Protein AF-A0A7J3FKE5-F1 (afdb_monomer)

pLDDT: mean 75.62, std 22.81, range [22.12, 98.19]

Secondary structure (DSSP, 8-state):
-------THHHHHHHHHHHHHHHHHHHHHHHHHHHHHHHHHHHHHHHHHHHHHHHHHHHHHHHHHHHHHHHHHHH--HHHHHHHHHHHHHHHHHHHHHHTTTS-EEEEEE-SSTT--SSEEEEE-SSSEEEEEEEEEEEEEEGGGTEEEEEEEEEEEEEEEEEEE-TTSEEEEEEEEE-TTS-EEE---EEEEEEEETTEEEEEEEEEEEETTEEEEEE-PPTT---TT-EEEEEETT--EEEEEPTT---S-------------EEEEEE-GGG--SS--EEEEE---S-------------S---------SS-EE--S-EEEEEEEEEE-SSS--EEEEEEEEEEEETTEEEEEEEEEEEEEB-SS-EEEEEEE--S-SEEPTT-EEEEEEEE-------EEEEEEEGGGG--EE-

Sequence (419 aa):
MSRFRRDRRGQFVILAAVIMAAFMFSLIHTISQISTSRQGVAYEPIDELVLAITSDFERCLTRALAMATQNYSKTWNEESAKICGRALTENWYRALPALYNGFGMNISLKTEGSSGENIGWYINWGDNSGISAVYTTFCMNVETYGLRNLAVAMRKAVRLNIRNWTDTGTIRFKVCLSGAREHYMPISDIAKAELYINGTSYNACSSEYMGRGEYVVQFSLPDNLNMGGSMLMVTTGDGVIVGARIPGSQGGGGGGEGGGSEEQDWRVLYISPERFKNKSKDFMLLLEPEEGQVRPPLNNPFDNRTGRTVETTPNNLTLGNSINITLHAFYSKQGKQGSIDVNVTLAYVHEGALCVIGFKNITISKSSTPLEYNLSFSPGVSTIPQNSIIVLILTRLDNDSGGTLHIICGEGLSRIELW

Mean predicted aligned error: 16.75 Å

Structure (mmCIF, N/CA/C/O backbone):
data_AF-A0A7J3FKE5-F1
#
_entry.id   AF-A0A7J3FKE5-F1
#
loop_
_atom_site.group_PDB
_atom_site.id
_atom_site.type_symbol
_atom_site.label_atom_id
_atom_site.label_alt_id
_atom_site.label_comp_id
_atom_site.label_asym_id
_atom_site.label_entity_id
_atom_site.label_seq_id
_atom_site.pdbx_PDB_ins_code
_atom_site.Cartn_x
_atom_site.Cartn_y
_atom_site.Cartn_z
_atom_site.occupancy
_atom_site.B_iso_or_equiv
_atom_site.auth_seq_id
_atom_site.auth_comp_id
_atom_site.auth_asym_id
_atom_site.auth_atom_id
_atom_site.pdbx_PDB_model_num
ATOM 1 N N . MET A 1 1 ? -66.994 -37.874 63.800 1.00 40.91 1 MET A N 1
ATOM 2 C CA . MET A 1 1 ? -66.695 -37.171 62.531 1.00 40.91 1 MET A CA 1
ATOM 3 C C . MET A 1 1 ? -66.154 -35.781 62.849 1.00 40.91 1 MET A C 1
ATOM 5 O O . MET A 1 1 ? -66.926 -34.852 63.059 1.00 40.91 1 MET A O 1
ATOM 9 N N . SER A 1 2 ? -64.835 -35.654 63.000 1.00 44.19 2 SER A N 1
ATOM 10 C CA . SER A 1 2 ? -64.168 -34.394 63.342 1.00 44.19 2 SER A CA 1
ATOM 11 C C . SER A 1 2 ? -64.135 -33.462 62.125 1.00 44.19 2 SER A C 1
ATOM 13 O O . SER A 1 2 ? -63.622 -33.797 61.060 1.00 44.19 2 SER A O 1
ATOM 15 N N . ARG A 1 3 ? -64.732 -32.276 62.276 1.00 51.91 3 ARG A N 1
ATOM 16 C CA . ARG A 1 3 ? -64.718 -31.207 61.274 1.00 51.91 3 ARG A CA 1
ATOM 17 C C . ARG A 1 3 ? -63.299 -30.646 61.154 1.00 51.91 3 ARG A C 1
ATOM 19 O O . ARG A 1 3 ? -62.878 -29.867 62.004 1.00 51.91 3 ARG A O 1
ATOM 26 N N . PHE A 1 4 ? -62.599 -30.975 60.070 1.00 57.31 4 PHE A N 1
ATOM 27 C CA . PHE A 1 4 ? -61.434 -30.212 59.616 1.00 57.31 4 PHE A CA 1
ATOM 28 C C . PHE A 1 4 ? -61.898 -28.811 59.187 1.00 57.31 4 PHE A C 1
ATOM 30 O O . PHE A 1 4 ? -62.252 -28.573 58.031 1.00 57.31 4 PHE A O 1
ATOM 37 N N . ARG A 1 5 ? -61.926 -27.863 60.131 1.00 58.19 5 ARG A N 1
ATOM 38 C CA . ARG A 1 5 ? -61.958 -26.431 59.812 1.00 58.19 5 ARG A CA 1
ATOM 39 C C . ARG A 1 5 ? -60.621 -26.090 59.155 1.00 58.19 5 ARG A C 1
ATOM 41 O O . ARG A 1 5 ? -59.615 -25.887 59.818 1.00 58.19 5 ARG A O 1
ATOM 48 N N . ARG A 1 6 ? -60.621 -26.131 57.824 1.00 58.50 6 ARG A N 1
ATOM 49 C CA . ARG A 1 6 ? -59.482 -25.830 56.957 1.00 58.50 6 ARG A CA 1
ATOM 50 C C . ARG A 1 6 ? -59.199 -24.332 57.044 1.00 58.50 6 ARG A C 1
ATOM 52 O O . ARG A 1 6 ? -60.003 -23.525 56.578 1.00 58.50 6 ARG A O 1
ATOM 59 N N . ASP A 1 7 ? -58.083 -23.974 57.661 1.00 62.16 7 ASP A N 1
ATOM 60 C CA . ASP A 1 7 ? -57.673 -22.589 57.866 1.00 62.16 7 ASP A CA 1
ATOM 61 C C . ASP A 1 7 ? -57.154 -21.995 56.539 1.00 62.16 7 ASP A C 1
ATOM 63 O O . ASP A 1 7 ? -55.978 -22.073 56.192 1.00 62.16 7 ASP A O 1
ATOM 67 N N . ARG A 1 8 ? -58.071 -21.480 55.706 1.00 59.44 8 ARG A N 1
ATOM 68 C CA . ARG A 1 8 ? -57.783 -20.982 54.341 1.00 59.44 8 ARG A CA 1
ATOM 69 C C . ARG A 1 8 ? -57.028 -19.646 54.308 1.00 59.44 8 ARG A C 1
ATOM 71 O O . ARG A 1 8 ? -56.664 -19.184 53.229 1.00 59.44 8 ARG A O 1
ATOM 78 N N . ARG A 1 9 ? -56.775 -19.019 55.462 1.00 65.44 9 ARG A N 1
ATOM 79 C CA . ARG A 1 9 ? -56.126 -17.699 55.543 1.00 65.44 9 ARG A CA 1
ATOM 80 C C . ARG A 1 9 ? -54.651 -17.731 55.126 1.00 65.44 9 ARG A C 1
ATOM 82 O O . ARG A 1 9 ? -54.194 -16.784 54.500 1.00 65.44 9 ARG A O 1
ATOM 89 N N . GLY A 1 10 ? -53.940 -18.838 55.363 1.00 69.25 10 GLY A N 1
ATOM 90 C CA . GLY A 1 10 ? -52.541 -18.991 54.933 1.00 69.25 10 GLY A CA 1
ATOM 91 C C . GLY A 1 10 ? -52.368 -19.189 53.420 1.00 69.25 10 GLY A C 1
ATOM 92 O O . GLY A 1 10 ? -51.399 -18.712 52.838 1.00 69.25 10 GLY A O 1
ATOM 93 N N . GLN A 1 11 ? -53.337 -19.829 52.754 1.00 79.12 11 GLN A N 1
ATOM 94 C CA . GLN A 1 11 ? -53.276 -20.094 51.308 1.00 79.12 11 GLN A CA 1
ATOM 95 C C . GLN A 1 11 ? -53.395 -18.813 50.472 1.00 79.12 11 GLN A C 1
ATOM 97 O O . GLN A 1 11 ? -52.758 -18.705 49.428 1.00 79.12 11 GLN A O 1
ATOM 102 N N . PHE A 1 12 ? -54.154 -17.824 50.952 1.00 82.38 12 PHE A N 1
ATOM 103 C CA . PHE A 1 12 ? -54.275 -16.521 50.292 1.00 82.38 12 PHE A CA 1
ATOM 104 C C . PHE A 1 12 ? -52.961 -15.737 50.293 1.00 82.38 12 PHE A C 1
ATOM 106 O O . PHE A 1 12 ? -52.619 -15.123 49.287 1.00 82.38 12 PHE A O 1
ATOM 113 N N . VAL A 1 13 ? -52.207 -15.793 51.394 1.00 84.75 13 VAL A N 1
ATOM 114 C CA . VAL A 1 13 ? -50.906 -15.117 51.508 1.00 84.75 13 VAL A CA 1
ATOM 115 C C . VAL A 1 13 ? -49.892 -15.742 50.550 1.00 84.75 13 VAL A C 1
ATOM 117 O O . VAL A 1 13 ? -49.183 -15.023 49.852 1.00 84.75 13 VAL A O 1
ATOM 120 N N . ILE A 1 14 ? -49.876 -17.076 50.453 1.00 85.81 14 ILE A N 1
ATOM 121 C CA . ILE A 1 14 ? -49.000 -17.800 49.522 1.00 85.81 14 ILE A CA 1
ATOM 122 C C . ILE A 1 14 ? -49.370 -17.473 48.068 1.00 85.81 14 ILE A C 1
ATOM 124 O O . ILE A 1 14 ? -48.490 -17.164 47.270 1.00 85.81 14 ILE A O 1
ATOM 128 N N . LEU A 1 15 ? -50.664 -17.476 47.726 1.00 87.38 15 LEU A N 1
ATOM 129 C CA . LEU A 1 15 ? -51.129 -17.140 46.378 1.00 87.38 15 LEU A CA 1
ATOM 130 C C . LEU A 1 15 ? -50.764 -15.696 45.995 1.00 87.38 15 LEU A C 1
ATOM 132 O O . LEU A 1 15 ? -50.260 -15.459 44.900 1.00 87.38 15 LEU A O 1
ATOM 136 N N . ALA A 1 16 ? -50.960 -14.742 46.909 1.00 87.19 16 ALA A N 1
ATOM 137 C CA . ALA A 1 16 ? -50.593 -13.345 46.694 1.00 87.19 16 ALA A CA 1
ATOM 138 C C . ALA A 1 16 ? -49.077 -13.167 46.504 1.00 87.19 16 ALA A C 1
ATOM 140 O O . ALA A 1 16 ? -48.658 -12.427 45.615 1.00 87.19 16 ALA A O 1
ATOM 141 N N . ALA A 1 17 ? -48.255 -13.879 47.281 1.00 90.00 17 ALA A N 1
ATOM 142 C CA . ALA A 1 17 ? -46.800 -13.848 47.145 1.00 90.00 17 ALA A CA 1
ATOM 143 C C . ALA A 1 17 ? -46.328 -14.408 45.792 1.00 90.00 17 ALA A C 1
ATOM 145 O O . ALA A 1 17 ? -45.458 -13.816 45.157 1.00 90.00 17 ALA A O 1
ATOM 146 N N . VAL A 1 18 ? -46.930 -15.501 45.312 1.00 90.19 18 VAL A N 1
ATOM 147 C CA . VAL A 1 18 ? -46.610 -16.085 43.997 1.00 90.19 18 VAL A CA 1
ATOM 148 C C . VAL A 1 18 ? -47.017 -15.149 42.857 1.00 90.19 18 VAL A C 1
ATOM 150 O O . VAL A 1 18 ? -46.246 -14.962 41.919 1.00 90.19 18 VAL A O 1
ATOM 153 N N . ILE A 1 19 ? -48.187 -14.510 42.953 1.00 92.94 19 ILE A N 1
ATOM 154 C CA . ILE A 1 19 ? -48.643 -13.522 41.964 1.00 92.94 19 ILE A CA 1
ATOM 155 C C . ILE A 1 19 ? -47.704 -12.306 41.941 1.00 92.94 19 ILE A C 1
ATOM 157 O O . ILE A 1 19 ? -47.276 -11.884 40.869 1.00 92.94 19 ILE A O 1
ATOM 161 N N . MET A 1 20 ? -47.320 -11.778 43.108 1.00 90.88 20 MET A N 1
ATOM 162 C CA . MET A 1 20 ? -46.355 -10.674 43.227 1.00 90.88 20 MET A CA 1
ATOM 163 C C . MET A 1 20 ? -44.984 -11.041 42.648 1.00 90.88 20 MET A C 1
ATOM 165 O O . MET A 1 20 ? -44.382 -10.237 41.936 1.00 90.88 20 MET A O 1
ATOM 169 N N . ALA A 1 21 ? -44.502 -12.260 42.904 1.00 89.62 21 ALA A N 1
ATOM 170 C CA . ALA A 1 21 ? -43.254 -12.751 42.332 1.00 89.62 21 ALA A CA 1
ATOM 171 C C . ALA A 1 21 ? -43.337 -12.846 40.801 1.00 89.62 21 ALA A C 1
ATOM 173 O O . ALA A 1 21 ? -42.439 -12.365 40.115 1.00 89.62 21 ALA A O 1
ATOM 174 N N . ALA A 1 22 ? -44.431 -13.388 40.256 1.00 90.12 22 ALA A N 1
ATOM 175 C CA . ALA A 1 22 ? -44.648 -13.466 38.813 1.00 90.12 22 ALA A CA 1
ATOM 176 C C . ALA A 1 22 ? -44.686 -12.073 38.158 1.00 90.12 22 ALA A C 1
ATOM 178 O O . ALA A 1 22 ? -44.061 -11.868 37.117 1.00 90.12 22 ALA A O 1
ATOM 179 N N . PHE A 1 23 ? -45.340 -11.094 38.794 1.00 92.50 23 PHE A N 1
ATOM 180 C CA . PHE A 1 23 ? -45.331 -9.707 38.323 1.00 92.50 23 PHE A CA 1
ATOM 181 C C . PHE A 1 23 ? -43.936 -9.082 38.366 1.00 92.50 23 PHE A C 1
ATOM 183 O O . PHE A 1 23 ? -43.546 -8.436 37.396 1.00 92.50 23 PHE A O 1
ATOM 190 N N . MET A 1 24 ? -43.158 -9.299 39.432 1.00 93.06 24 MET A N 1
ATOM 191 C CA . MET A 1 24 ? -41.781 -8.801 39.493 1.00 93.06 24 MET A CA 1
ATOM 192 C C . MET A 1 24 ? -40.890 -9.437 38.424 1.00 93.06 24 MET A C 1
ATOM 194 O O . MET A 1 24 ? -40.156 -8.716 37.755 1.00 93.06 24 MET A O 1
ATOM 198 N N . PHE A 1 25 ? -40.987 -10.750 38.198 1.00 89.62 25 PHE A N 1
ATOM 199 C CA . PHE A 1 25 ? -40.239 -11.413 37.126 1.00 89.62 25 PHE A CA 1
ATOM 200 C C . PHE A 1 25 ? -40.637 -10.898 35.743 1.00 89.62 25 PHE A C 1
ATOM 202 O O . PHE A 1 25 ? -39.762 -10.633 34.921 1.00 89.62 25 PHE A O 1
ATOM 209 N N . SER A 1 26 ? -41.934 -10.686 35.501 1.00 89.44 26 SER A N 1
ATOM 210 C CA . SER A 1 26 ? -42.408 -10.084 34.256 1.00 89.44 26 SER A CA 1
ATOM 211 C C . SER A 1 26 ? -41.876 -8.662 34.085 1.00 89.44 26 SER A C 1
ATOM 213 O O . SER A 1 26 ? -41.425 -8.322 32.999 1.00 89.44 26 SER A O 1
ATOM 215 N N . LEU A 1 27 ? -41.880 -7.841 35.139 1.00 89.81 27 LEU A N 1
ATOM 216 C CA . LEU A 1 27 ? -41.382 -6.467 35.086 1.00 89.81 27 LEU A CA 1
ATOM 217 C C . LEU A 1 27 ? -39.873 -6.428 34.806 1.00 89.81 27 LEU A C 1
ATOM 219 O O . LEU A 1 27 ? -39.429 -5.683 33.936 1.00 89.81 27 LEU A O 1
ATOM 223 N N . ILE A 1 28 ? -39.094 -7.259 35.504 1.00 91.50 28 ILE A N 1
ATOM 224 C CA . ILE A 1 28 ? -37.645 -7.395 35.298 1.00 91.50 28 ILE A CA 1
ATOM 225 C C . ILE A 1 28 ? -37.355 -7.835 33.860 1.00 91.50 28 ILE A C 1
ATOM 227 O O . ILE A 1 28 ? -36.470 -7.274 33.215 1.00 91.50 28 ILE A O 1
ATOM 231 N N . HIS A 1 29 ? -38.122 -8.794 33.335 1.00 84.69 29 HIS A N 1
ATOM 232 C CA . HIS A 1 29 ? -37.973 -9.262 31.961 1.00 84.69 29 HIS A CA 1
ATOM 233 C C . HIS A 1 29 ? -38.261 -8.152 30.942 1.00 84.69 29 HIS A C 1
ATOM 235 O O . HIS A 1 29 ? -37.454 -7.920 30.042 1.00 84.69 29 HIS A O 1
ATOM 241 N N . THR A 1 30 ? -39.350 -7.401 31.118 1.00 84.31 30 THR A N 1
ATOM 242 C CA . THR A 1 30 ? -39.699 -6.286 30.227 1.00 84.31 30 THR A CA 1
ATOM 243 C C . THR A 1 30 ? -38.664 -5.162 30.293 1.00 84.31 30 THR A C 1
ATOM 245 O O . THR A 1 30 ? -38.253 -4.646 29.257 1.00 84.31 30 THR A O 1
ATOM 248 N N . ILE A 1 31 ? -38.178 -4.806 31.488 1.00 81.94 31 ILE A N 1
ATOM 249 C CA . ILE A 1 31 ? -37.108 -3.807 31.656 1.00 81.94 31 ILE A CA 1
ATOM 250 C C . ILE A 1 31 ? -35.824 -4.276 30.961 1.00 81.94 31 ILE A C 1
ATOM 252 O O . ILE A 1 31 ? -35.174 -3.490 30.272 1.00 81.94 31 ILE A O 1
ATOM 256 N N . SER A 1 32 ? -35.479 -5.560 31.086 1.00 80.62 32 SER A N 1
ATOM 257 C CA . SER A 1 32 ? -34.314 -6.150 30.423 1.00 80.62 32 SER A CA 1
ATOM 258 C C . SER A 1 32 ? -34.432 -6.104 28.894 1.00 80.62 32 SER A C 1
ATOM 260 O O . SER A 1 32 ? -33.481 -5.683 28.229 1.00 80.62 32 SER A O 1
ATOM 262 N N . GLN A 1 33 ? -35.597 -6.440 28.329 1.00 72.81 33 GLN A N 1
ATOM 263 C CA . GLN A 1 33 ? -35.849 -6.359 26.883 1.00 72.81 33 GLN A CA 1
ATOM 264 C C . GLN A 1 33 ? -35.855 -4.917 26.355 1.00 72.81 33 GLN A C 1
ATOM 266 O O . GLN A 1 33 ? -35.310 -4.632 25.289 1.00 72.81 33 GLN A O 1
ATOM 271 N N . ILE A 1 34 ? -36.425 -3.972 27.105 1.00 73.44 34 ILE A N 1
ATOM 272 C CA . ILE A 1 34 ? -36.398 -2.550 26.733 1.00 73.44 34 ILE A CA 1
ATOM 273 C C . ILE A 1 34 ? -34.963 -2.007 26.787 1.00 73.44 34 ILE A C 1
ATOM 275 O O . ILE A 1 34 ? -34.560 -1.248 25.910 1.00 73.44 34 ILE A O 1
ATOM 279 N N . SER A 1 35 ? -34.165 -2.411 27.778 1.00 66.19 35 SER A N 1
ATOM 280 C CA . SER A 1 35 ? -32.760 -2.001 27.879 1.00 66.19 35 SER A CA 1
ATOM 281 C C . SER A 1 35 ? -31.918 -2.552 26.728 1.00 66.19 35 SER A C 1
ATOM 283 O O . SER A 1 35 ? -31.115 -1.818 26.158 1.00 66.19 35 SER A O 1
ATOM 285 N N . THR A 1 36 ? -32.103 -3.823 26.368 1.00 62.34 36 THR A N 1
ATOM 286 C CA . THR A 1 36 ? -31.354 -4.462 25.274 1.00 62.34 36 THR A CA 1
ATOM 287 C C . THR A 1 36 ? -31.786 -3.944 23.905 1.00 62.34 36 THR A C 1
ATOM 289 O O . THR A 1 36 ? -30.930 -3.676 23.068 1.00 62.34 36 THR A O 1
ATOM 292 N N . SER A 1 37 ? -33.082 -3.700 23.683 1.00 58.03 37 SER A N 1
ATOM 293 C CA . SER A 1 37 ? -33.555 -3.071 22.439 1.00 58.03 37 SER A CA 1
ATOM 294 C C . SER A 1 37 ? -33.110 -1.613 22.311 1.00 58.03 37 SER A C 1
ATOM 296 O O . SER A 1 37 ? -32.668 -1.219 21.238 1.00 58.03 37 SER A O 1
ATOM 298 N N . ARG A 1 38 ? -33.126 -0.816 23.391 1.00 58.19 38 ARG A N 1
ATOM 299 C CA . ARG A 1 38 ? -32.560 0.545 23.370 1.00 58.19 38 ARG A CA 1
ATOM 300 C C . ARG A 1 38 ? -31.066 0.555 23.078 1.00 58.19 38 ARG A C 1
ATOM 302 O O . ARG A 1 38 ? -30.603 1.460 22.397 1.00 58.19 38 ARG A O 1
ATOM 309 N N . GLN A 1 39 ? -30.328 -0.430 23.583 1.00 54.66 39 GLN A N 1
ATOM 310 C CA . GLN A 1 39 ? -28.925 -0.607 23.227 1.00 54.66 39 GLN A CA 1
ATOM 311 C C . GLN A 1 39 ? -28.794 -0.940 21.737 1.00 54.66 39 GLN A C 1
ATOM 313 O O . GLN A 1 39 ? -28.087 -0.225 21.042 1.00 54.66 39 GLN A O 1
ATOM 318 N N . GLY A 1 40 ? -29.529 -1.929 21.221 1.00 53.00 40 GLY A N 1
ATOM 319 C CA . GLY A 1 40 ? -29.501 -2.289 19.796 1.00 53.00 40 GLY A CA 1
ATOM 320 C C . GLY A 1 40 ? -29.811 -1.116 18.857 1.00 53.00 40 GLY A C 1
ATOM 321 O O . GLY A 1 40 ? -29.047 -0.856 17.935 1.00 53.00 40 GLY A O 1
ATOM 322 N N . VAL A 1 41 ? -30.860 -0.342 19.158 1.00 54.41 41 VAL A N 1
ATOM 323 C CA . VAL A 1 41 ? -31.262 0.846 18.379 1.00 54.41 41 VAL A CA 1
ATOM 324 C C . VAL A 1 41 ? -30.251 1.994 18.494 1.00 54.41 41 VAL A C 1
ATOM 326 O O . VAL A 1 41 ? -30.166 2.823 17.597 1.00 54.41 41 VAL A O 1
ATOM 329 N N . ALA A 1 42 ? -29.477 2.067 19.580 1.00 59.94 42 ALA A N 1
ATOM 330 C CA . ALA A 1 42 ? -28.399 3.045 19.712 1.00 59.94 42 ALA A CA 1
ATOM 331 C C . ALA A 1 42 ? -27.113 2.611 18.986 1.00 59.94 42 ALA A C 1
ATOM 333 O O . ALA A 1 42 ? -26.373 3.479 18.539 1.00 59.94 42 ALA A O 1
ATOM 334 N N . TYR A 1 43 ? -26.852 1.304 18.860 1.00 61.16 43 TYR A N 1
ATOM 335 C CA . TYR A 1 43 ? -25.646 0.763 18.221 1.00 61.16 43 TYR A CA 1
ATOM 336 C C . TYR A 1 43 ? -25.706 0.780 16.689 1.00 61.16 43 TYR A C 1
ATOM 338 O O . TYR A 1 43 ? -24.722 1.154 16.058 1.00 61.16 43 TYR A O 1
ATOM 346 N N . GLU A 1 44 ? -26.849 0.448 16.087 1.00 66.56 44 GLU A N 1
ATOM 347 C CA . GLU A 1 44 ? -26.996 0.370 14.624 1.00 66.56 44 GLU A CA 1
ATOM 348 C C . GLU A 1 44 ? -26.664 1.701 13.899 1.00 66.56 44 GLU A C 1
ATOM 350 O O . GLU A 1 44 ? -25.849 1.683 12.975 1.00 66.56 44 GLU A O 1
ATOM 355 N N . PRO A 1 45 ? -27.124 2.882 14.366 1.00 76.00 45 PRO A N 1
ATOM 356 C CA . PRO A 1 45 ? -26.756 4.161 13.755 1.00 76.00 45 PRO A CA 1
ATOM 357 C C . PRO A 1 45 ? -25.272 4.519 13.911 1.00 76.00 45 PRO A C 1
ATOM 359 O O . PRO A 1 45 ? -24.731 5.267 13.098 1.00 76.00 45 PRO A O 1
ATOM 362 N N . ILE A 1 46 ? -24.607 4.030 14.966 1.00 81.12 46 ILE A N 1
ATOM 363 C CA . ILE A 1 46 ? -23.179 4.288 15.205 1.00 81.12 46 ILE A CA 1
ATOM 364 C C . ILE A 1 46 ? -22.340 3.468 14.243 1.00 81.12 46 ILE A C 1
ATOM 366 O O . ILE A 1 46 ? -21.406 4.006 13.654 1.00 81.12 46 ILE A O 1
ATOM 370 N N . ASP A 1 47 ? -22.660 2.185 14.090 1.00 81.88 47 ASP A N 1
ATOM 371 C CA . ASP A 1 47 ? -21.927 1.300 13.194 1.00 81.88 47 ASP A CA 1
ATOM 372 C C . ASP A 1 47 ? -22.039 1.798 11.752 1.00 81.88 47 ASP A C 1
ATOM 374 O O . ASP A 1 47 ? -21.023 1.920 11.068 1.00 81.88 47 ASP A O 1
ATOM 378 N N . GLU A 1 48 ? -23.237 2.194 11.315 1.00 86.75 48 GLU A N 1
ATOM 379 C CA . GLU A 1 48 ? -23.439 2.808 10.000 1.00 86.75 48 GLU A CA 1
ATOM 380 C C . GLU A 1 48 ? -22.651 4.113 9.836 1.00 86.75 48 GLU A C 1
ATOM 382 O O . GLU A 1 48 ? -21.974 4.298 8.824 1.00 86.75 48 GLU A O 1
ATOM 387 N N . LEU A 1 49 ? -22.681 5.000 10.838 1.00 87.75 49 LEU A N 1
ATOM 388 C CA . LEU A 1 49 ? -21.937 6.261 10.821 1.00 87.75 49 LEU A CA 1
ATOM 389 C C . LEU A 1 49 ? -20.424 6.025 10.730 1.00 87.75 49 LEU A C 1
ATOM 391 O O . LEU A 1 49 ? -19.739 6.646 9.915 1.00 87.75 49 LEU A O 1
ATOM 395 N N . VAL A 1 50 ? -19.895 5.132 11.567 1.00 88.81 50 VAL A N 1
ATOM 396 C CA . VAL A 1 50 ? -18.470 4.798 11.599 1.00 88.81 50 VAL A CA 1
ATOM 397 C C . VAL A 1 50 ? -18.057 4.179 10.271 1.00 88.81 50 VAL A C 1
ATOM 399 O O . VAL A 1 50 ? -17.078 4.639 9.691 1.00 88.81 50 VAL A O 1
ATOM 402 N N . LEU A 1 51 ? -18.804 3.193 9.765 1.00 88.31 51 LEU A N 1
ATOM 403 C CA . LEU A 1 51 ? -18.522 2.534 8.487 1.00 88.31 51 LEU A CA 1
ATOM 404 C C . LEU A 1 51 ? -18.594 3.505 7.306 1.00 88.31 51 LEU A C 1
ATOM 406 O O . LEU A 1 51 ? -17.754 3.438 6.409 1.00 88.31 51 LEU A O 1
ATOM 410 N N . ALA A 1 52 ? -19.559 4.425 7.302 1.00 90.31 52 ALA A N 1
ATOM 411 C CA . ALA A 1 52 ? -19.674 5.441 6.264 1.00 90.31 52 ALA A CA 1
ATOM 412 C C . ALA A 1 52 ? -18.460 6.380 6.271 1.00 90.31 52 ALA A C 1
ATOM 414 O O . ALA A 1 52 ? -17.825 6.575 5.234 1.00 90.31 52 ALA A O 1
ATOM 415 N N . ILE A 1 53 ? -18.082 6.911 7.440 1.00 91.69 53 ILE A N 1
ATOM 416 C CA . ILE A 1 53 ? -16.947 7.836 7.550 1.00 91.69 53 ILE A CA 1
ATOM 417 C C . ILE A 1 53 ? -15.625 7.135 7.231 1.00 91.69 53 ILE A C 1
ATOM 419 O O . ILE A 1 53 ? -14.785 7.714 6.539 1.00 91.69 53 ILE A O 1
ATOM 423 N N . THR A 1 54 ? -15.415 5.905 7.710 1.00 91.44 54 THR A N 1
ATOM 424 C CA . THR A 1 54 ? -14.188 5.160 7.404 1.00 91.44 54 THR A CA 1
ATOM 425 C C . THR A 1 54 ? -14.107 4.818 5.920 1.00 91.44 54 THR A C 1
ATOM 427 O O . THR A 1 54 ? -13.056 5.033 5.320 1.00 91.44 54 THR A O 1
ATOM 430 N N . SER A 1 55 ? -15.210 4.388 5.298 1.00 90.75 55 SER A N 1
ATOM 431 C CA . SER A 1 55 ? -15.267 4.119 3.856 1.00 90.75 55 SER A CA 1
ATOM 432 C C . SER A 1 55 ? -15.006 5.377 3.020 1.00 90.75 55 SER A C 1
ATOM 434 O O . SER A 1 55 ? -14.225 5.346 2.065 1.00 90.75 55 SER A O 1
ATOM 436 N N . ASP A 1 56 ? -15.593 6.514 3.394 1.00 93.19 56 ASP A N 1
ATOM 437 C CA . ASP A 1 56 ? -15.337 7.786 2.717 1.00 93.19 56 ASP A CA 1
ATOM 438 C C . ASP A 1 56 ? -13.891 8.251 2.896 1.00 93.19 56 ASP A C 1
ATOM 440 O O . ASP A 1 56 ? -13.300 8.806 1.963 1.00 93.19 56 ASP A O 1
ATOM 444 N N . PHE A 1 57 ? -13.280 7.977 4.051 1.00 93.75 57 PHE A N 1
ATOM 445 C CA . PHE A 1 57 ? -11.870 8.273 4.256 1.00 93.75 57 PHE A CA 1
ATOM 446 C C . PHE A 1 57 ? -10.957 7.374 3.415 1.00 93.75 57 PHE A C 1
ATOM 448 O O . PHE A 1 57 ? -10.006 7.869 2.813 1.00 93.75 57 PHE A O 1
ATOM 455 N N . GLU A 1 58 ? -11.260 6.082 3.280 1.00 91.56 58 GLU A N 1
ATOM 456 C CA . GLU A 1 58 ? -10.520 5.173 2.393 1.00 91.56 58 GLU A CA 1
ATOM 457 C C . GLU A 1 58 ? -10.582 5.622 0.923 1.00 91.56 58 GLU A C 1
ATOM 459 O O . GLU A 1 58 ? -9.569 5.607 0.208 1.00 91.56 58 GLU A O 1
ATOM 464 N N . ARG A 1 59 ? -11.753 6.087 0.468 1.00 92.81 59 ARG A N 1
ATOM 465 C CA . ARG A 1 59 ? -11.920 6.700 -0.862 1.00 92.81 59 ARG A CA 1
ATOM 466 C C . ARG A 1 59 ? -11.105 7.985 -0.989 1.00 92.81 59 ARG A C 1
ATOM 468 O O . ARG A 1 59 ? -10.438 8.186 -2.007 1.00 92.81 59 ARG A O 1
ATOM 475 N N . CYS A 1 60 ? -11.117 8.834 0.042 1.00 95.06 60 CYS A N 1
ATOM 476 C CA . CYS A 1 60 ? -10.308 10.050 0.095 1.00 95.06 60 CYS A CA 1
ATOM 477 C C . CYS A 1 60 ? -8.812 9.730 -0.023 1.00 95.06 60 CYS A C 1
ATOM 479 O O . CYS A 1 60 ? -8.141 10.310 -0.873 1.00 95.06 60 CYS A O 1
ATOM 481 N N . LEU A 1 61 ? -8.304 8.763 0.748 1.00 94.06 61 LEU A N 1
ATOM 482 C CA . LEU A 1 61 ? -6.909 8.317 0.697 1.00 94.06 61 LEU A CA 1
ATOM 483 C C . LEU A 1 61 ? -6.538 7.756 -0.676 1.00 94.06 61 LEU A C 1
ATOM 485 O O . LEU A 1 61 ? -5.485 8.096 -1.212 1.00 94.06 61 LEU A O 1
ATOM 489 N N . THR A 1 62 ? -7.412 6.946 -1.275 1.00 95.12 62 THR A N 1
ATOM 490 C CA . THR A 1 62 ? -7.202 6.409 -2.627 1.00 95.12 62 THR A CA 1
ATOM 491 C C . THR A 1 62 ? -7.057 7.534 -3.648 1.00 95.12 62 THR A C 1
ATOM 493 O O . THR A 1 62 ? -6.091 7.563 -4.411 1.00 95.12 62 THR A O 1
ATOM 496 N N . ARG A 1 63 ? -7.966 8.514 -3.621 1.00 96.62 63 ARG A N 1
ATOM 497 C CA . ARG A 1 63 ? -7.918 9.668 -4.524 1.00 96.62 63 ARG A CA 1
ATOM 498 C C . ARG A 1 63 ? -6.722 10.578 -4.240 1.00 96.62 63 ARG A C 1
ATOM 500 O O . ARG A 1 63 ? -6.130 11.111 -5.174 1.00 96.62 63 ARG A O 1
ATOM 507 N N . ALA A 1 64 ? -6.339 10.731 -2.977 1.00 97.00 64 ALA A N 1
ATOM 508 C CA . ALA A 1 64 ? -5.174 11.511 -2.584 1.00 97.00 64 ALA A CA 1
ATOM 509 C C . ALA A 1 64 ? -3.877 10.864 -3.095 1.00 97.00 64 ALA A C 1
ATOM 511 O O . ALA A 1 64 ? -3.014 11.561 -3.625 1.00 97.00 64 ALA A O 1
ATOM 512 N N . LEU A 1 65 ? -3.771 9.532 -3.022 1.00 97.12 65 LEU A N 1
ATOM 513 C CA . LEU A 1 65 ? -2.672 8.769 -3.615 1.00 97.12 65 LEU A CA 1
ATOM 514 C C . LEU A 1 65 ? -2.661 8.867 -5.141 1.00 97.12 65 LEU A C 1
ATOM 516 O O . LEU A 1 65 ? -1.596 9.058 -5.725 1.00 97.12 65 LEU A O 1
ATOM 520 N N . ALA A 1 66 ? -3.824 8.797 -5.792 1.00 97.75 66 ALA A N 1
ATOM 521 C CA . ALA A 1 66 ? -3.933 9.010 -7.232 1.00 97.75 66 ALA A CA 1
ATOM 522 C C . ALA A 1 66 ? -3.410 10.400 -7.633 1.00 97.75 66 ALA A C 1
ATOM 524 O O . ALA A 1 66 ? -2.549 10.509 -8.500 1.00 97.75 66 ALA A O 1
ATOM 525 N N . MET A 1 67 ? -3.831 11.461 -6.938 1.00 97.81 67 MET A N 1
ATOM 526 C CA . MET A 1 67 ? -3.344 12.822 -7.195 1.00 97.81 67 MET A CA 1
ATOM 527 C C . MET A 1 67 ? -1.840 12.970 -6.937 1.00 97.81 67 MET A C 1
ATOM 529 O O . MET A 1 67 ? -1.130 13.541 -7.764 1.00 97.81 67 MET A O 1
ATOM 533 N N . ALA A 1 68 ? -1.337 12.427 -5.825 1.00 97.81 68 ALA A N 1
ATOM 534 C CA . ALA A 1 68 ? 0.084 12.475 -5.494 1.00 97.81 68 ALA A CA 1
ATOM 535 C C . ALA A 1 68 ? 0.930 11.767 -6.561 1.00 97.81 68 ALA A C 1
ATOM 537 O O . ALA A 1 68 ? 1.874 12.344 -7.092 1.00 97.81 68 ALA A O 1
ATOM 538 N N . THR A 1 69 ? 0.559 10.543 -6.936 1.00 98.12 69 THR A N 1
ATOM 539 C CA . THR A 1 69 ? 1.293 9.748 -7.933 1.00 98.12 69 THR A CA 1
ATOM 540 C C . THR A 1 69 ? 1.208 10.339 -9.341 1.00 98.12 69 THR A C 1
ATOM 542 O O . THR A 1 69 ? 2.200 10.317 -10.065 1.00 98.12 69 THR A O 1
ATOM 545 N N . GLN A 1 70 ? 0.084 10.961 -9.711 1.00 97.62 70 GLN A N 1
ATOM 546 C CA . GLN A 1 70 ? -0.051 11.738 -10.951 1.00 97.62 70 GLN A CA 1
ATOM 547 C C . GLN A 1 70 ? 0.801 13.010 -10.966 1.00 97.62 70 GLN A C 1
ATOM 549 O O . GLN A 1 70 ? 1.268 13.434 -12.021 1.00 97.62 70 GLN A O 1
ATOM 554 N N . ASN A 1 71 ? 0.982 13.665 -9.820 1.00 97.94 71 ASN A N 1
ATOM 555 C CA . ASN A 1 71 ? 1.885 14.806 -9.734 1.00 97.94 71 ASN A CA 1
ATOM 556 C C . ASN A 1 71 ? 3.351 14.349 -9.760 1.00 97.94 71 ASN A C 1
ATOM 558 O O . ASN A 1 71 ? 4.183 14.982 -10.409 1.00 97.94 71 ASN A O 1
ATOM 562 N N . TYR A 1 72 ? 3.660 13.223 -9.111 1.00 97.19 72 TYR A N 1
ATOM 563 C CA . TYR A 1 72 ? 4.992 12.624 -9.129 1.00 97.19 72 TYR A CA 1
ATOM 564 C C . TYR A 1 72 ? 5.400 12.191 -10.539 1.00 97.19 72 TYR A C 1
ATOM 566 O O . TYR A 1 72 ? 6.497 12.523 -10.967 1.00 97.19 72 TYR A O 1
ATOM 574 N N . SER A 1 73 ? 4.506 11.564 -11.311 1.00 95.56 73 SER A N 1
ATOM 575 C CA . SER A 1 73 ? 4.798 11.166 -12.697 1.00 95.56 73 SER A CA 1
ATOM 576 C C . SER A 1 73 ? 5.147 12.337 -13.617 1.00 95.56 73 SER A C 1
ATOM 578 O O . SER A 1 73 ? 5.906 12.176 -14.568 1.00 95.56 73 SER A O 1
ATOM 580 N N . LYS A 1 74 ? 4.609 13.528 -13.334 1.00 94.94 74 LYS A N 1
ATOM 581 C CA . LYS A 1 74 ? 4.870 14.747 -14.112 1.00 94.94 74 LYS A CA 1
ATOM 582 C C . LYS A 1 74 ? 6.135 15.473 -13.672 1.00 94.94 74 LYS A C 1
ATOM 584 O O . LYS A 1 74 ? 6.817 16.065 -14.500 1.00 94.94 74 LYS A O 1
ATOM 589 N N . THR A 1 75 ? 6.404 15.492 -12.369 1.00 95.19 75 THR A N 1
ATOM 590 C CA . THR A 1 75 ? 7.426 16.367 -11.771 1.00 95.19 75 THR A CA 1
ATOM 591 C C . THR A 1 75 ? 8.680 15.630 -11.327 1.00 95.19 75 THR A C 1
ATOM 593 O O . THR A 1 75 ? 9.704 16.274 -11.115 1.00 95.19 75 THR A O 1
ATOM 596 N N . TRP A 1 76 ? 8.595 14.311 -11.130 1.00 92.56 76 TRP A N 1
ATOM 597 C CA . TRP A 1 76 ? 9.606 13.478 -10.471 1.00 92.56 76 TRP A CA 1
ATOM 598 C C . TRP A 1 76 ? 10.040 14.018 -9.098 1.00 92.56 76 TRP A C 1
ATOM 600 O O . TRP A 1 76 ? 11.124 13.714 -8.606 1.00 92.56 76 TRP A O 1
ATOM 610 N N . ASN A 1 77 ? 9.182 14.826 -8.463 1.00 94.94 77 ASN A N 1
ATOM 611 C CA . ASN A 1 77 ? 9.442 15.479 -7.189 1.00 94.94 77 ASN A CA 1
ATOM 612 C C . ASN A 1 77 ? 8.483 14.939 -6.124 1.00 94.94 77 ASN A C 1
ATOM 614 O O . ASN A 1 77 ? 7.278 15.207 -6.142 1.00 94.94 77 ASN A O 1
ATOM 618 N N . GLU A 1 78 ? 9.037 14.170 -5.188 1.00 92.75 78 GLU A N 1
ATOM 619 C CA . GLU A 1 78 ? 8.269 13.495 -4.142 1.00 92.75 78 GLU A CA 1
ATOM 620 C C . GLU A 1 78 ? 7.578 14.492 -3.201 1.00 92.75 78 GLU A C 1
ATOM 622 O O . GLU A 1 78 ? 6.423 14.296 -2.832 1.00 92.75 78 GLU A O 1
ATOM 627 N N . GLU A 1 79 ? 8.239 15.598 -2.861 1.00 94.00 79 GLU A N 1
ATOM 628 C CA . GLU A 1 79 ? 7.686 16.602 -1.948 1.00 94.00 79 GLU A CA 1
ATOM 629 C C . GLU A 1 79 ? 6.485 17.322 -2.572 1.00 94.00 79 GLU A C 1
ATOM 631 O O . GLU A 1 79 ? 5.425 17.446 -1.960 1.00 94.00 79 GLU A O 1
ATOM 636 N N . SER A 1 80 ? 6.603 17.713 -3.844 1.00 95.81 80 SER A N 1
ATOM 637 C CA . SER A 1 80 ? 5.486 18.301 -4.592 1.00 95.81 80 SER A CA 1
ATOM 638 C C . SER A 1 80 ? 4.290 17.341 -4.667 1.00 95.81 80 SER A C 1
ATOM 640 O O . SER A 1 80 ? 3.141 17.748 -4.476 1.00 95.81 80 SER A O 1
ATOM 642 N N . ALA A 1 81 ? 4.550 16.050 -4.897 1.00 95.50 81 ALA A N 1
ATOM 643 C CA . ALA A 1 81 ? 3.527 15.009 -4.907 1.00 95.50 81 ALA A CA 1
ATOM 644 C C . ALA A 1 81 ? 2.821 14.852 -3.552 1.00 95.50 81 ALA A C 1
ATOM 646 O O . ALA A 1 81 ? 1.587 14.822 -3.506 1.00 95.50 81 ALA A O 1
ATOM 647 N N . LYS A 1 82 ? 3.581 14.824 -2.450 1.00 94.50 82 LYS A N 1
ATOM 648 C CA . LYS A 1 82 ? 3.044 14.765 -1.082 1.00 94.50 82 LYS A CA 1
ATOM 649 C C . LYS A 1 82 ? 2.149 15.958 -0.771 1.00 94.50 82 LYS A C 1
ATOM 651 O O . LYS A 1 82 ? 1.054 15.769 -0.245 1.00 94.50 82 LYS A O 1
ATOM 656 N N . ILE A 1 83 ? 2.568 17.171 -1.138 1.00 95.12 83 ILE A N 1
ATOM 657 C CA . ILE A 1 83 ? 1.770 18.394 -0.950 1.00 95.12 83 ILE A CA 1
ATOM 658 C C . ILE A 1 83 ? 0.435 18.292 -1.703 1.00 95.12 83 ILE A C 1
ATOM 660 O O . ILE A 1 83 ? -0.616 18.608 -1.142 1.00 95.12 83 ILE A O 1
ATOM 664 N N . CYS A 1 84 ? 0.458 17.803 -2.948 1.00 95.38 84 CYS A N 1
ATOM 665 C CA . CYS A 1 84 ? -0.745 17.634 -3.765 1.00 95.38 84 CYS A CA 1
ATOM 666 C C . CYS A 1 84 ? -1.747 16.653 -3.129 1.00 95.38 84 CYS A C 1
ATOM 668 O O . CYS A 1 84 ? -2.931 16.974 -3.000 1.00 95.38 84 CYS A O 1
ATOM 670 N N . GLY A 1 85 ? -1.275 15.489 -2.671 1.00 94.81 85 GLY A N 1
ATOM 671 C CA . GLY A 1 85 ? -2.117 14.516 -1.970 1.00 94.81 85 GLY A CA 1
ATOM 672 C C . GLY A 1 85 ? -2.644 15.042 -0.629 1.00 94.81 85 GLY A C 1
ATOM 673 O O . GLY A 1 85 ? -3.826 14.887 -0.314 1.00 94.81 85 GLY A O 1
ATOM 674 N N . ARG A 1 86 ? -1.793 15.736 0.138 1.00 94.44 86 ARG A N 1
ATOM 675 C CA . ARG A 1 86 ? -2.139 16.302 1.450 1.00 94.44 86 ARG A CA 1
ATOM 676 C C . ARG A 1 86 ? -3.277 17.312 1.359 1.00 94.44 86 ARG A C 1
ATOM 678 O O . ARG A 1 86 ? -4.208 17.233 2.160 1.00 94.44 86 ARG A O 1
ATOM 685 N N . ALA A 1 87 ? -3.253 18.196 0.363 1.00 94.31 87 ALA A N 1
ATOM 686 C CA . ALA A 1 87 ? -4.298 19.200 0.169 1.00 94.31 87 ALA A CA 1
ATOM 687 C C . ALA A 1 87 ? -5.706 18.577 0.090 1.00 94.31 87 ALA A C 1
ATOM 689 O O . ALA A 1 87 ? -6.645 19.094 0.694 1.00 94.31 87 ALA A O 1
ATOM 690 N N . LEU A 1 88 ? -5.858 17.431 -0.588 1.00 93.62 88 LEU A N 1
ATOM 691 C CA . LEU A 1 88 ? -7.142 16.728 -0.664 1.00 93.62 88 LEU A CA 1
ATOM 692 C C . LEU A 1 88 ? -7.579 16.187 0.706 1.00 93.62 88 LEU A C 1
ATOM 694 O O . LEU A 1 88 ? -8.724 16.383 1.113 1.00 93.62 88 LEU A O 1
ATOM 698 N N . THR A 1 89 ? -6.665 15.531 1.423 1.00 93.06 89 THR A N 1
ATOM 699 C CA . THR A 1 89 ? -6.958 14.941 2.739 1.00 93.06 89 THR A CA 1
ATOM 700 C C . THR A 1 89 ? -7.259 15.995 3.803 1.00 93.06 89 THR A C 1
ATOM 702 O O . THR A 1 89 ? -8.148 15.798 4.628 1.00 93.06 89 THR A O 1
ATOM 705 N N . GLU A 1 90 ? -6.584 17.147 3.755 1.00 92.50 90 GLU A N 1
ATOM 706 C CA . GLU A 1 90 ? -6.866 18.275 4.642 1.00 92.50 90 GLU A CA 1
ATOM 707 C C . GLU A 1 90 ? -8.234 18.889 4.357 1.00 92.50 90 GLU A C 1
ATOM 709 O O . GLU A 1 90 ? -8.964 19.204 5.294 1.00 92.50 90 GLU A O 1
ATOM 714 N N . ASN A 1 91 ? -8.609 19.031 3.083 1.00 93.25 91 ASN A N 1
ATOM 715 C CA . ASN A 1 91 ? -9.931 19.530 2.713 1.00 93.25 91 ASN A CA 1
ATOM 716 C C . ASN A 1 91 ? -11.041 18.594 3.201 1.00 93.25 91 ASN A C 1
ATOM 718 O O . ASN A 1 91 ? -12.029 19.064 3.762 1.00 93.25 91 ASN A O 1
ATOM 722 N N . TRP A 1 92 ? -10.858 17.278 3.048 1.00 93.62 92 TRP A N 1
ATOM 723 C CA . TRP A 1 92 ? -11.790 16.287 3.586 1.00 93.62 92 TRP A CA 1
ATOM 724 C C . TRP A 1 92 ? -11.895 16.386 5.114 1.00 93.62 92 TRP A C 1
ATOM 726 O O . TRP A 1 92 ? -12.992 16.526 5.650 1.00 93.62 92 TRP A O 1
ATOM 736 N N . TYR A 1 93 ? -10.756 16.425 5.812 1.00 91.50 93 TYR A N 1
ATOM 737 C CA . TYR A 1 93 ? -10.709 16.559 7.269 1.00 91.50 93 TYR A CA 1
ATOM 738 C C . TYR A 1 93 ? -11.394 17.842 7.768 1.00 91.50 93 TYR A C 1
ATOM 740 O O . TYR A 1 93 ? -12.144 17.802 8.739 1.00 91.50 93 TYR A O 1
ATOM 748 N N . ARG A 1 94 ? -11.192 18.979 7.087 1.00 90.94 94 ARG A N 1
ATOM 749 C CA . ARG A 1 94 ? -11.826 20.266 7.430 1.00 90.94 94 ARG A CA 1
ATOM 750 C C . ARG A 1 94 ? -13.330 20.294 7.146 1.00 90.94 94 ARG A C 1
ATOM 752 O O . ARG A 1 94 ? -14.039 21.059 7.792 1.00 90.94 94 ARG A O 1
ATOM 759 N N . ALA A 1 95 ? -13.820 19.486 6.206 1.00 91.25 95 ALA A N 1
ATOM 760 C CA . ALA A 1 95 ? -15.243 19.411 5.874 1.00 91.25 95 ALA A CA 1
ATOM 761 C C . ALA A 1 95 ? -16.052 18.575 6.884 1.00 91.25 95 ALA A C 1
ATOM 763 O O . ALA A 1 95 ? -17.234 18.844 7.100 1.00 91.25 95 ALA A O 1
ATOM 764 N N . LEU A 1 96 ? -15.426 17.589 7.535 1.00 88.12 96 LEU A N 1
ATOM 765 C CA . LEU A 1 96 ? -16.109 16.667 8.449 1.00 88.12 96 LEU A CA 1
ATOM 766 C C . LEU A 1 96 ? -16.835 17.340 9.625 1.00 88.12 96 LEU A C 1
ATOM 768 O O . LEU A 1 96 ? -17.995 16.995 9.850 1.00 88.12 96 LEU A O 1
ATOM 772 N N . PRO A 1 97 ? -16.241 18.298 10.370 1.00 85.69 97 PRO A N 1
ATOM 773 C CA . PRO A 1 97 ? -16.939 18.933 11.487 1.00 85.69 97 PRO A CA 1
ATOM 774 C C . PRO A 1 97 ? -18.225 19.647 11.063 1.00 85.69 97 PRO A C 1
ATOM 776 O O . PRO A 1 97 ? -19.182 19.688 11.830 1.00 85.69 97 PRO A O 1
ATOM 779 N N . ALA A 1 98 ? -18.263 20.189 9.841 1.00 86.44 98 ALA A N 1
ATOM 780 C CA . ALA A 1 98 ? -19.449 20.848 9.308 1.00 86.44 98 ALA A CA 1
ATOM 781 C C . ALA A 1 98 ? -20.556 19.842 8.953 1.00 86.44 98 ALA A C 1
ATOM 783 O O . ALA A 1 98 ? -21.723 20.103 9.230 1.00 86.44 98 ALA A O 1
ATOM 784 N N . LEU A 1 99 ? -20.191 18.691 8.376 1.00 84.88 99 LEU A N 1
ATOM 785 C CA . LEU A 1 99 ? -21.138 17.643 7.971 1.00 84.88 99 LEU A CA 1
ATOM 786 C C . LEU A 1 99 ? -21.768 16.906 9.158 1.00 84.88 99 LEU A C 1
ATOM 788 O O . LEU A 1 99 ? -22.914 16.478 9.081 1.00 84.88 99 LEU A O 1
ATOM 792 N N . TYR A 1 100 ? -21.029 16.783 10.256 1.00 84.19 100 TYR A N 1
ATOM 793 C CA . TYR A 1 100 ? -21.416 15.982 11.418 1.00 84.19 100 TYR A CA 1
ATOM 794 C C . TYR A 1 100 ? -21.551 16.830 12.690 1.00 84.19 100 TYR A C 1
ATOM 796 O O . TYR A 1 100 ? -21.350 16.354 13.814 1.00 84.19 100 TYR A O 1
ATOM 804 N N . ASN A 1 101 ? -21.893 18.106 12.513 1.00 79.56 101 ASN A N 1
ATOM 805 C CA . ASN A 1 101 ? -22.159 19.015 13.615 1.00 79.56 101 ASN A CA 1
ATOM 806 C C . ASN A 1 101 ? -23.325 18.477 14.470 1.00 79.56 101 ASN A C 1
ATOM 808 O O . ASN A 1 101 ? -24.384 18.151 13.942 1.00 79.56 101 ASN A O 1
ATOM 812 N N . GLY A 1 102 ? -23.127 18.366 15.787 1.00 81.88 102 GLY A N 1
ATOM 813 C CA . GLY A 1 102 ? -24.121 17.828 16.731 1.00 81.88 102 GLY A CA 1
ATOM 814 C C . GLY A 1 102 ? -23.858 16.403 17.241 1.00 81.88 102 GLY A C 1
ATOM 815 O O . GLY A 1 102 ? -24.456 16.003 18.238 1.00 81.88 102 GLY A O 1
ATOM 816 N N . PHE A 1 103 ? -22.919 15.659 16.646 1.00 84.00 103 PHE A N 1
ATOM 817 C CA . PHE A 1 103 ? -22.532 14.323 17.138 1.00 84.00 103 PHE A CA 1
ATOM 818 C C . PHE A 1 103 ? -21.384 14.335 18.165 1.00 84.00 103 PHE A C 1
ATOM 820 O O . PHE A 1 103 ? -20.952 13.277 18.628 1.00 84.00 103 PHE A O 1
ATOM 827 N N . GLY A 1 104 ? -20.863 15.523 18.508 1.00 87.50 104 GLY A N 1
ATOM 828 C CA . GLY A 1 104 ? -19.682 15.667 19.367 1.00 87.50 104 GLY A CA 1
ATOM 829 C C . GLY A 1 104 ? -18.496 14.864 18.826 1.00 87.50 104 GLY A C 1
ATOM 830 O O . GLY A 1 104 ? -17.813 14.151 19.559 1.00 87.50 104 GLY A O 1
ATOM 831 N N . MET A 1 105 ? -18.324 14.888 17.502 1.00 88.94 105 MET A N 1
ATOM 832 C CA . MET A 1 105 ? -17.332 14.072 16.825 1.00 88.94 105 MET A CA 1
ATOM 833 C C . MET A 1 105 ? -15.960 14.741 16.869 1.00 88.94 105 MET A C 1
ATOM 835 O O . MET A 1 105 ? -15.807 15.909 16.518 1.00 88.94 105 MET A O 1
ATOM 839 N N . ASN A 1 106 ? -14.950 13.969 17.250 1.00 91.19 106 ASN A N 1
ATOM 840 C CA . ASN A 1 106 ? -13.558 14.386 17.247 1.00 91.19 106 ASN A CA 1
ATOM 841 C C . ASN A 1 106 ? -12.741 13.355 16.472 1.00 91.19 106 ASN A C 1
ATOM 843 O O . ASN A 1 106 ? -12.642 12.197 16.879 1.00 91.19 106 ASN A O 1
ATOM 847 N N . ILE A 1 107 ? -12.174 13.782 15.349 1.00 91.00 107 ILE A N 1
ATOM 848 C CA . ILE A 1 107 ? -11.335 12.953 14.489 1.00 91.00 107 ILE A CA 1
ATOM 849 C C . ILE A 1 107 ? -9.900 13.447 14.619 1.00 91.00 107 ILE A C 1
ATOM 851 O O . ILE A 1 107 ? -9.645 14.646 14.624 1.00 91.00 107 ILE A O 1
ATOM 855 N N . SER A 1 108 ? -8.944 12.526 14.693 1.00 91.94 108 SER A N 1
ATOM 856 C CA . SER A 1 108 ? -7.527 12.851 14.556 1.00 91.94 108 SER A CA 1
ATOM 857 C C . SER A 1 108 ? -6.837 11.842 13.653 1.00 91.94 108 SER A C 1
ATOM 859 O O . SER A 1 108 ? -7.151 10.655 13.657 1.00 91.94 108 SER A O 1
ATOM 861 N N . LEU A 1 109 ? -5.896 12.333 12.858 1.00 91.69 109 LEU A N 1
ATOM 862 C CA . LEU A 1 109 ? -5.078 11.527 11.964 1.00 91.69 109 LEU A CA 1
ATOM 863 C C . LEU A 1 109 ? -3.676 11.452 12.555 1.00 91.69 109 LEU A C 1
ATOM 865 O O . LEU A 1 109 ? -3.133 12.475 12.970 1.00 91.69 109 LEU A O 1
ATOM 869 N N . LYS A 1 110 ? -3.107 10.252 12.638 1.00 88.75 110 LYS A N 1
ATOM 870 C CA . LYS A 1 110 ? -1.777 10.039 13.216 1.00 88.75 110 LYS A CA 1
ATOM 871 C C . LYS A 1 110 ? -0.969 9.127 12.315 1.00 88.75 110 LYS A C 1
ATOM 873 O O . LYS A 1 110 ? -1.414 8.026 12.011 1.00 88.75 110 LYS A O 1
ATOM 878 N N . THR A 1 111 ? 0.242 9.524 11.960 1.00 83.19 111 THR A N 1
ATOM 879 C CA . THR A 1 111 ? 1.204 8.590 11.365 1.00 83.19 111 THR A CA 1
ATOM 880 C C . THR A 1 111 ? 2.077 8.018 12.466 1.00 83.19 111 THR A C 1
ATOM 882 O O . THR A 1 111 ? 2.412 8.706 13.429 1.00 83.19 111 THR A O 1
ATOM 885 N N . GLU A 1 112 ? 2.452 6.752 12.344 1.00 68.81 112 GLU A N 1
ATOM 886 C CA . GLU A 1 112 ? 3.470 6.180 13.217 1.00 68.81 112 GLU A CA 1
ATOM 887 C C . GLU A 1 112 ? 4.848 6.685 12.766 1.00 68.81 112 GLU A C 1
ATOM 889 O O . GLU A 1 112 ? 5.326 6.323 11.693 1.00 68.81 112 GLU A O 1
ATOM 894 N N . GLY A 1 113 ? 5.467 7.564 13.561 1.00 61.38 113 GLY A N 1
ATOM 895 C CA . GLY A 1 113 ? 6.787 8.132 13.276 1.00 61.38 113 GLY A CA 1
ATOM 896 C C . GLY A 1 113 ? 6.951 9.585 13.731 1.00 61.38 113 GLY A C 1
ATOM 897 O O . GLY A 1 113 ? 5.983 10.301 13.971 1.00 61.38 113 GLY A O 1
ATOM 898 N N . SER A 1 114 ? 8.205 10.027 13.821 1.00 48.12 114 SER A N 1
ATOM 899 C CA . SER A 1 114 ? 8.621 11.328 14.362 1.00 48.12 114 SER A CA 1
ATOM 900 C C . SER A 1 114 ? 8.565 12.495 13.364 1.00 48.12 114 SER A C 1
ATOM 902 O O . SER A 1 114 ? 9.064 13.578 13.664 1.00 48.12 114 SER A O 1
ATOM 904 N N . SER A 1 115 ? 7.968 12.316 12.178 1.00 59.44 115 SER A N 1
ATOM 905 C CA . SER A 1 115 ? 7.921 13.370 11.149 1.00 59.44 115 SER A CA 1
ATOM 906 C C . SER A 1 115 ? 6.925 14.494 11.455 1.00 59.44 115 SER A C 1
ATOM 908 O O . SER A 1 115 ? 6.902 15.492 10.743 1.00 59.44 115 SER A O 1
ATOM 910 N N . GLY A 1 116 ? 6.094 14.356 12.497 1.00 70.56 116 GLY A N 1
ATOM 911 C CA . GLY A 1 116 ? 5.024 15.315 12.800 1.00 70.56 116 GLY A CA 1
ATOM 912 C C . GLY A 1 116 ? 3.914 15.345 11.742 1.00 70.56 116 GLY A C 1
ATOM 913 O O . GLY A 1 116 ? 3.022 16.187 11.811 1.00 70.56 116 GLY A O 1
ATOM 914 N N . GLU A 1 117 ? 3.952 14.437 10.764 1.00 80.00 117 GLU A N 1
ATOM 915 C CA . GLU A 1 117 ? 2.970 14.361 9.691 1.00 80.00 117 GLU A CA 1
ATOM 916 C C . GLU A 1 117 ? 1.801 13.458 10.083 1.00 80.00 117 GLU A C 1
ATOM 918 O O . GLU A 1 117 ? 1.971 12.343 10.576 1.00 80.00 117 GLU A O 1
ATOM 923 N N . ASN A 1 118 ? 0.583 13.910 9.797 1.00 87.94 118 ASN A N 1
ATOM 924 C CA . ASN A 1 118 ? -0.638 13.160 10.099 1.00 87.94 118 ASN A CA 1
ATOM 925 C C . ASN A 1 118 ? -0.917 12.014 9.109 1.00 87.94 118 ASN A C 1
ATOM 927 O O . ASN A 1 118 ? -1.696 11.109 9.417 1.00 87.94 118 ASN A O 1
ATOM 931 N N . ILE A 1 119 ? -0.297 12.058 7.925 1.00 90.50 119 ILE A N 1
ATOM 932 C CA . ILE A 1 119 ? -0.417 11.044 6.873 1.00 90.50 119 ILE A CA 1
ATOM 933 C C . ILE A 1 119 ? 0.973 10.752 6.309 1.00 90.50 119 ILE A C 1
ATOM 935 O O . ILE A 1 119 ? 1.666 11.677 5.883 1.00 90.50 119 ILE A O 1
ATOM 939 N N . GLY A 1 120 ? 1.346 9.475 6.289 1.00 90.00 120 GLY A N 1
ATOM 940 C CA . GLY A 1 120 ? 2.584 8.976 5.709 1.00 90.00 120 GLY A CA 1
ATOM 941 C C . GLY A 1 120 ? 2.428 8.654 4.226 1.00 90.00 120 GLY A C 1
ATOM 942 O O . GLY A 1 120 ? 1.395 8.148 3.781 1.00 90.00 120 GLY A O 1
ATOM 943 N N . TRP A 1 121 ? 3.483 8.931 3.467 1.00 90.62 121 TRP A N 1
ATOM 944 C CA . TRP A 1 121 ? 3.548 8.737 2.022 1.00 90.62 121 TRP A CA 1
ATOM 945 C C . TRP A 1 121 ? 4.819 7.980 1.670 1.00 90.62 121 TRP A C 1
ATOM 947 O O . TRP A 1 121 ? 5.883 8.279 2.211 1.00 90.62 121 TRP A O 1
ATOM 957 N N . TYR A 1 122 ? 4.716 7.029 0.750 1.00 91.38 122 TYR A N 1
ATOM 958 C CA . TYR A 1 122 ? 5.859 6.260 0.278 1.00 91.38 122 TYR A CA 1
ATOM 959 C C . TYR A 1 122 ? 5.727 5.998 -1.221 1.00 91.38 122 TYR A C 1
ATOM 961 O O . TYR A 1 122 ? 4.852 5.248 -1.648 1.00 91.38 122 TYR A O 1
ATOM 969 N N . ILE A 1 123 ? 6.573 6.647 -2.019 1.00 92.31 123 ILE A N 1
ATOM 970 C CA . ILE A 1 123 ? 6.616 6.495 -3.475 1.00 92.31 123 ILE A CA 1
ATOM 971 C C . ILE A 1 123 ? 8.042 6.085 -3.837 1.00 92.31 123 ILE A C 1
ATOM 973 O O . ILE A 1 123 ? 8.958 6.896 -3.751 1.00 92.31 123 ILE A O 1
ATOM 977 N N . ASN A 1 124 ? 8.234 4.823 -4.212 1.00 92.88 124 ASN A N 1
ATOM 978 C CA . ASN A 1 124 ? 9.521 4.306 -4.667 1.00 92.88 124 ASN A CA 1
ATOM 979 C C . ASN A 1 124 ? 9.335 3.588 -6.003 1.00 92.88 124 ASN A C 1
ATOM 981 O O . ASN A 1 124 ? 8.750 2.508 -6.050 1.00 92.88 124 ASN A O 1
ATOM 985 N N . TRP A 1 125 ? 9.826 4.201 -7.079 1.00 94.00 125 TRP A N 1
ATOM 986 C CA . TRP A 1 125 ? 9.771 3.663 -8.444 1.00 94.00 125 TRP A CA 1
ATOM 987 C C . TRP A 1 125 ? 11.164 3.304 -8.996 1.00 94.00 125 TRP A C 1
ATOM 989 O O . TRP A 1 125 ? 11.315 3.078 -10.194 1.00 94.00 125 TRP A O 1
ATOM 999 N N . GLY A 1 126 ? 12.201 3.310 -8.147 1.00 86.38 126 GLY A N 1
ATOM 1000 C CA . GLY A 1 126 ? 13.602 3.209 -8.577 1.00 86.38 126 GLY A CA 1
ATOM 1001 C C . GLY A 1 126 ? 14.058 1.806 -8.986 1.00 86.38 126 GLY A C 1
ATOM 1002 O O . GLY A 1 126 ? 14.997 1.680 -9.775 1.00 86.38 126 GLY A O 1
ATOM 1003 N N . ASP A 1 127 ? 13.373 0.779 -8.488 1.00 88.56 127 ASP A N 1
ATOM 1004 C CA . ASP A 1 127 ? 13.745 -0.628 -8.632 1.00 88.56 127 ASP A CA 1
ATOM 1005 C C . ASP A 1 127 ? 12.840 -1.364 -9.634 1.00 88.56 127 ASP A C 1
ATOM 1007 O O . ASP A 1 127 ? 11.855 -0.822 -10.137 1.00 88.56 127 ASP A O 1
ATOM 1011 N N . ASN A 1 128 ? 13.143 -2.637 -9.897 1.00 87.62 128 ASN A N 1
ATOM 1012 C CA . ASN A 1 128 ? 12.302 -3.536 -10.704 1.00 87.62 128 ASN A CA 1
ATOM 1013 C C . ASN A 1 128 ? 10.946 -3.875 -10.061 1.00 87.62 128 ASN A C 1
ATOM 1015 O O . ASN A 1 128 ? 10.042 -4.388 -10.725 1.00 87.62 128 ASN A O 1
ATOM 1019 N N . SER A 1 129 ? 10.802 -3.539 -8.781 1.00 92.25 129 SER A N 1
ATOM 1020 C CA . SER A 1 129 ? 9.552 -3.534 -8.043 1.00 92.25 129 SER A CA 1
ATOM 1021 C C . SER A 1 129 ? 9.267 -2.118 -7.548 1.00 92.25 129 SER A C 1
ATOM 1023 O O . SER A 1 129 ? 9.926 -1.620 -6.639 1.00 92.25 129 SER A O 1
ATOM 1025 N N . GLY A 1 130 ? 8.232 -1.503 -8.101 1.00 93.00 130 GLY A N 1
ATOM 1026 C CA . GLY A 1 130 ? 7.729 -0.196 -7.713 1.00 93.00 130 GLY A CA 1
ATOM 1027 C C . GLY A 1 130 ? 6.628 -0.253 -6.668 1.00 93.00 130 GLY A C 1
ATOM 1028 O O . GLY A 1 130 ? 5.830 -1.191 -6.639 1.00 93.00 130 GLY A O 1
ATOM 1029 N N . ILE A 1 131 ? 6.519 0.784 -5.843 1.00 94.50 131 ILE A N 1
ATOM 1030 C CA . ILE A 1 131 ? 5.418 0.952 -4.896 1.00 94.50 131 ILE A CA 1
ATOM 1031 C C . ILE A 1 131 ? 4.998 2.416 -4.768 1.00 94.50 131 ILE A C 1
ATOM 1033 O O . ILE A 1 131 ? 5.822 3.324 -4.682 1.00 94.50 131 ILE A O 1
ATOM 1037 N N . SER A 1 132 ? 3.687 2.620 -4.713 1.00 95.81 132 SER A N 1
ATOM 1038 C CA . SER A 1 132 ? 3.037 3.884 -4.384 1.00 95.81 132 SER A CA 1
ATOM 1039 C C . SER A 1 132 ? 2.092 3.643 -3.217 1.00 95.81 132 SER A C 1
ATOM 1041 O O . SER A 1 132 ? 1.157 2.857 -3.349 1.00 95.81 132 SER A O 1
ATOM 1043 N N . ALA A 1 133 ? 2.311 4.291 -2.078 1.00 93.31 133 ALA A N 1
ATOM 1044 C CA . ALA A 1 133 ? 1.540 4.055 -0.867 1.00 93.31 133 ALA A CA 1
ATOM 1045 C C . ALA A 1 133 ? 1.233 5.330 -0.076 1.00 93.31 133 ALA A C 1
ATOM 1047 O O . ALA A 1 133 ? 2.035 6.260 -0.001 1.00 93.31 133 ALA A O 1
ATOM 1048 N N . VAL A 1 134 ? 0.071 5.311 0.571 1.00 92.94 134 VAL A N 1
ATOM 1049 C CA . VAL A 1 134 ? -0.364 6.270 1.586 1.00 92.94 134 VAL A CA 1
ATOM 1050 C C . VAL A 1 134 ? -0.880 5.502 2.800 1.00 92.94 134 VAL A C 1
ATOM 1052 O O . VAL A 1 134 ? -1.532 4.462 2.655 1.00 92.94 134 VAL A O 1
ATOM 1055 N N . TYR A 1 135 ? -0.571 5.983 4.000 1.00 90.81 135 TYR A N 1
ATOM 1056 C CA . TYR A 1 135 ? -0.987 5.334 5.238 1.00 90.81 135 TYR A CA 1
ATOM 1057 C C . TYR A 1 135 ? -1.179 6.329 6.381 1.00 90.81 135 TYR A C 1
ATOM 1059 O O . TYR A 1 135 ? -0.535 7.372 6.449 1.00 90.81 135 TYR A O 1
ATOM 1067 N N . THR A 1 136 ? -2.083 6.003 7.298 1.00 91.25 136 THR A N 1
ATOM 1068 C CA . THR A 1 136 ? -2.360 6.789 8.504 1.00 91.25 136 THR A CA 1
ATOM 1069 C C . THR A 1 136 ? -3.121 5.933 9.518 1.00 91.25 136 THR A C 1
ATOM 1071 O O . THR A 1 136 ? -3.703 4.906 9.181 1.00 91.25 136 THR A O 1
ATOM 1074 N N . THR A 1 137 ? -3.137 6.353 10.775 1.00 89.69 137 THR A N 1
ATOM 1075 C CA . THR A 1 137 ? -4.044 5.852 11.805 1.00 89.69 137 THR A CA 1
ATOM 1076 C C . THR A 1 137 ? -5.176 6.853 11.971 1.00 89.69 137 THR A C 1
ATOM 1078 O O . THR A 1 137 ? -4.991 7.946 12.511 1.00 89.69 137 THR A O 1
ATOM 1081 N N . PHE A 1 138 ? -6.360 6.454 11.525 1.00 89.44 138 PHE A N 1
ATOM 1082 C CA . PHE A 1 138 ? -7.593 7.197 11.697 1.00 89.44 138 PHE A CA 1
ATOM 1083 C C . PHE A 1 138 ? -8.125 6.995 13.114 1.00 89.44 138 PHE A C 1
ATOM 1085 O O . PHE A 1 138 ? -8.476 5.877 13.492 1.00 89.44 138 PHE A O 1
ATOM 1092 N N . CYS A 1 139 ? -8.173 8.061 13.907 1.00 91.94 139 CYS A N 1
ATOM 1093 C CA . CYS A 1 139 ? -8.719 8.038 15.258 1.00 91.94 139 CYS A CA 1
ATOM 1094 C C . CYS A 1 139 ? -10.038 8.813 15.312 1.00 91.94 139 CYS A C 1
ATOM 1096 O O . CYS A 1 139 ? -10.103 9.931 14.807 1.00 91.94 139 CYS A O 1
ATOM 1098 N N . MET A 1 140 ? -11.057 8.266 15.970 1.00 91.50 140 MET A N 1
ATOM 1099 C CA . MET A 1 140 ? -12.375 8.886 16.091 1.00 91.50 140 MET A CA 1
ATOM 1100 C C . MET A 1 140 ? -12.952 8.719 17.499 1.00 91.50 140 MET A C 1
ATOM 1102 O O . MET A 1 140 ? -12.886 7.651 18.108 1.00 91.50 140 MET A O 1
ATOM 1106 N N . ASN A 1 141 ? -13.573 9.790 17.982 1.00 90.62 141 ASN A N 1
ATOM 1107 C CA . ASN A 1 141 ? -14.478 9.803 19.121 1.00 90.62 141 ASN A CA 1
ATOM 1108 C C . ASN A 1 141 ? -15.824 10.368 18.663 1.00 90.62 141 ASN A C 1
ATOM 1110 O O . ASN A 1 141 ? -15.844 11.315 17.878 1.00 90.62 141 ASN A O 1
ATOM 1114 N N . VAL A 1 142 ? -16.923 9.829 19.182 1.00 89.81 142 VAL A N 1
ATOM 1115 C CA . VAL A 1 142 ? -18.279 10.335 18.942 1.00 89.81 142 VAL A CA 1
ATOM 1116 C C . VAL A 1 142 ? -18.988 10.452 20.288 1.00 89.81 142 VAL A C 1
ATOM 1118 O O . VAL A 1 142 ? -19.479 9.464 20.838 1.00 89.81 142 VAL A O 1
ATOM 1121 N N . GLU A 1 143 ? -18.984 11.659 20.859 1.00 87.94 143 GLU A N 1
ATOM 1122 C CA . GLU A 1 143 ? -19.440 11.897 22.235 1.00 87.94 143 GLU A CA 1
ATOM 1123 C C . GLU A 1 143 ? -20.921 11.587 22.433 1.00 87.94 143 GLU A C 1
ATOM 1125 O O . GLU A 1 143 ? -21.266 10.958 23.434 1.00 87.94 143 GLU A O 1
ATOM 1130 N N . THR A 1 144 ? -21.777 11.954 21.471 1.00 86.06 144 THR A N 1
ATOM 1131 C CA . THR A 1 144 ? -23.236 11.737 21.540 1.00 86.06 144 THR A CA 1
ATOM 1132 C C . THR A 1 144 ? -23.600 10.265 21.735 1.00 86.06 144 THR A C 1
ATOM 1134 O O . THR A 1 144 ? -24.632 9.943 22.318 1.00 86.06 144 THR A O 1
ATOM 1137 N N . TYR A 1 145 ? -22.715 9.373 21.299 1.00 83.31 145 TYR A N 1
ATOM 1138 C CA . TYR A 1 145 ? -22.899 7.931 21.329 1.00 83.31 145 TYR A CA 1
ATOM 1139 C C . TYR A 1 145 ? -21.955 7.209 22.301 1.00 83.31 145 TYR A C 1
ATOM 1141 O O . TYR A 1 145 ? -21.969 5.985 22.394 1.00 83.31 145 TYR A O 1
ATOM 1149 N N . GLY A 1 146 ? -21.111 7.946 23.030 1.00 83.56 146 GLY A N 1
ATOM 1150 C CA . GLY A 1 146 ? -20.139 7.371 23.959 1.00 83.56 146 GLY A CA 1
ATOM 1151 C C . GLY A 1 146 ? -18.989 6.594 23.301 1.00 83.56 146 GLY A C 1
ATOM 1152 O O . GLY A 1 146 ? -18.192 5.992 24.023 1.00 83.56 146 GLY A O 1
ATOM 1153 N N . LEU A 1 147 ? -18.851 6.626 21.969 1.00 84.50 147 LEU A N 1
ATOM 1154 C CA . LEU A 1 147 ? -17.749 5.977 21.257 1.00 84.50 147 LEU A CA 1
ATOM 1155 C C . LEU A 1 147 ? -16.452 6.746 21.521 1.00 84.50 147 LEU A C 1
ATOM 1157 O O . LEU A 1 147 ? -16.336 7.929 21.194 1.00 84.50 147 LEU A O 1
ATOM 1161 N N . ARG A 1 148 ? -15.456 6.082 22.111 1.00 89.19 148 ARG A N 1
ATOM 1162 C CA . ARG A 1 148 ? -14.161 6.689 22.440 1.00 89.19 148 ARG A CA 1
ATOM 1163 C C . ARG A 1 148 ? -13.013 5.811 21.974 1.00 89.19 148 ARG A C 1
ATOM 1165 O O . ARG A 1 148 ? -13.069 4.592 22.087 1.00 89.19 148 ARG A O 1
ATOM 1172 N N . ASN A 1 149 ? -11.940 6.460 21.542 1.00 86.88 149 ASN A N 1
ATOM 1173 C CA . ASN A 1 149 ? -10.671 5.868 21.144 1.00 86.88 149 ASN A CA 1
ATOM 1174 C C . ASN A 1 149 ? -10.790 4.840 20.009 1.00 86.88 149 ASN A C 1
ATOM 1176 O O . ASN A 1 149 ? -9.997 3.895 19.963 1.00 86.88 149 ASN A O 1
ATOM 1180 N N . LEU A 1 150 ? -11.742 5.015 19.081 1.00 88.19 150 LEU A N 1
ATOM 1181 C CA . LEU A 1 150 ? -11.710 4.237 17.847 1.00 88.19 150 LEU A CA 1
ATOM 1182 C C . LEU A 1 150 ? -10.408 4.594 17.131 1.00 88.19 150 LEU A C 1
ATOM 1184 O O . LEU A 1 150 ? -10.129 5.770 16.925 1.00 88.19 150 LEU A O 1
ATOM 1188 N N . ALA A 1 151 ? -9.605 3.593 16.791 1.00 87.62 151 ALA A N 1
ATOM 1189 C CA . ALA A 1 151 ? -8.349 3.774 16.080 1.00 87.62 151 ALA A CA 1
ATOM 1190 C C . ALA A 1 151 ? -8.220 2.673 15.032 1.00 87.62 151 ALA A C 1
ATOM 1192 O O . ALA A 1 151 ? -8.131 1.495 15.382 1.00 87.62 151 ALA A O 1
ATOM 1193 N N . VAL A 1 152 ? -8.216 3.069 13.764 1.00 85.62 152 VAL A N 1
ATOM 1194 C CA . VAL A 1 152 ? -8.167 2.177 12.606 1.00 85.62 152 VAL A CA 1
ATOM 1195 C C . VAL A 1 152 ? -6.938 2.535 11.783 1.00 85.62 152 VAL A C 1
ATOM 1197 O O . VAL A 1 152 ? -6.786 3.674 11.340 1.00 85.62 152 VAL A O 1
ATOM 1200 N N . ALA A 1 153 ? -6.040 1.572 11.595 1.00 85.44 153 ALA A N 1
ATOM 1201 C CA . ALA A 1 153 ? -4.942 1.724 10.653 1.00 85.44 153 ALA A CA 1
ATOM 1202 C C . ALA A 1 153 ? -5.510 1.652 9.234 1.00 85.44 153 ALA A C 1
ATOM 1204 O O . ALA A 1 153 ? -6.189 0.691 8.882 1.00 85.44 153 ALA A O 1
ATOM 1205 N N . MET A 1 154 ? -5.236 2.672 8.432 1.00 87.19 154 MET A N 1
ATOM 1206 C CA . MET A 1 154 ? -5.669 2.748 7.046 1.00 87.19 154 MET A CA 1
ATOM 1207 C C . MET A 1 154 ? -4.456 2.872 6.147 1.00 87.19 154 MET A C 1
ATOM 1209 O O . MET A 1 154 ? -3.567 3.696 6.372 1.00 87.19 154 MET A O 1
ATOM 1213 N N . ARG A 1 155 ? -4.422 2.038 5.113 1.00 88.38 155 ARG A N 1
ATOM 1214 C CA . ARG A 1 155 ? -3.334 1.987 4.146 1.00 88.38 155 ARG A CA 1
ATOM 1215 C C . ARG A 1 155 ? -3.904 1.686 2.773 1.00 88.38 155 ARG A C 1
ATOM 1217 O O . ARG A 1 155 ? -4.679 0.750 2.610 1.00 88.38 155 ARG A O 1
ATOM 1224 N N . LYS A 1 156 ? -3.449 2.439 1.779 1.00 90.25 156 LYS A N 1
ATOM 1225 C CA . LYS A 1 156 ? -3.634 2.121 0.365 1.00 90.25 156 LYS A CA 1
ATOM 1226 C C . LYS A 1 156 ? -2.251 2.093 -0.265 1.00 90.25 156 LYS A C 1
ATOM 1228 O O . LYS A 1 156 ? -1.536 3.088 -0.224 1.00 90.25 156 LYS A O 1
ATOM 1233 N N . ALA A 1 157 ? -1.856 0.953 -0.810 1.00 92.31 157 ALA A N 1
ATOM 1234 C CA . ALA A 1 157 ? -0.593 0.783 -1.506 1.00 92.31 157 ALA A CA 1
ATOM 1235 C C . ALA A 1 157 ? -0.815 0.014 -2.802 1.00 92.31 157 ALA A C 1
ATOM 1237 O O . ALA A 1 157 ? -1.473 -1.019 -2.796 1.00 92.31 157 ALA A O 1
ATOM 1238 N N . VAL A 1 158 ? -0.252 0.502 -3.897 1.00 95.06 158 VAL A N 1
ATOM 1239 C CA . VAL A 1 158 ? -0.193 -0.200 -5.176 1.00 95.06 158 VAL A CA 1
ATOM 1240 C C . VAL A 1 158 ? 1.254 -0.580 -5.419 1.00 95.06 158 VAL A C 1
ATOM 1242 O O . VAL A 1 158 ? 2.145 0.262 -5.312 1.00 95.06 158 VAL A O 1
ATOM 1245 N N . ARG A 1 159 ? 1.479 -1.849 -5.739 1.00 95.31 159 ARG A N 1
ATOM 1246 C CA . ARG A 1 159 ? 2.790 -2.396 -6.059 1.00 95.31 159 ARG A CA 1
ATOM 1247 C C . ARG A 1 159 ? 2.804 -2.897 -7.492 1.00 95.31 159 ARG A C 1
ATOM 1249 O O . ARG A 1 159 ? 1.845 -3.529 -7.923 1.00 95.31 159 ARG A O 1
ATOM 1256 N N . LEU A 1 160 ? 3.905 -2.650 -8.184 1.00 95.88 160 LEU A N 1
ATOM 1257 C CA . LEU A 1 160 ? 4.205 -3.153 -9.516 1.00 95.88 160 LEU A CA 1
ATOM 1258 C C . LEU A 1 160 ? 5.490 -3.967 -9.448 1.00 95.88 160 LEU A C 1
ATOM 1260 O O . LEU A 1 160 ? 6.481 -3.469 -8.933 1.00 95.88 160 LEU A O 1
ATOM 1264 N N . ASN A 1 161 ? 5.490 -5.183 -9.974 1.00 94.69 161 ASN A N 1
ATOM 1265 C CA . ASN A 1 161 ? 6.682 -6.014 -10.088 1.00 94.69 161 ASN A CA 1
ATOM 1266 C C . ASN A 1 161 ? 6.851 -6.471 -11.543 1.00 94.69 161 ASN A C 1
ATOM 1268 O O . ASN A 1 161 ? 5.962 -7.124 -12.093 1.00 94.69 161 ASN A O 1
ATOM 1272 N N . ILE A 1 162 ? 7.971 -6.115 -12.170 1.00 94.81 162 ILE A N 1
ATOM 1273 C CA . ILE A 1 162 ? 8.307 -6.555 -13.526 1.00 94.81 162 ILE A CA 1
ATOM 1274 C C . ILE A 1 162 ? 8.887 -7.968 -13.454 1.00 94.81 162 ILE A C 1
ATOM 1276 O O . ILE A 1 162 ? 9.925 -8.192 -12.840 1.00 94.81 162 ILE A O 1
ATOM 1280 N N . ARG A 1 163 ? 8.224 -8.920 -14.118 1.00 92.19 163 ARG A N 1
ATOM 1281 C CA . ARG A 1 163 ? 8.604 -10.339 -14.115 1.00 92.19 163 ARG A CA 1
ATOM 1282 C C . ARG A 1 163 ? 9.540 -10.687 -15.264 1.00 92.19 163 ARG A C 1
ATOM 1284 O O . ARG A 1 163 ? 10.509 -11.406 -15.070 1.00 92.19 163 ARG A O 1
ATOM 1291 N N . ASN A 1 164 ? 9.227 -10.210 -16.466 1.00 91.69 164 ASN A N 1
ATOM 1292 C CA . ASN A 1 164 ? 10.018 -10.479 -17.662 1.00 91.69 164 ASN A CA 1
ATOM 1293 C C . ASN A 1 164 ? 9.847 -9.340 -18.672 1.00 91.69 164 ASN A C 1
ATOM 1295 O O . ASN A 1 164 ? 8.817 -8.664 -18.679 1.00 91.69 164 ASN A O 1
ATOM 1299 N N . TRP A 1 165 ? 10.832 -9.139 -19.537 1.00 91.06 165 TRP A N 1
ATOM 1300 C CA . TRP A 1 165 ? 10.761 -8.199 -20.645 1.00 91.06 165 TRP A CA 1
ATOM 1301 C C . TRP A 1 165 ? 11.588 -8.704 -21.828 1.00 91.06 165 TRP A C 1
ATOM 1303 O O . TRP A 1 165 ? 12.516 -9.494 -21.668 1.00 91.06 165 TRP A O 1
ATOM 1313 N N . THR A 1 166 ? 11.248 -8.238 -23.023 1.00 88.50 166 THR A N 1
ATOM 1314 C CA . THR A 1 166 ? 11.980 -8.532 -24.256 1.00 88.50 166 THR A CA 1
ATOM 1315 C C . THR A 1 166 ? 12.444 -7.247 -24.929 1.00 88.50 166 THR A C 1
ATOM 1317 O O . THR A 1 166 ? 11.790 -6.207 -24.826 1.00 88.50 166 THR A O 1
ATOM 1320 N N . ASP A 1 167 ? 13.517 -7.338 -25.718 1.00 82.00 167 ASP A N 1
ATOM 1321 C CA . ASP A 1 167 ? 14.008 -6.219 -26.539 1.00 82.00 167 ASP A CA 1
ATOM 1322 C C . ASP A 1 167 ? 12.977 -5.761 -27.588 1.00 82.00 167 ASP A C 1
ATOM 1324 O O . ASP A 1 167 ? 13.010 -4.630 -28.062 1.00 82.00 167 ASP A O 1
ATOM 1328 N N . THR A 1 168 ? 12.002 -6.618 -27.907 1.00 83.31 168 THR A N 1
ATOM 1329 C CA . THR A 1 168 ? 10.877 -6.312 -28.804 1.00 83.31 168 THR A CA 1
ATOM 1330 C C . THR A 1 168 ? 9.763 -5.493 -28.144 1.00 83.31 168 THR A C 1
ATOM 1332 O O . THR A 1 168 ? 8.729 -5.263 -28.767 1.00 83.31 168 THR A O 1
ATOM 1335 N N . GLY A 1 169 ? 9.927 -5.071 -26.884 1.00 87.38 169 GLY A N 1
ATOM 1336 C CA . GLY A 1 169 ? 8.938 -4.257 -26.177 1.00 87.38 169 GLY A CA 1
ATOM 1337 C C . GLY A 1 169 ? 7.767 -5.048 -25.607 1.00 87.38 169 GLY A C 1
ATOM 1338 O O . GLY A 1 169 ? 6.715 -4.468 -25.363 1.00 87.38 169 GLY A O 1
ATOM 1339 N N . THR A 1 170 ? 7.915 -6.356 -25.382 1.00 94.94 170 THR A N 1
ATOM 1340 C CA . THR A 1 170 ? 6.923 -7.129 -24.620 1.00 94.94 170 THR A CA 1
ATOM 1341 C C . THR A 1 170 ? 7.335 -7.153 -23.157 1.00 94.94 170 THR A C 1
ATOM 1343 O O . THR A 1 170 ? 8.455 -7.545 -22.844 1.00 94.94 170 THR A O 1
ATOM 1346 N N . ILE A 1 171 ? 6.449 -6.741 -22.250 1.00 95.50 171 ILE A N 1
ATOM 1347 C CA . ILE A 1 171 ? 6.715 -6.716 -20.808 1.00 95.50 171 ILE A CA 1
ATOM 1348 C C . ILE A 1 171 ? 5.643 -7.517 -20.080 1.00 95.50 171 ILE A C 1
ATOM 1350 O O . ILE A 1 171 ? 4.450 -7.263 -20.233 1.00 95.50 171 ILE A O 1
ATOM 1354 N N . ARG A 1 172 ? 6.080 -8.460 -19.244 1.00 96.56 172 ARG A N 1
ATOM 1355 C CA . ARG A 1 172 ? 5.237 -9.187 -18.297 1.00 96.56 172 ARG A CA 1
ATOM 1356 C C . ARG A 1 172 ? 5.450 -8.629 -16.898 1.00 96.56 172 ARG A C 1
ATOM 1358 O O . ARG A 1 172 ? 6.580 -8.578 -16.411 1.00 96.56 172 ARG A O 1
ATOM 1365 N N . PHE A 1 173 ? 4.373 -8.250 -16.227 1.00 96.38 173 PHE A N 1
ATOM 1366 C CA . PHE A 1 173 ? 4.432 -7.682 -14.883 1.00 96.38 173 PHE A CA 1
ATOM 1367 C C . PHE A 1 173 ? 3.246 -8.127 -14.032 1.00 96.38 173 PHE A C 1
ATOM 1369 O O . PHE A 1 173 ? 2.238 -8.604 -14.547 1.00 96.38 173 PHE A O 1
ATOM 1376 N N . LYS A 1 174 ? 3.368 -7.950 -12.718 1.00 96.31 174 LYS A N 1
ATOM 1377 C CA . LYS A 1 174 ? 2.316 -8.185 -11.732 1.00 96.31 174 LYS A CA 1
ATOM 1378 C C . LYS A 1 174 ? 2.007 -6.888 -10.999 1.00 96.31 174 LYS A C 1
ATOM 1380 O O . LYS A 1 174 ? 2.922 -6.202 -10.548 1.00 96.31 174 LYS A O 1
ATOM 1385 N N . VAL A 1 175 ? 0.729 -6.558 -10.865 1.00 96.00 175 VAL A N 1
ATOM 1386 C CA . VAL A 1 175 ? 0.259 -5.386 -10.126 1.00 96.00 175 VAL A CA 1
ATOM 1387 C C . VAL A 1 175 ? -0.733 -5.798 -9.043 1.00 96.00 175 VAL A C 1
ATOM 1389 O O . VAL A 1 175 ? -1.709 -6.513 -9.288 1.00 96.00 175 VAL A O 1
ATOM 1392 N N . CYS A 1 176 ? -0.480 -5.331 -7.823 1.00 93.75 176 CYS A N 1
ATOM 1393 C CA . CYS A 1 176 ? -1.295 -5.667 -6.665 1.00 93.75 176 CYS A CA 1
ATOM 1394 C C . CYS A 1 176 ? -1.614 -4.444 -5.805 1.00 93.75 176 CYS A C 1
ATOM 1396 O O . CYS A 1 176 ? -0.831 -3.499 -5.714 1.00 93.75 176 CYS A O 1
ATOM 1398 N N . LEU A 1 177 ? -2.745 -4.508 -5.112 1.00 91.50 177 LEU A N 1
ATOM 1399 C CA . LEU A 1 177 ? -3.216 -3.523 -4.149 1.00 91.50 177 LEU A CA 1
ATOM 1400 C C . LEU A 1 177 ? -3.092 -4.067 -2.722 1.00 91.50 177 LEU A C 1
ATOM 1402 O O . LEU A 1 177 ? -3.421 -5.221 -2.486 1.00 91.50 177 LEU A O 1
ATOM 1406 N N . SER A 1 178 ? -2.692 -3.258 -1.743 1.00 82.88 178 SER A N 1
ATOM 1407 C CA . SER A 1 178 ? -2.775 -3.651 -0.332 1.00 82.88 178 SER A CA 1
ATOM 1408 C C . SER A 1 178 ? -4.229 -3.880 0.083 1.00 82.88 178 SER A C 1
ATOM 1410 O O . SER A 1 178 ? -5.041 -2.955 0.023 1.00 82.88 178 SER A O 1
ATOM 1412 N N . GLY A 1 179 ? -4.550 -5.087 0.537 1.00 66.75 179 GLY A N 1
ATOM 1413 C CA . GLY A 1 179 ? -5.828 -5.408 1.162 1.00 66.75 179 GLY A CA 1
ATOM 1414 C C . GLY A 1 179 ? -5.866 -5.053 2.652 1.00 66.75 179 GLY A C 1
ATOM 1415 O O . GLY A 1 179 ? -4.843 -4.771 3.276 1.00 66.75 179 GLY A O 1
ATOM 1416 N N . ALA A 1 180 ? -7.062 -5.144 3.241 1.00 50.03 180 ALA A N 1
ATOM 1417 C CA . ALA A 1 180 ? -7.340 -4.848 4.655 1.00 50.03 180 ALA A CA 1
ATOM 1418 C C . ALA A 1 180 ? -6.597 -5.746 5.672 1.00 50.03 180 ALA A C 1
ATOM 1420 O O . ALA A 1 180 ? -6.662 -5.502 6.872 1.00 50.03 180 ALA A O 1
ATOM 1421 N N . ARG A 1 181 ? -5.918 -6.803 5.208 1.00 51.22 181 ARG A N 1
ATOM 1422 C CA . ARG A 1 181 ? -5.199 -7.792 6.031 1.00 51.22 181 ARG A CA 1
ATOM 1423 C C . ARG A 1 181 ? -3.743 -7.965 5.606 1.00 51.22 181 ARG A C 1
ATOM 1425 O O . ARG A 1 181 ? -3.224 -9.065 5.662 1.00 51.22 181 ARG A O 1
ATOM 1432 N N . GLU A 1 182 ? -3.120 -6.916 5.074 1.00 51.81 182 GLU A N 1
ATOM 1433 C CA . GLU A 1 182 ? -1.717 -6.941 4.615 1.00 51.81 182 GLU A CA 1
ATOM 1434 C C . GLU A 1 182 ? -1.423 -7.880 3.424 1.00 51.81 182 GLU A C 1
ATOM 1436 O O . GLU A 1 182 ? -0.349 -7.802 2.829 1.00 51.81 182 GLU A O 1
ATOM 1441 N N . HIS A 1 183 ? -2.391 -8.687 2.981 1.00 64.31 183 HIS A N 1
ATOM 1442 C CA . HIS A 1 183 ? -2.314 -9.413 1.719 1.00 64.31 183 HIS A CA 1
ATOM 1443 C C . HIS A 1 183 ? -2.492 -8.463 0.535 1.00 64.31 183 HIS A C 1
ATOM 1445 O O . HIS A 1 183 ? -3.419 -7.651 0.486 1.00 64.31 183 HIS A O 1
ATOM 1451 N N . TYR A 1 184 ? -1.608 -8.593 -0.446 1.00 77.44 184 TYR A N 1
ATOM 1452 C CA . TYR A 1 184 ? -1.719 -7.892 -1.712 1.00 77.44 184 TYR A CA 1
ATOM 1453 C C . TYR A 1 184 ? -2.773 -8.580 -2.587 1.00 77.44 184 TYR A C 1
ATOM 1455 O O . TYR A 1 184 ? -2.595 -9.719 -3.008 1.00 77.44 184 TYR A O 1
ATOM 1463 N N . MET A 1 185 ? -3.877 -7.888 -2.853 1.00 86.94 185 MET A N 1
ATOM 1464 C CA . MET A 1 185 ? -4.928 -8.347 -3.750 1.00 86.94 185 MET A CA 1
ATOM 1465 C C . MET A 1 185 ? -4.545 -8.040 -5.201 1.00 86.94 185 MET A C 1
ATOM 1467 O O . MET A 1 185 ? -4.075 -6.935 -5.486 1.00 86.94 185 MET A O 1
ATOM 1471 N N . PRO A 1 186 ? -4.736 -8.983 -6.131 1.00 91.31 186 PRO A N 1
ATOM 1472 C CA . PRO A 1 186 ? -4.445 -8.747 -7.537 1.00 91.31 186 PRO A CA 1
ATOM 1473 C C . PRO A 1 186 ? -5.347 -7.653 -8.114 1.00 91.31 186 PRO A C 1
ATOM 1475 O O . PRO A 1 186 ? -6.555 -7.668 -7.888 1.00 91.31 186 PRO A O 1
ATOM 1478 N N . ILE A 1 187 ? -4.779 -6.727 -8.889 1.00 93.06 187 ILE A N 1
ATOM 1479 C CA . ILE A 1 187 ? -5.576 -5.725 -9.608 1.00 93.06 187 ILE A CA 1
ATOM 1480 C C . ILE A 1 187 ? -5.924 -6.294 -10.983 1.00 93.06 187 ILE A C 1
ATOM 1482 O O . ILE A 1 187 ? -5.034 -6.537 -11.795 1.00 93.06 187 ILE A O 1
ATOM 1486 N N . SER A 1 188 ? -7.210 -6.527 -11.244 1.00 93.62 188 SER A N 1
ATOM 1487 C CA . SER A 1 188 ? -7.714 -7.037 -12.531 1.00 93.62 188 SER A CA 1
ATOM 1488 C C . SER A 1 188 ? -8.083 -5.945 -13.535 1.00 93.62 188 SER A C 1
ATOM 1490 O O . SER A 1 188 ? -8.451 -6.268 -14.658 1.00 93.62 188 SER A O 1
ATOM 1492 N N . ASP A 1 189 ? -8.004 -4.676 -13.132 1.00 93.06 189 ASP A N 1
ATOM 1493 C CA . ASP A 1 189 ? -8.345 -3.538 -13.981 1.00 93.06 189 ASP A CA 1
ATOM 1494 C C . ASP A 1 189 ? -7.241 -2.471 -13.943 1.00 93.06 189 ASP A C 1
ATOM 1496 O O . ASP A 1 189 ? -7.066 -1.742 -12.954 1.00 93.06 189 ASP A O 1
ATOM 1500 N N . ILE A 1 190 ? -6.458 -2.412 -15.022 1.00 96.38 190 ILE A N 1
ATOM 1501 C CA . ILE A 1 190 ? -5.505 -1.333 -15.278 1.00 96.38 190 ILE A CA 1
ATOM 1502 C C . ILE A 1 190 ? -6.075 -0.413 -16.353 1.00 96.38 190 ILE A C 1
ATOM 1504 O O . ILE A 1 190 ? -6.471 -0.852 -17.428 1.00 96.38 190 ILE A O 1
ATOM 1508 N N . ALA A 1 191 ? -6.076 0.886 -16.076 1.00 96.75 191 ALA A N 1
ATOM 1509 C CA . ALA A 1 191 ? -6.555 1.885 -17.019 1.00 96.75 191 ALA A CA 1
ATOM 1510 C C . ALA A 1 191 ? -5.542 2.127 -18.147 1.00 96.75 191 ALA A C 1
ATOM 1512 O O . ALA A 1 191 ? -5.922 2.432 -19.276 1.00 96.75 191 ALA A O 1
ATOM 1513 N N . LYS A 1 192 ? -4.240 2.050 -17.834 1.00 97.00 192 LYS A N 1
ATOM 1514 C CA . LYS A 1 192 ? -3.168 2.380 -18.780 1.00 97.00 192 LYS A CA 1
ATOM 1515 C C . LYS A 1 192 ? -1.832 1.758 -18.381 1.00 97.00 192 LYS A C 1
ATOM 1517 O O . LYS A 1 192 ? -1.498 1.729 -17.197 1.00 97.00 192 LYS A O 1
ATOM 1522 N N . ALA A 1 193 ? -1.042 1.358 -19.376 1.00 97.75 193 ALA A N 1
ATOM 1523 C CA . ALA A 1 193 ? 0.379 1.052 -19.233 1.00 97.75 193 ALA A CA 1
ATOM 1524 C C . ALA A 1 193 ? 1.204 1.917 -20.201 1.00 97.75 193 ALA A C 1
ATOM 1526 O O . ALA A 1 193 ? 0.876 2.034 -21.385 1.00 97.75 193 ALA A O 1
ATOM 1527 N N . GLU A 1 194 ? 2.265 2.530 -19.686 1.00 97.38 194 GLU A N 1
ATOM 1528 C CA . GLU A 1 194 ? 3.188 3.396 -20.418 1.00 97.38 194 GLU A CA 1
ATOM 1529 C C . GLU A 1 194 ? 4.623 2.971 -20.154 1.00 97.38 194 GLU A C 1
ATOM 1531 O O . GLU A 1 194 ? 4.985 2.642 -19.028 1.00 97.38 194 GLU A O 1
ATOM 1536 N N . LEU A 1 195 ? 5.453 3.022 -21.184 1.00 96.12 195 LEU A N 1
ATOM 1537 C CA . LEU A 1 195 ? 6.878 2.781 -21.082 1.00 96.12 195 LEU A CA 1
ATOM 1538 C C . LEU A 1 195 ? 7.615 4.097 -21.312 1.00 96.12 195 LEU A C 1
ATOM 1540 O O . LEU A 1 195 ? 7.511 4.696 -22.378 1.00 96.12 195 LEU A O 1
ATOM 1544 N N . TYR A 1 196 ? 8.352 4.554 -20.307 1.00 94.56 196 TYR A N 1
ATOM 1545 C CA . TYR A 1 196 ? 9.164 5.761 -20.377 1.00 94.56 196 TYR A CA 1
ATOM 1546 C C . TYR A 1 196 ? 10.605 5.396 -20.710 1.00 94.56 196 TYR A C 1
ATOM 1548 O O . TYR A 1 196 ? 11.264 4.714 -19.926 1.00 94.56 196 TYR A O 1
ATOM 1556 N N . ILE A 1 197 ? 11.099 5.879 -21.849 1.00 92.75 197 ILE A N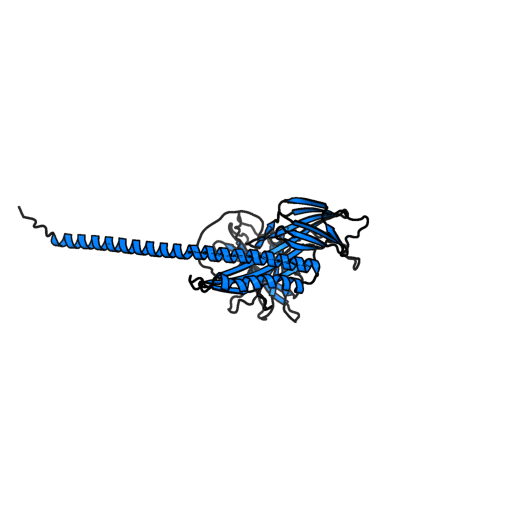 1
ATOM 1557 C CA . ILE A 1 197 ? 12.461 5.633 -22.337 1.00 92.75 197 ILE A CA 1
ATOM 1558 C C . ILE A 1 197 ? 13.088 6.979 -22.686 1.00 92.75 197 ILE A C 1
ATOM 1560 O O . ILE A 1 197 ? 12.565 7.710 -23.527 1.00 92.75 197 ILE A O 1
ATOM 1564 N N . ASN A 1 198 ? 14.194 7.333 -22.022 1.00 88.75 198 ASN A N 1
ATOM 1565 C CA . ASN A 1 198 ? 14.910 8.601 -22.228 1.00 88.75 198 ASN A CA 1
ATOM 1566 C C . ASN A 1 198 ? 13.990 9.843 -22.198 1.00 88.75 198 ASN A C 1
ATOM 1568 O O . ASN A 1 198 ? 14.126 10.754 -23.010 1.00 88.75 198 ASN A O 1
ATOM 1572 N N . GLY A 1 199 ? 13.010 9.858 -21.287 1.00 86.69 199 GLY A N 1
ATOM 1573 C CA . GLY A 1 199 ? 12.049 10.959 -21.137 1.00 86.69 199 GLY A CA 1
ATOM 1574 C C . GLY A 1 199 ? 10.891 10.969 -22.144 1.00 86.69 199 GLY A C 1
ATOM 1575 O O . GLY A 1 199 ? 10.012 11.819 -22.035 1.00 86.69 199 GLY A O 1
ATOM 1576 N N . THR A 1 200 ? 10.847 10.024 -23.086 1.00 92.19 200 THR A N 1
ATOM 1577 C CA . THR A 1 200 ? 9.728 9.852 -24.025 1.00 92.19 200 THR A CA 1
ATOM 1578 C C . THR A 1 200 ? 8.786 8.760 -23.521 1.00 92.19 200 THR A C 1
ATOM 1580 O O . THR A 1 200 ? 9.254 7.684 -23.151 1.00 92.19 200 THR A O 1
ATOM 1583 N N . SER A 1 201 ? 7.475 9.027 -23.503 1.00 94.94 201 SER A N 1
ATOM 1584 C CA . SER A 1 201 ? 6.447 8.039 -23.136 1.00 94.94 201 SER A CA 1
ATOM 1585 C C . SER A 1 201 ? 5.934 7.293 -24.369 1.00 94.94 201 SER A C 1
ATOM 1587 O O . SER A 1 201 ? 5.571 7.918 -25.367 1.00 94.94 201 SER A O 1
ATOM 1589 N N . TYR A 1 202 ? 5.858 5.968 -24.271 1.00 96.06 202 TYR A N 1
ATOM 1590 C CA . TYR A 1 202 ? 5.274 5.067 -25.259 1.00 96.06 202 TYR A CA 1
ATOM 1591 C C . TYR A 1 202 ? 4.068 4.362 -24.636 1.00 96.06 202 TYR A C 1
ATOM 1593 O O . TYR A 1 202 ? 4.195 3.671 -23.627 1.00 96.06 202 TYR A O 1
ATOM 1601 N N . ASN A 1 203 ? 2.885 4.516 -25.230 1.00 97.31 203 ASN A N 1
ATOM 1602 C CA . ASN A 1 203 ? 1.687 3.811 -24.766 1.00 97.31 203 ASN A CA 1
ATOM 1603 C C . ASN A 1 203 ? 1.731 2.338 -25.193 1.00 97.31 203 ASN A C 1
ATOM 1605 O O . ASN A 1 203 ? 2.201 2.027 -26.289 1.00 97.31 203 ASN A O 1
ATOM 1609 N N . ALA A 1 204 ? 1.196 1.444 -24.359 1.00 96.69 204 ALA A N 1
ATOM 1610 C CA . ALA A 1 204 ? 1.016 0.046 -24.737 1.00 96.69 204 ALA A CA 1
ATOM 1611 C C . ALA A 1 204 ? 0.057 -0.074 -25.937 1.00 96.69 204 ALA A C 1
ATOM 1613 O O . ALA A 1 204 ? -1.007 0.546 -25.963 1.00 96.69 204 ALA A O 1
ATOM 1614 N N . CYS A 1 205 ? 0.434 -0.882 -26.926 1.00 96.25 205 CYS A N 1
ATOM 1615 C CA . CYS A 1 205 ? -0.387 -1.208 -28.092 1.00 96.25 205 CYS A CA 1
ATOM 1616 C C . CYS A 1 205 ? -1.420 -2.290 -27.769 1.00 96.25 205 CYS A C 1
ATOM 1618 O O . CYS A 1 205 ? -2.521 -2.283 -28.314 1.00 96.25 205 CYS A O 1
ATOM 1620 N N . SER A 1 206 ? -1.060 -3.213 -26.878 1.00 96.00 206 SER A N 1
ATOM 1621 C CA . SER A 1 206 ? -1.935 -4.262 -26.367 1.00 96.00 206 SER A CA 1
ATOM 1622 C C . SER A 1 206 ? -1.665 -4.503 -24.883 1.00 96.00 206 SER A C 1
ATOM 1624 O O . SER A 1 206 ? -0.564 -4.256 -24.380 1.00 96.00 206 SER A O 1
ATOM 1626 N N . SER A 1 207 ? -2.695 -4.968 -24.180 1.00 96.12 207 SER A N 1
ATOM 1627 C CA . SER A 1 207 ? -2.619 -5.410 -22.793 1.00 96.12 207 SER A CA 1
ATOM 1628 C C . SER A 1 207 ? -3.513 -6.629 -22.619 1.00 96.12 207 SER A C 1
ATOM 1630 O O . SER A 1 207 ? -4.702 -6.576 -22.928 1.00 96.12 207 SER A O 1
ATOM 1632 N N . GLU A 1 208 ? -2.931 -7.725 -22.148 1.00 97.38 208 GLU A N 1
ATOM 1633 C CA . GLU A 1 208 ? -3.625 -8.976 -21.867 1.00 97.38 208 GLU A CA 1
ATOM 1634 C C . GLU A 1 208 ? -3.525 -9.287 -20.374 1.00 97.38 208 GLU A C 1
ATOM 1636 O O . GLU A 1 208 ? -2.433 -9.278 -19.798 1.00 97.38 208 GLU A O 1
ATOM 1641 N N . TYR A 1 209 ? -4.670 -9.543 -19.740 1.00 97.44 209 TYR A N 1
ATOM 1642 C CA . TYR A 1 209 ? -4.738 -9.947 -18.341 1.00 97.44 209 TYR A CA 1
ATOM 1643 C C . TYR A 1 209 ? -4.625 -11.467 -18.223 1.00 97.44 209 TYR A C 1
ATOM 1645 O O . TYR A 1 209 ? -5.496 -12.198 -18.688 1.00 97.44 209 TYR A O 1
ATOM 1653 N N . MET A 1 210 ? -3.584 -11.939 -17.539 1.00 96.44 210 MET A N 1
ATOM 1654 C CA . MET A 1 210 ? -3.279 -13.368 -17.384 1.00 96.44 210 MET A CA 1
ATOM 1655 C C . MET A 1 210 ? -3.896 -13.979 -16.113 1.00 96.44 210 MET A C 1
ATOM 1657 O O . MET A 1 210 ? -3.708 -15.161 -15.831 1.00 96.44 210 MET A O 1
ATOM 1661 N N . GLY A 1 211 ? -4.626 -13.184 -15.323 1.00 91.81 211 GLY A N 1
ATOM 1662 C CA . GLY A 1 211 ? -5.129 -13.583 -14.009 1.00 91.81 211 GLY A CA 1
ATOM 1663 C C . GLY A 1 211 ? -4.171 -13.229 -12.869 1.00 91.81 211 GLY A C 1
ATOM 1664 O O . GLY A 1 211 ? -2.997 -12.936 -13.072 1.00 91.81 211 GLY A O 1
ATOM 1665 N N . ARG A 1 212 ? -4.684 -13.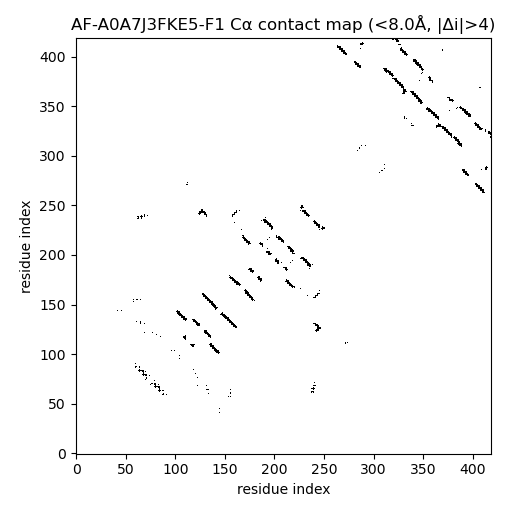213 -11.631 1.00 90.56 212 ARG A N 1
ATOM 1666 C CA . ARG A 1 212 ? -3.898 -12.969 -10.397 1.00 90.56 212 ARG A CA 1
ATOM 1667 C C . ARG A 1 212 ? -3.041 -11.689 -10.419 1.00 90.56 212 ARG A C 1
ATOM 1669 O O . ARG A 1 212 ? -2.024 -11.599 -9.732 1.00 90.56 212 ARG A O 1
ATOM 1676 N N . GLY A 1 213 ? -3.498 -10.671 -11.147 1.00 92.75 213 GLY A N 1
ATOM 1677 C CA . GLY A 1 213 ? -2.834 -9.365 -11.213 1.00 92.75 213 GLY A CA 1
ATOM 1678 C C . GLY A 1 213 ? -1.681 -9.331 -12.211 1.00 92.75 213 GLY A C 1
ATOM 1679 O O . GLY A 1 213 ? -0.968 -8.335 -12.262 1.00 92.75 213 GLY A O 1
ATOM 1680 N N . GLU A 1 214 ? -1.478 -10.403 -12.977 1.00 96.44 214 GLU A N 1
ATOM 1681 C CA . GLU A 1 214 ? -0.457 -10.471 -14.013 1.00 96.44 214 GLU A CA 1
ATOM 1682 C C . GLU A 1 214 ? -0.971 -9.960 -15.352 1.00 96.44 214 GLU A C 1
ATOM 1684 O O . GLU A 1 214 ? -2.095 -10.253 -15.764 1.00 96.44 214 GLU A O 1
ATOM 1689 N N . TYR A 1 215 ? -0.104 -9.230 -16.043 1.00 98.00 215 TYR A N 1
ATOM 1690 C CA . TYR A 1 215 ? -0.360 -8.671 -17.357 1.00 98.00 215 TYR A CA 1
ATOM 1691 C C . TYR A 1 215 ? 0.819 -8.919 -18.280 1.00 98.00 215 TYR A C 1
ATOM 1693 O O . TYR A 1 215 ? 1.976 -8.919 -17.849 1.00 98.00 215 TYR A O 1
ATOM 1701 N N . VAL A 1 216 ? 0.506 -9.061 -19.561 1.00 97.69 216 VAL A N 1
ATOM 1702 C CA . VAL A 1 216 ? 1.464 -8.962 -20.658 1.00 97.69 216 VAL A CA 1
ATOM 1703 C C . VAL A 1 216 ? 1.070 -7.755 -21.497 1.00 97.69 216 VAL A C 1
ATOM 1705 O O . VAL A 1 216 ? -0.080 -7.627 -21.912 1.00 97.69 216 VAL A O 1
ATOM 1708 N N . VAL A 1 217 ? 2.009 -6.840 -21.711 1.00 97.56 217 VAL A N 1
ATOM 1709 C CA . VAL A 1 217 ? 1.812 -5.653 -22.549 1.00 97.56 217 VAL A CA 1
ATOM 1710 C C . VAL A 1 217 ? 2.839 -5.624 -23.664 1.00 97.56 217 VAL A C 1
ATOM 1712 O O . VAL A 1 217 ? 3.986 -6.022 -23.462 1.00 97.56 217 VAL A O 1
ATOM 1715 N N . GLN A 1 218 ? 2.435 -5.130 -24.829 1.00 97.31 218 GLN A N 1
ATOM 1716 C CA . GLN A 1 218 ? 3.323 -4.946 -25.973 1.00 97.31 218 GLN A CA 1
ATOM 1717 C C . GLN A 1 218 ? 3.406 -3.467 -26.342 1.00 97.31 218 GLN A C 1
ATOM 1719 O O . GLN A 1 218 ? 2.383 -2.788 -26.441 1.00 97.31 218 GLN A O 1
ATOM 1724 N N . PHE A 1 219 ? 4.618 -2.976 -26.578 1.00 96.50 219 PHE A N 1
ATOM 1725 C CA . PHE A 1 219 ? 4.900 -1.614 -27.020 1.00 96.50 219 PHE A CA 1
ATOM 1726 C C . PHE A 1 219 ? 5.445 -1.619 -28.452 1.00 96.50 219 PHE A C 1
ATOM 1728 O O . PHE A 1 219 ? 6.265 -2.460 -28.808 1.00 96.50 219 PHE A O 1
ATOM 1735 N N . SER A 1 220 ? 5.015 -0.657 -29.270 1.00 94.88 220 SER A N 1
ATOM 1736 C CA . SER A 1 220 ? 5.596 -0.410 -30.594 1.00 94.88 220 SER A CA 1
ATOM 1737 C C . SER A 1 220 ? 6.779 0.540 -30.448 1.00 94.88 220 SER A C 1
ATOM 1739 O O . SER A 1 220 ? 6.595 1.756 -30.359 1.00 94.88 220 SER A O 1
ATOM 1741 N N . LEU A 1 221 ? 7.987 -0.015 -30.405 1.00 92.94 221 LEU A N 1
ATOM 1742 C CA . LEU A 1 221 ? 9.221 0.744 -30.214 1.00 92.94 221 LEU A CA 1
ATOM 1743 C C . LEU A 1 221 ? 9.972 0.924 -31.543 1.00 92.94 221 LEU A C 1
ATOM 1745 O O . LEU A 1 221 ?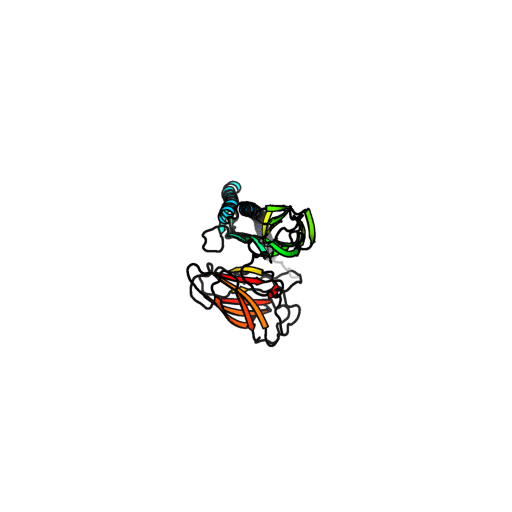 9.933 0.023 -32.380 1.00 92.94 221 LEU A O 1
ATOM 1749 N N . PRO A 1 222 ? 10.652 2.064 -31.759 1.00 91.12 222 PRO A N 1
ATOM 1750 C CA . PRO A 1 222 ? 11.553 2.236 -32.894 1.00 91.12 222 PRO A CA 1
ATOM 1751 C C . PRO A 1 222 ? 12.697 1.214 -32.885 1.00 91.12 222 PRO A C 1
ATOM 1753 O O . PRO A 1 222 ? 13.221 0.869 -31.822 1.00 91.12 222 PRO A O 1
ATOM 1756 N N . ASP A 1 223 ? 13.138 0.801 -34.074 1.00 85.81 223 ASP A N 1
ATOM 1757 C CA . ASP A 1 223 ? 14.302 -0.072 -34.223 1.00 85.81 223 ASP A CA 1
ATOM 1758 C C . ASP A 1 223 ? 15.549 0.568 -33.582 1.00 85.81 223 ASP A C 1
ATOM 1760 O O . ASP A 1 223 ? 15.827 1.755 -33.772 1.00 85.81 223 ASP A O 1
ATOM 1764 N N . ASN A 1 224 ? 16.335 -0.234 -32.855 1.00 81.12 224 ASN A N 1
ATOM 1765 C CA . ASN A 1 224 ? 17.560 0.170 -32.140 1.00 81.12 224 ASN A CA 1
ATOM 1766 C C . ASN A 1 224 ? 17.364 1.093 -30.922 1.00 81.12 224 ASN A C 1
ATOM 1768 O O . ASN A 1 224 ? 18.323 1.725 -30.468 1.00 81.12 224 ASN A O 1
ATOM 1772 N N . LEU A 1 225 ? 16.155 1.183 -30.361 1.00 84.69 225 LEU A N 1
ATOM 1773 C CA . LEU A 1 225 ? 15.948 1.932 -29.125 1.00 84.69 225 LEU A CA 1
ATOM 1774 C C . LEU A 1 225 ? 16.610 1.207 -27.938 1.00 84.69 225 LEU A C 1
ATOM 1776 O O . LEU A 1 225 ? 16.211 0.109 -27.555 1.00 84.69 225 LEU A O 1
ATOM 1780 N N . ASN A 1 226 ? 17.616 1.834 -27.326 1.00 81.31 226 ASN A N 1
ATOM 1781 C CA . ASN A 1 226 ? 18.232 1.305 -26.112 1.00 81.31 226 ASN A CA 1
ATOM 1782 C C . ASN A 1 226 ? 17.250 1.432 -24.936 1.00 81.31 226 ASN A C 1
ATOM 1784 O O . ASN A 1 226 ? 16.909 2.547 -24.539 1.00 81.31 226 ASN A O 1
ATOM 1788 N N . MET A 1 2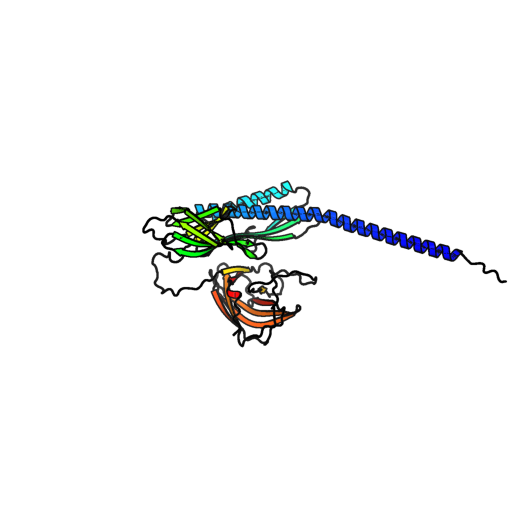27 ? 16.843 0.300 -24.352 1.00 77.50 227 MET A N 1
ATOM 1789 C CA . MET A 1 227 ? 15.982 0.269 -23.163 1.00 77.50 227 MET A CA 1
ATOM 1790 C C . MET A 1 227 ? 16.707 0.651 -21.859 1.00 77.50 227 MET A C 1
ATOM 1792 O O . MET A 1 227 ? 16.106 0.612 -20.783 1.00 77.50 227 MET A O 1
ATOM 1796 N N . GLY A 1 228 ? 17.973 1.068 -21.932 1.00 77.06 228 GLY A N 1
ATOM 1797 C CA . GLY A 1 228 ? 18.729 1.715 -20.859 1.00 77.06 228 GLY A CA 1
ATOM 1798 C C . GLY A 1 228 ? 17.927 2.796 -20.119 1.00 77.06 228 GLY A C 1
ATOM 1799 O O . GLY A 1 228 ? 17.366 3.690 -20.737 1.00 77.06 228 GLY A O 1
ATOM 1800 N N . GLY A 1 229 ? 17.859 2.722 -18.787 1.00 80.94 229 GLY A N 1
ATOM 1801 C CA . GLY A 1 229 ? 17.089 3.633 -17.942 1.00 80.94 229 GLY A CA 1
ATOM 1802 C C . GLY A 1 229 ? 15.562 3.595 -18.085 1.00 80.94 229 GLY A C 1
ATOM 1803 O O . GLY A 1 229 ? 14.924 4.517 -17.585 1.00 80.94 229 GLY A O 1
ATOM 1804 N N . SER A 1 230 ? 14.966 2.588 -18.732 1.00 92.44 230 SER A N 1
ATOM 1805 C CA . SER A 1 230 ? 13.514 2.581 -18.975 1.00 92.44 230 SER A CA 1
ATOM 1806 C C . SER A 1 230 ? 12.685 2.302 -17.719 1.00 92.44 230 SER A C 1
ATOM 1808 O O . SER A 1 230 ? 13.069 1.489 -16.874 1.00 92.44 230 SER A O 1
ATOM 1810 N N . MET A 1 231 ? 11.512 2.930 -17.629 1.00 95.38 231 MET A N 1
ATOM 1811 C CA . MET A 1 231 ? 10.544 2.727 -16.550 1.00 95.38 231 MET A CA 1
ATOM 1812 C C . MET A 1 231 ? 9.172 2.354 -17.109 1.00 95.38 231 MET A C 1
ATOM 1814 O O . MET A 1 231 ? 8.601 3.092 -17.908 1.00 95.38 231 MET A O 1
ATOM 1818 N N . LEU A 1 232 ? 8.623 1.230 -16.654 1.00 97.12 232 LEU A N 1
ATOM 1819 C CA . LEU A 1 232 ? 7.223 0.888 -16.866 1.00 97.12 232 LEU A CA 1
ATOM 1820 C C . LEU A 1 232 ? 6.376 1.640 -15.841 1.00 97.12 232 LEU A C 1
ATOM 1822 O O . LEU A 1 232 ? 6.616 1.530 -14.642 1.00 97.12 232 LEU A O 1
ATOM 1826 N N . MET A 1 233 ? 5.358 2.352 -16.304 1.00 97.88 233 MET A N 1
ATOM 1827 C CA . MET A 1 233 ? 4.366 3.025 -15.479 1.00 97.88 233 MET A CA 1
ATOM 1828 C C . MET A 1 233 ? 2.989 2.423 -15.731 1.00 97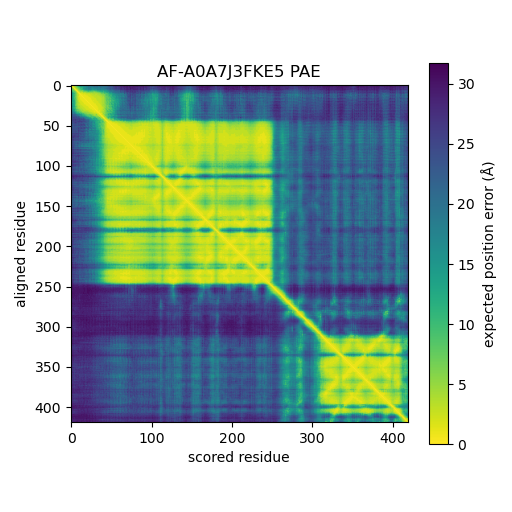.88 233 MET A C 1
ATOM 1830 O O . MET A 1 233 ? 2.544 2.306 -16.871 1.00 97.88 233 MET A O 1
ATOM 1834 N N . VAL A 1 234 ? 2.300 2.053 -14.657 1.00 98.12 234 VAL A N 1
ATOM 1835 C CA . VAL A 1 234 ? 0.964 1.4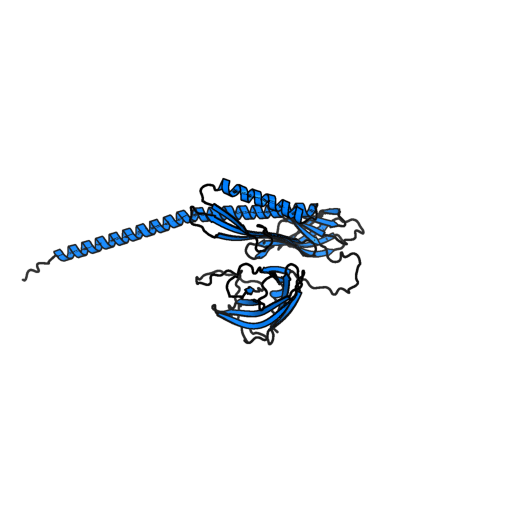58 -14.705 1.00 98.12 234 VAL A CA 1
ATOM 1836 C C . VAL A 1 234 ? 0.003 2.341 -13.927 1.00 98.12 234 VAL A C 1
ATOM 1838 O O . VAL A 1 234 ? 0.271 2.709 -12.784 1.00 98.12 234 VAL A O 1
ATOM 1841 N N . THR A 1 235 ? -1.122 2.675 -14.555 1.00 98.19 235 THR A N 1
ATOM 1842 C CA . THR A 1 235 ? -2.247 3.379 -13.932 1.00 98.19 235 THR A CA 1
ATOM 1843 C C . THR A 1 235 ? -3.358 2.378 -13.649 1.00 98.19 235 THR A C 1
ATOM 1845 O O . THR A 1 235 ? -3.837 1.709 -14.565 1.00 98.19 235 THR A O 1
ATOM 1848 N N . THR A 1 236 ? -3.774 2.262 -12.392 1.00 97.12 236 THR A N 1
ATOM 1849 C CA . THR A 1 236 ? -4.892 1.394 -11.987 1.00 97.12 236 THR A CA 1
ATOM 1850 C C . THR A 1 236 ? -6.243 1.994 -12.393 1.00 97.12 236 THR A C 1
ATOM 1852 O O . THR A 1 236 ? -6.318 3.188 -12.687 1.00 97.12 236 THR A O 1
ATOM 1855 N N . GLY A 1 237 ? -7.325 1.206 -12.359 1.00 95.00 237 GLY A N 1
ATOM 1856 C CA . GLY A 1 237 ? -8.693 1.722 -12.550 1.00 95.00 237 GLY A CA 1
ATOM 1857 C C . GLY A 1 237 ? -9.071 2.863 -11.586 1.00 95.00 237 GLY A C 1
ATOM 1858 O O . GLY A 1 237 ? -9.761 3.803 -11.971 1.00 95.00 237 GLY A O 1
ATOM 1859 N N . ASP A 1 238 ? -8.514 2.859 -10.368 1.00 93.19 238 ASP A N 1
ATOM 1860 C CA . ASP A 1 238 ? -8.672 3.934 -9.369 1.00 93.19 238 ASP A CA 1
ATOM 1861 C C . ASP A 1 238 ? -7.827 5.196 -9.680 1.00 93.19 238 ASP A C 1
ATOM 1863 O O . ASP A 1 238 ? -7.833 6.165 -8.916 1.00 93.19 238 ASP A O 1
ATOM 1867 N N . GLY A 1 239 ? -7.050 5.194 -10.768 1.00 96.56 239 GLY A N 1
ATOM 1868 C CA . GLY A 1 239 ? -6.200 6.310 -11.193 1.00 96.56 239 GLY A CA 1
ATOM 1869 C C . GLY A 1 239 ? -4.875 6.445 -10.434 1.00 96.56 239 GLY A C 1
ATOM 1870 O O . GLY A 1 239 ? -4.188 7.457 -10.601 1.00 96.56 239 GLY A O 1
ATOM 1871 N N . VAL A 1 240 ? -4.510 5.458 -9.607 1.00 97.31 240 VAL A N 1
ATOM 1872 C CA . VAL A 1 240 ? -3.216 5.417 -8.910 1.00 97.31 240 VAL A CA 1
ATOM 1873 C C . VAL A 1 240 ? -2.131 4.989 -9.886 1.00 97.31 240 VAL A C 1
ATOM 1875 O O . VAL A 1 240 ? -2.277 3.974 -10.566 1.00 97.31 240 VAL A O 1
ATOM 1878 N N . ILE A 1 241 ? -1.033 5.742 -9.927 1.00 98.12 241 ILE A N 1
ATOM 1879 C CA . ILE A 1 241 ? 0.114 5.437 -10.782 1.00 98.12 241 ILE A CA 1
ATOM 1880 C C . ILE A 1 241 ? 1.218 4.779 -9.952 1.00 98.12 241 ILE A C 1
ATOM 1882 O O . ILE A 1 241 ? 1.537 5.221 -8.845 1.00 98.12 241 ILE A O 1
ATOM 1886 N N . VAL A 1 242 ? 1.822 3.727 -10.492 1.00 97.62 242 VAL A N 1
ATOM 1887 C CA . VAL A 1 242 ? 3.024 3.091 -9.948 1.00 97.62 242 VAL A CA 1
ATOM 1888 C C . VAL A 1 242 ? 4.031 2.863 -11.074 1.00 97.62 242 VAL A C 1
ATOM 1890 O O . VAL A 1 242 ? 3.651 2.458 -12.171 1.00 97.62 242 VAL A O 1
ATOM 1893 N N . GLY A 1 243 ? 5.303 3.164 -10.817 1.00 97.12 243 GLY A N 1
ATOM 1894 C CA . GLY A 1 243 ? 6.399 2.986 -11.766 1.00 97.12 243 GLY A CA 1
ATOM 1895 C C . GLY A 1 243 ? 7.398 1.941 -11.283 1.00 97.12 243 GLY A C 1
ATOM 1896 O O . GLY A 1 243 ? 7.628 1.846 -10.084 1.00 97.12 243 GLY A O 1
ATOM 1897 N N . ALA A 1 244 ? 7.991 1.171 -12.192 1.00 96.00 244 ALA A N 1
ATOM 1898 C CA . ALA A 1 244 ? 9.070 0.228 -11.910 1.00 96.00 244 ALA A CA 1
ATOM 1899 C C . ALA A 1 244 ? 10.105 0.260 -13.041 1.00 96.00 244 ALA A C 1
ATOM 1901 O O . ALA A 1 244 ? 9.757 0.367 -14.219 1.00 96.00 244 ALA A O 1
ATOM 1902 N N . ARG A 1 245 ? 11.388 0.184 -12.695 1.00 93.88 245 ARG A N 1
ATOM 1903 C CA . ARG A 1 245 ? 12.500 0.257 -13.643 1.00 93.88 245 ARG A CA 1
ATOM 1904 C C . ARG A 1 245 ? 12.779 -1.103 -14.278 1.00 93.88 245 ARG A C 1
ATOM 1906 O O . ARG A 1 245 ? 12.853 -2.113 -13.586 1.00 93.88 245 ARG A O 1
ATOM 1913 N N . ILE A 1 246 ? 13.004 -1.135 -15.587 1.00 91.31 246 ILE A N 1
ATOM 1914 C CA . ILE A 1 246 ? 13.373 -2.373 -16.285 1.00 91.31 246 ILE A CA 1
ATOM 1915 C C . ILE A 1 246 ? 14.826 -2.754 -15.914 1.00 91.31 246 ILE A C 1
ATOM 1917 O O . ILE A 1 246 ? 15.723 -1.905 -16.060 1.00 91.31 246 ILE A O 1
ATOM 1921 N N . PRO A 1 247 ? 15.087 -3.984 -15.415 1.00 79.50 247 PRO A N 1
ATOM 1922 C CA . PRO A 1 247 ? 16.439 -4.447 -15.088 1.00 79.50 247 PRO A CA 1
ATOM 1923 C C . PRO A 1 247 ? 17.344 -4.527 -16.330 1.00 79.50 247 PRO A 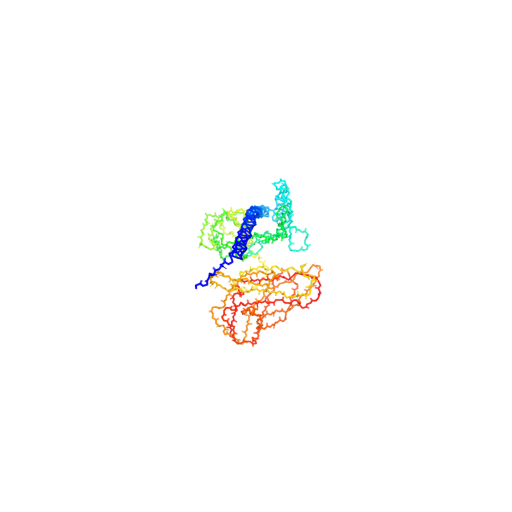C 1
ATOM 1925 O O . PRO A 1 247 ? 16.871 -4.595 -17.456 1.00 79.50 247 PRO A O 1
ATOM 1928 N N . GLY A 1 248 ? 18.667 -4.483 -16.147 1.00 70.00 248 GLY A N 1
ATOM 1929 C CA . GLY A 1 248 ? 19.630 -4.537 -17.266 1.00 70.00 248 GLY A CA 1
ATOM 1930 C C . GLY A 1 248 ? 19.809 -3.214 -18.022 1.00 70.00 248 GLY A C 1
ATOM 1931 O O . GLY A 1 248 ? 20.605 -3.114 -18.947 1.00 70.00 248 GLY A O 1
ATOM 1932 N N . SER A 1 249 ? 19.126 -2.163 -17.577 1.00 56.03 249 SER A N 1
ATOM 1933 C CA . SER A 1 249 ? 19.140 -0.842 -18.193 1.00 56.03 249 SER A CA 1
ATOM 1934 C C . SER A 1 249 ? 20.237 0.092 -17.637 1.00 56.03 249 SER A C 1
ATOM 1936 O O . SER A 1 249 ? 20.188 1.312 -17.828 1.00 56.03 249 SER A O 1
ATOM 1938 N N . GLN A 1 250 ? 21.224 -0.451 -16.914 1.00 48.88 250 GLN A N 1
ATOM 1939 C CA . GLN A 1 250 ? 22.375 0.317 -16.438 1.00 48.88 250 GLN A CA 1
ATOM 1940 C C . GLN A 1 250 ? 23.318 0.610 -17.608 1.00 48.88 250 GLN A C 1
ATOM 1942 O O . GLN A 1 250 ? 24.002 -0.274 -18.118 1.00 48.88 250 GLN A O 1
ATOM 1947 N N . GLY A 1 251 ? 23.361 1.881 -18.017 1.00 45.41 251 GLY A N 1
ATOM 1948 C CA . GLY A 1 251 ? 24.463 2.405 -18.816 1.00 45.41 251 GLY A CA 1
ATOM 1949 C C . GLY A 1 251 ? 25.791 2.059 -18.141 1.00 45.41 251 GLY A C 1
ATOM 1950 O O . GLY A 1 251 ? 25.922 2.209 -16.926 1.00 45.41 251 GLY A O 1
ATOM 1951 N N . GLY A 1 252 ? 26.728 1.540 -18.935 1.00 41.28 252 GLY A N 1
ATOM 1952 C CA . GLY A 1 252 ? 27.979 0.947 -18.478 1.00 41.28 252 GLY A CA 1
ATOM 1953 C C . GLY A 1 252 ? 28.699 1.756 -17.400 1.00 41.28 252 GLY A C 1
ATOM 1954 O O . GLY A 1 252 ? 29.002 2.935 -17.571 1.00 41.28 252 GLY A O 1
ATOM 1955 N N . GLY A 1 253 ? 28.997 1.077 -16.296 1.00 40.69 253 GLY A N 1
ATOM 1956 C CA . GLY A 1 253 ? 29.737 1.631 -15.173 1.00 40.69 253 GLY A CA 1
ATOM 1957 C C . GLY A 1 253 ? 29.976 0.591 -14.083 1.00 40.69 253 GLY A C 1
ATOM 1958 O O . GLY A 1 253 ? 29.489 0.760 -12.975 1.00 40.69 253 GLY A O 1
ATOM 1959 N N . GLY A 1 254 ? 30.713 -0.479 -14.400 1.00 36.56 254 GLY A N 1
ATOM 1960 C CA . GLY A 1 254 ? 31.248 -1.418 -13.406 1.00 36.56 254 GLY A CA 1
ATOM 1961 C C . GLY A 1 254 ? 30.958 -2.877 -13.738 1.00 36.56 254 GLY A C 1
ATOM 1962 O O . GLY A 1 254 ? 29.845 -3.349 -13.551 1.00 36.56 254 GLY A O 1
ATOM 1963 N N . GLY A 1 255 ? 31.972 -3.586 -14.237 1.00 37.88 255 GLY A N 1
ATOM 1964 C CA . GLY A 1 255 ? 31.902 -5.022 -14.479 1.00 37.88 255 GLY A CA 1
ATOM 1965 C C . GLY A 1 255 ? 31.717 -5.801 -13.177 1.00 37.88 255 GLY A C 1
ATOM 1966 O O . GLY A 1 255 ? 32.550 -5.727 -12.278 1.00 37.88 255 GLY A O 1
ATOM 1967 N N . GLY A 1 256 ? 30.632 -6.560 -13.114 1.00 36.03 256 GLY A N 1
ATOM 1968 C CA . GLY A 1 256 ? 30.427 -7.658 -12.183 1.00 36.03 256 GLY A CA 1
ATOM 1969 C C . GLY A 1 256 ? 29.654 -8.731 -12.934 1.00 36.03 256 GLY A C 1
ATOM 1970 O O . GLY A 1 256 ? 28.545 -8.475 -13.395 1.00 36.03 256 GLY A O 1
ATOM 1971 N N . GLU A 1 257 ? 30.281 -9.884 -13.145 1.00 36.47 257 GLU A N 1
ATOM 1972 C CA . GLU A 1 257 ? 29.695 -11.037 -13.827 1.00 36.47 257 GLU A CA 1
ATOM 1973 C C . GLU A 1 257 ? 28.396 -11.457 -13.121 1.00 36.47 257 GLU A C 1
ATOM 1975 O O . GLU A 1 257 ? 28.394 -11.852 -11.955 1.00 36.47 257 GLU A O 1
ATOM 1980 N N . GLY A 1 258 ? 27.273 -11.309 -13.828 1.00 36.22 258 GLY A N 1
ATOM 1981 C CA . GLY A 1 258 ? 25.941 -11.634 -13.339 1.00 36.22 258 GLY A CA 1
ATOM 1982 C C . GLY A 1 258 ? 25.664 -13.129 -13.430 1.00 36.22 258 GLY A C 1
ATOM 1983 O O . GLY A 1 258 ? 25.369 -13.646 -14.506 1.00 36.22 258 GLY A O 1
ATOM 1984 N N . GLY A 1 259 ? 25.698 -13.807 -12.284 1.00 31.84 259 GLY A N 1
ATOM 1985 C CA . GLY A 1 259 ? 24.882 -14.998 -12.072 1.00 31.84 259 GLY A CA 1
ATOM 1986 C C . GLY A 1 259 ? 23.411 -14.584 -12.034 1.00 31.84 259 GLY A C 1
ATOM 1987 O O . GLY A 1 259 ? 23.070 -13.592 -11.390 1.00 31.84 259 GLY A O 1
ATOM 1988 N N . GLY A 1 260 ? 22.551 -15.304 -12.757 1.00 34.91 260 GLY A N 1
ATOM 1989 C CA . GLY A 1 260 ? 21.108 -15.075 -12.745 1.00 34.91 260 GLY A CA 1
ATOM 1990 C C . GLY A 1 260 ? 20.576 -15.159 -11.318 1.00 34.91 260 GLY A C 1
ATOM 1991 O O . GLY A 1 260 ? 20.530 -16.240 -10.740 1.00 34.91 260 GLY A O 1
ATOM 1992 N N . SER A 1 261 ? 20.223 -14.013 -10.736 1.00 34.97 261 SER A N 1
ATOM 1993 C CA . SER A 1 261 ? 19.602 -13.965 -9.420 1.00 34.97 261 SER A CA 1
ATOM 1994 C C . SER A 1 261 ? 18.149 -14.402 -9.559 1.00 34.97 261 SER A C 1
ATOM 1996 O O . SER A 1 261 ? 17.343 -13.694 -10.172 1.00 34.97 261 SER A O 1
ATOM 1998 N N . GLU A 1 262 ? 17.833 -15.563 -8.997 1.00 34.78 262 GLU A N 1
ATOM 1999 C CA . GLU A 1 262 ? 16.466 -15.971 -8.702 1.00 34.78 262 GLU A CA 1
ATOM 2000 C C . GLU A 1 262 ? 15.758 -14.864 -7.900 1.00 34.78 262 GLU A C 1
ATOM 2002 O O . GLU A 1 262 ? 16.180 -14.467 -6.817 1.00 34.78 262 GLU A O 1
ATOM 2007 N N . GLU A 1 263 ? 14.726 -14.301 -8.526 1.00 39.84 263 GLU A N 1
ATOM 2008 C CA . GLU A 1 263 ? 13.415 -13.993 -7.952 1.00 39.84 263 GLU A CA 1
ATOM 2009 C C . GLU A 1 263 ? 13.343 -13.796 -6.420 1.00 39.84 263 GLU A C 1
ATOM 2011 O O . GLU A 1 263 ? 13.215 -14.752 -5.661 1.00 39.84 263 GLU A O 1
ATOM 2016 N N . GLN A 1 264 ? 13.307 -12.540 -5.952 1.00 33.47 264 GLN A N 1
ATOM 2017 C CA . GLN A 1 264 ? 12.913 -12.220 -4.571 1.00 33.47 264 GLN A CA 1
ATOM 2018 C C . GLN A 1 264 ? 11.883 -11.076 -4.543 1.00 33.47 264 GLN A C 1
ATOM 2020 O O . GLN A 1 264 ? 12.180 -9.921 -4.849 1.00 33.47 264 GLN A O 1
ATOM 2025 N N . ASP A 1 265 ? 10.641 -11.417 -4.181 1.00 30.75 265 ASP A N 1
ATOM 2026 C CA . ASP A 1 265 ? 9.515 -10.495 -3.987 1.00 30.75 265 ASP A CA 1
ATOM 20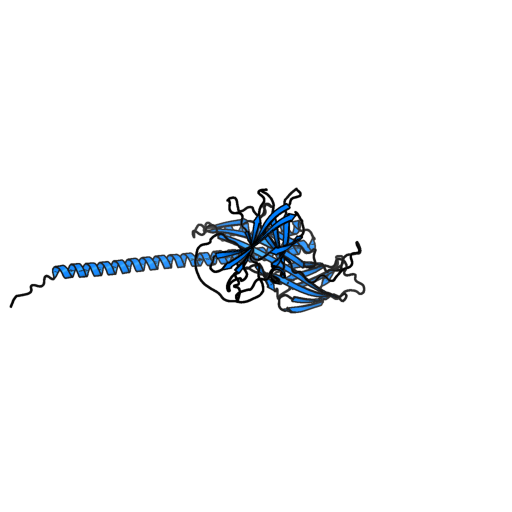27 C C . ASP A 1 265 ? 9.468 -10.053 -2.502 1.00 30.75 265 ASP A C 1
ATOM 2029 O O . ASP A 1 265 ? 9.071 -10.798 -1.603 1.00 30.75 265 ASP A O 1
ATOM 2033 N N . TRP A 1 266 ? 9.942 -8.839 -2.206 1.00 31.41 266 TRP A N 1
ATOM 2034 C CA . TRP A 1 266 ? 10.160 -8.331 -0.833 1.00 31.41 266 TRP A CA 1
ATOM 2035 C C . TRP A 1 266 ? 8.924 -7.652 -0.213 1.00 31.41 266 TRP A C 1
ATOM 2037 O O . TRP A 1 266 ? 8.381 -6.770 -0.864 1.00 31.41 266 TRP A O 1
ATOM 2047 N N . ARG A 1 267 ? 8.482 -7.914 1.031 1.00 34.09 267 ARG A N 1
ATOM 2048 C CA . ARG A 1 267 ? 7.444 -7.092 1.720 1.00 34.09 267 ARG A CA 1
ATOM 2049 C C . ARG A 1 267 ? 8.033 -6.359 2.933 1.00 34.09 267 ARG A C 1
ATOM 2051 O O . ARG A 1 267 ? 8.674 -6.984 3.761 1.00 34.09 267 ARG A O 1
ATOM 2058 N N . VAL A 1 268 ? 7.816 -5.047 3.067 1.00 29.39 268 VAL A N 1
ATOM 2059 C CA . VAL A 1 268 ? 8.354 -4.232 4.184 1.00 29.39 268 VAL A CA 1
ATOM 2060 C C . VAL A 1 268 ? 7.345 -4.141 5.337 1.00 29.39 268 VAL A C 1
ATOM 2062 O O . VAL A 1 268 ? 6.225 -3.669 5.125 1.00 29.39 268 VAL A O 1
ATOM 2065 N N . LEU A 1 269 ? 7.756 -4.543 6.544 1.00 34.06 269 LEU A N 1
ATOM 2066 C CA . LEU A 1 269 ? 7.056 -4.354 7.819 1.00 34.06 269 LEU A CA 1
ATOM 2067 C C . LEU A 1 269 ? 7.768 -3.257 8.637 1.00 34.06 269 LEU A C 1
ATOM 2069 O O . LEU A 1 269 ? 8.978 -3.312 8.872 1.00 34.06 269 LEU A O 1
ATOM 2073 N N . TYR A 1 270 ? 7.012 -2.252 9.082 1.00 27.45 270 TYR A N 1
ATOM 2074 C CA . TYR A 1 270 ? 7.529 -1.113 9.850 1.00 27.45 270 TYR A CA 1
ATOM 2075 C C . TYR A 1 270 ? 7.292 -1.321 11.351 1.00 27.45 270 TYR A C 1
ATOM 2077 O O . TYR A 1 270 ? 6.159 -1.572 11.754 1.00 27.45 270 TYR A O 1
ATOM 2085 N N . ILE A 1 271 ? 8.328 -1.169 12.189 1.00 32.19 271 ILE A N 1
ATOM 2086 C CA . ILE A 1 271 ? 8.196 -1.228 13.657 1.00 32.19 271 ILE A CA 1
ATOM 2087 C C . ILE A 1 271 ? 8.812 0.029 14.287 1.00 32.19 271 ILE A C 1
ATOM 2089 O O . ILE A 1 271 ? 10.034 0.176 14.364 1.00 32.19 271 ILE A O 1
ATOM 2093 N N . SER A 1 272 ? 7.961 0.943 14.770 1.00 25.70 272 SER A N 1
ATOM 2094 C CA . SER A 1 272 ? 8.375 2.159 15.490 1.00 25.70 272 SER A CA 1
ATOM 2095 C C . SER A 1 272 ? 8.284 1.980 17.018 1.00 25.70 272 SER A C 1
ATOM 2097 O O . SER A 1 272 ? 7.243 1.550 17.519 1.00 25.70 272 SER A O 1
ATOM 2099 N N . PRO A 1 273 ? 9.323 2.338 17.800 1.00 27.53 273 PRO A N 1
ATOM 2100 C CA . PRO A 1 273 ? 9.335 2.136 19.252 1.00 27.53 273 PRO A CA 1
ATOM 2101 C C . PRO A 1 273 ? 8.574 3.188 20.081 1.00 27.53 273 PRO A C 1
ATOM 2103 O O . PRO A 1 273 ? 8.533 3.067 21.306 1.00 27.53 273 PRO A O 1
ATOM 2106 N N . GLU A 1 274 ? 7.957 4.216 19.487 1.00 27.44 274 GLU A N 1
ATOM 2107 C CA . GLU A 1 274 ? 7.427 5.359 20.260 1.00 27.44 274 GLU A CA 1
ATOM 2108 C C . GLU A 1 274 ? 6.206 5.056 21.158 1.00 27.44 274 GLU A C 1
ATOM 2110 O O . GLU A 1 274 ? 5.802 5.910 21.949 1.00 27.44 274 GLU A O 1
ATOM 2115 N N . ARG A 1 275 ? 5.639 3.840 21.129 1.00 29.47 275 ARG A N 1
ATOM 2116 C CA . ARG A 1 275 ? 4.487 3.470 21.976 1.00 29.47 275 ARG A CA 1
ATOM 2117 C C . ARG A 1 275 ? 4.817 2.797 23.312 1.00 29.47 275 ARG A C 1
ATOM 2119 O O . ARG A 1 275 ? 3.906 2.612 24.114 1.00 29.47 275 ARG A O 1
ATOM 2126 N N . PHE A 1 276 ? 6.077 2.483 23.623 1.00 33.84 276 PHE A N 1
ATOM 2127 C CA . PHE A 1 276 ? 6.388 1.600 24.759 1.00 33.84 276 PHE A CA 1
ATOM 2128 C C . PHE A 1 276 ? 7.239 2.277 25.838 1.00 33.84 276 PHE A C 1
ATOM 2130 O O . PHE A 1 276 ? 8.411 1.967 26.035 1.00 33.84 276 PHE A O 1
ATOM 2137 N N . LYS A 1 277 ? 6.627 3.197 26.597 1.00 30.98 277 LYS A N 1
ATOM 2138 C CA . LYS A 1 277 ? 7.246 3.783 27.803 1.00 30.98 277 LYS A CA 1
ATOM 2139 C C . LYS A 1 277 ? 7.212 2.871 29.043 1.00 30.98 277 LYS A C 1
ATOM 2141 O O . LYS A 1 277 ? 7.725 3.284 30.076 1.00 30.98 277 LYS A O 1
ATOM 2146 N N . ASN A 1 278 ? 6.685 1.642 28.968 1.00 29.55 278 ASN A N 1
ATOM 2147 C CA . ASN A 1 278 ? 6.644 0.724 30.116 1.00 29.55 278 ASN A CA 1
ATOM 2148 C C . ASN A 1 278 ? 7.087 -0.720 29.785 1.00 29.55 278 ASN A C 1
ATOM 2150 O O . ASN A 1 278 ? 6.335 -1.511 29.234 1.00 29.55 278 ASN A O 1
ATOM 2154 N N . LYS A 1 279 ? 8.336 -1.021 30.174 1.00 31.69 279 LYS A N 1
ATOM 2155 C CA . LYS A 1 279 ? 8.922 -2.259 30.751 1.00 31.69 279 LYS A CA 1
ATOM 2156 C C . LYS A 1 279 ? 8.551 -3.685 30.277 1.00 31.69 279 LYS A C 1
ATOM 2158 O O . LYS A 1 279 ? 8.936 -4.628 30.960 1.00 31.69 279 LYS A O 1
ATOM 2163 N N . SER A 1 280 ? 7.980 -3.903 29.100 1.00 30.53 280 SER A N 1
ATOM 2164 C CA . SER A 1 280 ? 8.069 -5.214 28.425 1.00 30.53 280 SER A CA 1
ATOM 2165 C C . SER A 1 280 ? 8.479 -4.993 26.967 1.00 30.53 280 SER A C 1
ATOM 2167 O O . SER A 1 280 ? 7.871 -4.181 26.276 1.00 30.53 280 SER A O 1
ATOM 2169 N N . LYS A 1 281 ? 9.604 -5.603 26.562 1.00 35.38 281 LYS A N 1
ATOM 2170 C CA . LYS A 1 281 ? 10.367 -5.319 25.328 1.00 35.38 281 LYS A CA 1
ATOM 2171 C C . LYS A 1 281 ? 10.332 -6.493 24.335 1.00 35.38 281 LYS A C 1
ATOM 2173 O O . LYS A 1 281 ? 11.332 -6.754 23.672 1.00 35.38 281 LYS A O 1
ATOM 2178 N N . ASP A 1 282 ? 9.213 -7.193 24.228 1.00 30.44 282 ASP A N 1
ATOM 2179 C CA . ASP A 1 282 ? 9.111 -8.354 23.342 1.00 30.44 282 ASP A CA 1
ATOM 2180 C C . ASP A 1 282 ? 8.229 -8.020 22.136 1.00 30.44 282 ASP A C 1
ATOM 2182 O O . ASP A 1 282 ? 7.099 -7.557 22.293 1.00 30.44 282 ASP A O 1
ATOM 2186 N N . PHE A 1 283 ? 8.753 -8.224 20.923 1.00 36.28 283 PHE A N 1
ATOM 2187 C CA . PHE A 1 283 ? 8.002 -8.072 19.675 1.00 36.28 283 PHE A CA 1
ATOM 2188 C C . PHE A 1 283 ? 7.846 -9.440 19.023 1.00 36.28 283 PHE A C 1
ATOM 2190 O O . PHE A 1 283 ? 8.839 -10.117 18.787 1.00 36.28 283 PHE A O 1
ATOM 2197 N N . MET A 1 284 ? 6.621 -9.847 18.702 1.00 28.25 284 MET A N 1
ATOM 2198 C CA . MET A 1 284 ? 6.343 -11.123 18.037 1.00 28.25 284 MET A CA 1
ATOM 2199 C C . MET A 1 284 ? 6.029 -10.880 16.557 1.00 28.25 284 MET A C 1
ATOM 2201 O O . MET A 1 284 ? 5.037 -10.225 16.246 1.00 28.25 284 MET A O 1
ATOM 2205 N N . LEU A 1 285 ? 6.865 -11.399 15.657 1.00 33.38 285 LEU A N 1
ATOM 2206 C CA . LEU A 1 285 ? 6.569 -11.550 14.233 1.00 33.38 285 LEU A CA 1
ATOM 2207 C C . LEU A 1 285 ? 5.991 -12.950 13.985 1.00 33.38 285 LEU A C 1
ATOM 2209 O O . LEU A 1 285 ? 6.547 -13.945 14.439 1.00 33.38 285 LEU A O 1
ATOM 2213 N N . LEU A 1 286 ? 4.888 -13.043 13.248 1.00 31.80 286 LEU A N 1
ATOM 2214 C CA . LEU A 1 286 ? 4.405 -14.309 12.690 1.00 31.80 286 LEU A CA 1
ATOM 2215 C C . LEU A 1 286 ? 4.935 -14.460 11.259 1.00 31.80 286 LEU A C 1
ATOM 2217 O O . LEU A 1 286 ? 4.973 -13.478 10.520 1.00 31.80 286 LEU A O 1
ATOM 2221 N N . LEU A 1 287 ? 5.345 -15.671 10.878 1.00 30.78 287 LEU A N 1
ATOM 2222 C CA . LEU A 1 287 ? 5.812 -16.005 9.528 1.00 30.78 287 LEU A CA 1
ATOM 2223 C C . LEU A 1 287 ? 4.878 -17.067 8.919 1.00 30.78 287 LEU A C 1
ATOM 2225 O O . LEU A 1 287 ? 4.532 -18.026 9.605 1.00 30.78 287 LEU A O 1
ATOM 2229 N N . GLU A 1 288 ? 4.470 -16.886 7.657 1.00 38.25 288 GLU A N 1
ATOM 2230 C CA . GLU A 1 288 ? 3.436 -17.681 6.959 1.00 38.25 288 GLU A CA 1
ATOM 2231 C C . GLU A 1 288 ? 4.018 -18.496 5.777 1.00 38.25 288 GLU A C 1
ATOM 2233 O O . GLU A 1 288 ? 4.770 -17.931 4.977 1.00 38.25 288 GLU A O 1
ATOM 2238 N N . PRO A 1 289 ? 3.637 -19.779 5.610 1.00 26.36 289 PRO A N 1
ATOM 2239 C CA . PRO A 1 289 ? 3.567 -20.486 4.317 1.00 26.36 289 PRO A CA 1
ATOM 2240 C C . PRO A 1 289 ? 2.117 -20.647 3.790 1.00 26.36 289 PRO A C 1
ATOM 2242 O O . PRO A 1 289 ? 1.173 -20.462 4.546 1.00 26.36 289 PRO A O 1
ATOM 2245 N N . GLU A 1 290 ? 1.936 -20.959 2.495 1.00 28.98 290 GLU A N 1
ATOM 2246 C CA . GLU A 1 290 ? 0.639 -20.927 1.771 1.00 28.98 290 GLU A CA 1
ATOM 2247 C C . GLU A 1 290 ? -0.428 -21.993 2.166 1.00 28.98 290 GLU A C 1
ATOM 2249 O O . GLU A 1 290 ? -0.178 -23.194 2.098 1.00 28.98 290 GLU A O 1
ATOM 2254 N N . GLU A 1 291 ? -1.645 -21.469 2.404 1.00 28.25 291 GLU A N 1
ATOM 2255 C CA . GLU A 1 291 ? -3.045 -21.961 2.278 1.00 28.25 291 GLU A CA 1
ATOM 2256 C C . GLU A 1 291 ? -3.627 -23.130 3.123 1.00 28.25 291 GLU A C 1
ATOM 2258 O O . GLU A 1 291 ? -3.418 -24.310 2.842 1.00 28.25 291 GLU A O 1
ATOM 2263 N N . GLY A 1 292 ? -4.647 -22.789 3.942 1.00 26.14 292 GLY A N 1
ATOM 2264 C CA . GLY A 1 292 ? -5.879 -23.582 4.149 1.00 26.14 292 GLY A CA 1
ATOM 2265 C C . GLY A 1 292 ? -6.953 -22.948 5.073 1.00 26.14 292 GLY A C 1
ATOM 2266 O O . GLY A 1 292 ? -6.719 -22.723 6.254 1.00 26.14 292 GLY A O 1
ATOM 2267 N N . GLN A 1 293 ? -8.174 -22.685 4.570 1.00 28.75 293 GLN A N 1
ATOM 2268 C CA . GLN A 1 293 ? -9.296 -22.032 5.298 1.00 28.75 293 GLN A CA 1
ATOM 2269 C C . GLN A 1 293 ? -9.899 -22.827 6.489 1.00 28.75 293 GLN A C 1
ATOM 2271 O O . GLN A 1 293 ? -10.028 -24.039 6.379 1.00 28.75 293 GLN A O 1
ATOM 2276 N N . VAL A 1 294 ? -10.426 -22.127 7.528 1.00 22.12 294 VAL A N 1
ATOM 2277 C CA . VAL A 1 294 ? -11.810 -22.189 8.127 1.00 22.12 294 VAL A CA 1
ATOM 2278 C C . VAL A 1 294 ? -11.921 -21.292 9.405 1.00 22.12 294 VAL A C 1
ATOM 2280 O O . VAL A 1 294 ? -10.938 -21.077 10.105 1.00 22.12 294 VAL A O 1
ATOM 2283 N N . ARG A 1 295 ? -13.109 -20.702 9.692 1.00 24.41 295 ARG A N 1
ATOM 2284 C CA . ARG A 1 295 ? -13.429 -19.772 10.827 1.00 24.41 295 ARG A CA 1
ATOM 2285 C C . ARG A 1 295 ? -14.111 -20.465 12.065 1.00 24.41 295 ARG A C 1
ATOM 2287 O O . ARG A 1 295 ? -14.203 -21.682 12.065 1.00 24.41 295 ARG A O 1
ATOM 2294 N N . PRO A 1 296 ? -14.673 -19.722 13.066 1.00 31.95 296 PRO A N 1
ATOM 2295 C CA . PRO A 1 296 ? -14.248 -19.557 14.479 1.00 31.95 296 PRO A CA 1
ATOM 2296 C C . PRO A 1 296 ? -15.202 -20.334 15.459 1.00 31.95 296 PRO A C 1
ATOM 2298 O O . PRO A 1 296 ? -15.971 -21.140 14.936 1.00 31.95 296 PRO A O 1
ATOM 2301 N N . PRO A 1 297 ? -15.274 -20.141 16.813 1.00 35.31 297 PRO A N 1
ATOM 2302 C CA . PRO A 1 297 ? -14.753 -19.063 17.687 1.00 35.31 297 PRO A CA 1
ATOM 2303 C C . PRO A 1 297 ? -14.145 -19.499 19.045 1.00 35.31 297 PRO A C 1
ATOM 2305 O O . PRO A 1 297 ? -14.272 -20.653 19.426 1.00 35.31 297 PRO A O 1
ATOM 2308 N N . LEU A 1 298 ? -13.548 -18.559 19.808 1.00 23.84 298 LEU A N 1
ATOM 2309 C CA . LEU A 1 298 ? -13.761 -18.412 21.268 1.00 23.84 298 LEU A CA 1
ATOM 2310 C C . LEU A 1 298 ? -13.002 -17.230 21.910 1.00 23.84 298 LEU A C 1
ATOM 2312 O O . LEU A 1 298 ? -11.882 -16.882 21.541 1.00 23.84 298 LEU A O 1
ATOM 2316 N N . ASN A 1 299 ? -13.682 -16.639 22.895 1.00 27.89 299 ASN A N 1
ATOM 2317 C CA . ASN A 1 299 ? -13.298 -15.529 23.767 1.00 27.89 299 ASN A CA 1
ATOM 2318 C C . ASN A 1 299 ? -12.268 -15.959 24.827 1.00 27.89 299 ASN A C 1
ATOM 2320 O O . ASN A 1 299 ? -12.588 -16.883 25.569 1.00 27.89 299 ASN A O 1
ATOM 2324 N N . ASN A 1 300 ? -11.121 -15.266 24.968 1.00 30.75 300 ASN A N 1
ATOM 2325 C CA . ASN A 1 300 ? -10.461 -14.946 26.259 1.00 30.75 300 ASN A CA 1
ATOM 2326 C C . ASN A 1 300 ? -9.200 -14.045 26.090 1.00 30.75 300 ASN A C 1
ATOM 2328 O O . ASN A 1 300 ? -8.866 -13.714 24.951 1.00 30.75 300 ASN A O 1
ATOM 2332 N N . PRO A 1 301 ? -8.537 -13.544 27.163 1.00 29.64 301 PRO A N 1
ATOM 2333 C CA . PRO A 1 301 ? -8.200 -12.137 27.318 1.00 29.64 301 PRO A CA 1
ATOM 2334 C C . PRO A 1 301 ? -6.687 -11.918 27.193 1.00 29.64 301 PRO A C 1
ATOM 2336 O O . PRO A 1 301 ? -5.951 -11.997 28.170 1.00 29.64 301 PRO A O 1
ATOM 2339 N N . PHE A 1 302 ? -6.217 -11.620 25.990 1.00 28.86 302 PHE A N 1
ATOM 2340 C CA . PHE A 1 302 ? -4.891 -11.039 25.790 1.00 28.86 302 PHE A CA 1
ATOM 2341 C C . PHE A 1 302 ? -5.046 -9.822 24.892 1.00 28.86 302 PHE A C 1
ATOM 2343 O O . PHE A 1 302 ? -4.870 -9.871 23.676 1.00 28.86 302 PHE A O 1
ATOM 2350 N N . ASP A 1 303 ? -5.463 -8.728 25.521 1.00 32.09 303 ASP A N 1
ATOM 2351 C CA . ASP A 1 303 ? -5.466 -7.413 24.906 1.00 32.09 303 ASP A CA 1
ATOM 2352 C C . ASP A 1 303 ? -4.060 -6.818 25.045 1.00 32.09 303 ASP A C 1
ATOM 2354 O O . ASP A 1 303 ? -3.653 -6.411 26.133 1.00 32.09 303 ASP A O 1
ATOM 2358 N N . ASN A 1 304 ? -3.288 -6.889 23.956 1.00 25.97 304 ASN A N 1
ATOM 2359 C CA . ASN A 1 304 ? -2.395 -5.825 23.482 1.00 25.97 304 ASN A CA 1
ATOM 2360 C C . ASN A 1 304 ? -1.822 -6.187 22.094 1.00 25.97 304 ASN A C 1
ATOM 2362 O O . ASN A 1 304 ? -0.728 -6.717 21.946 1.00 25.97 304 ASN A O 1
ATOM 2366 N N . ARG A 1 305 ? -2.658 -5.898 21.090 1.00 30.30 305 ARG A N 1
ATOM 2367 C CA . ARG A 1 305 ? -2.436 -5.632 19.651 1.00 30.30 305 ARG A CA 1
ATOM 2368 C C . ARG A 1 305 ? -1.042 -5.921 19.041 1.00 30.30 305 ARG A C 1
ATOM 2370 O O . ARG A 1 305 ? -0.138 -5.093 19.120 1.00 30.30 305 ARG A O 1
ATOM 2377 N N . THR A 1 306 ? -0.990 -6.996 18.251 1.00 30.86 306 THR A N 1
ATOM 2378 C CA . THR A 1 306 ? -0.069 -7.274 17.129 1.00 30.86 306 THR A CA 1
ATOM 2379 C C . THR A 1 306 ? -0.871 -7.818 15.934 1.00 30.86 306 THR A C 1
ATOM 2381 O O . THR A 1 306 ? -1.980 -8.331 16.115 1.00 30.86 306 THR A O 1
ATOM 2384 N N . GLY A 1 307 ? -0.346 -7.654 14.711 1.00 28.31 307 GLY A N 1
ATOM 2385 C CA . GLY A 1 307 ? -0.932 -8.195 13.477 1.00 28.31 307 GLY A CA 1
ATOM 2386 C C . GLY A 1 307 ? -1.139 -9.709 13.575 1.00 28.31 307 GLY A C 1
ATOM 2387 O O . GLY A 1 307 ? -0.304 -10.419 14.134 1.00 28.31 307 GLY A O 1
ATOM 2388 N N . ARG A 1 308 ? -2.297 -10.187 13.109 1.00 30.09 308 ARG A N 1
ATOM 2389 C CA . ARG A 1 308 ? -2.783 -11.548 13.360 1.00 30.09 308 ARG A CA 1
ATOM 2390 C C . ARG A 1 308 ? -3.344 -12.169 12.079 1.00 30.09 308 ARG A C 1
ATOM 2392 O O . ARG A 1 308 ? -4.446 -11.810 11.667 1.00 30.09 308 ARG A O 1
ATOM 2399 N N . THR A 1 309 ? -2.658 -13.181 11.561 1.00 27.11 309 THR A N 1
ATOM 2400 C CA . THR A 1 309 ? -3.245 -14.277 10.774 1.00 27.11 309 THR A CA 1
ATOM 2401 C C . THR A 1 309 ? -2.684 -15.585 11.325 1.00 27.11 309 THR A C 1
ATOM 2403 O O . THR A 1 309 ? -1.507 -15.674 11.649 1.00 27.11 309 THR A O 1
ATOM 2406 N N . VAL A 1 310 ? -3.566 -16.551 11.583 1.00 34.97 310 VAL A N 1
ATOM 2407 C CA . VAL A 1 310 ? -3.275 -17.789 12.317 1.00 34.97 310 VAL A CA 1
ATOM 2408 C C . VAL A 1 310 ? -3.442 -18.941 11.343 1.00 34.97 310 VAL A C 1
ATOM 2410 O O . VAL A 1 310 ? -4.564 -19.168 10.898 1.00 34.97 310 VAL A O 1
ATOM 2413 N N . GLU A 1 311 ? -2.368 -19.675 11.065 1.00 42.91 311 GLU A N 1
ATOM 2414 C CA . GLU A 1 311 ? -2.476 -21.030 10.532 1.00 42.91 311 GLU A CA 1
ATOM 2415 C C . GLU A 1 311 ? -1.864 -22.031 11.508 1.00 42.91 311 GLU A C 1
ATOM 2417 O O . GLU A 1 311 ? -0.918 -21.763 12.250 1.00 42.91 311 GLU A O 1
ATOM 2422 N N . THR A 1 312 ? -2.511 -23.180 11.542 1.00 45.97 312 THR A N 1
ATOM 2423 C CA . THR A 1 312 ? -2.295 -24.301 12.439 1.00 45.97 312 THR A CA 1
ATOM 2424 C C . THR A 1 312 ? -1.501 -25.361 11.693 1.00 45.97 312 THR A C 1
ATOM 2426 O O . THR A 1 312 ? -1.915 -25.751 10.604 1.00 45.97 312 THR A O 1
ATOM 2429 N N . THR A 1 313 ? -0.395 -25.864 12.252 1.00 54.00 313 THR A N 1
ATOM 2430 C CA . THR A 1 313 ? 0.326 -26.997 11.640 1.00 54.00 313 THR A CA 1
ATOM 2431 C C . THR A 1 313 ? -0.651 -28.152 11.363 1.00 54.00 313 THR A C 1
ATOM 2433 O O . THR A 1 313 ? -1.322 -28.603 12.289 1.00 54.00 313 THR A O 1
ATOM 2436 N N . PRO A 1 314 ? -0.785 -28.652 10.120 1.00 46.03 314 PRO A N 1
ATOM 2437 C CA . PRO A 1 314 ? -1.807 -29.644 9.783 1.00 46.03 314 PRO A CA 1
ATOM 2438 C C . PRO A 1 314 ? -1.484 -31.035 10.333 1.00 46.03 314 PRO A C 1
ATOM 2440 O O . PRO A 1 314 ? -2.385 -31.855 10.436 1.00 46.03 314 PRO A O 1
ATOM 2443 N N . ASN A 1 315 ? -0.229 -31.285 10.721 1.00 68.94 315 ASN A N 1
ATOM 2444 C CA . ASN A 1 315 ? 0.251 -32.490 11.396 1.00 68.94 315 ASN A CA 1
ATOM 2445 C C . ASN A 1 315 ? 1.365 -32.125 12.393 1.00 68.94 315 ASN A C 1
ATOM 2447 O O . ASN A 1 315 ? 1.880 -31.005 12.368 1.00 68.94 315 ASN A O 1
ATOM 2451 N N . ASN A 1 316 ? 1.774 -33.080 13.235 1.00 74.19 316 ASN A N 1
ATOM 2452 C CA . ASN A 1 316 ? 3.004 -32.942 14.016 1.00 74.19 316 ASN A CA 1
ATOM 2453 C C . ASN A 1 316 ? 4.202 -32.770 13.067 1.00 74.19 316 ASN A C 1
ATOM 2455 O O . ASN A 1 316 ? 4.398 -33.581 12.162 1.00 74.19 316 ASN A O 1
ATOM 2459 N N . LEU A 1 317 ? 5.005 -31.733 13.287 1.00 77.19 317 LEU A N 1
ATOM 2460 C CA . LEU A 1 317 ? 6.167 -31.402 12.469 1.00 77.19 317 LEU A CA 1
ATOM 2461 C C . LEU A 1 317 ? 7.434 -31.863 13.186 1.00 77.19 317 LEU A C 1
ATOM 2463 O O . LEU A 1 317 ? 7.769 -31.339 14.246 1.00 77.19 317 LEU A O 1
ATOM 2467 N N . THR A 1 318 ? 8.138 -32.846 12.633 1.00 76.50 318 THR A N 1
ATOM 2468 C CA . THR A 1 318 ? 9.455 -33.246 13.145 1.00 76.50 318 THR A CA 1
ATOM 2469 C C . THR A 1 318 ? 10.489 -32.208 12.730 1.00 76.50 318 THR A C 1
ATOM 2471 O O . THR A 1 318 ? 10.557 -31.832 11.562 1.00 76.50 318 THR A O 1
ATOM 2474 N N . LEU A 1 319 ? 11.272 -31.727 13.692 1.00 78.50 319 LEU A N 1
ATOM 2475 C CA . LEU A 1 319 ? 12.322 -30.749 13.442 1.00 78.50 319 LEU A CA 1
ATOM 2476 C C . LEU A 1 319 ? 13.644 -31.456 13.149 1.00 78.50 319 LEU A C 1
ATOM 2478 O O . LEU A 1 319 ? 13.989 -32.445 13.797 1.00 78.50 319 LEU A O 1
ATOM 2482 N N . GLY A 1 320 ? 14.364 -30.919 12.169 1.00 78.12 320 GLY A N 1
ATOM 2483 C CA . GLY A 1 320 ? 15.724 -31.309 11.830 1.00 78.12 320 GLY A CA 1
ATOM 2484 C C . GLY A 1 320 ? 16.753 -30.946 12.903 1.00 78.12 320 GLY A C 1
ATOM 2485 O O . GLY A 1 320 ? 16.423 -30.371 13.940 1.00 78.12 320 GLY A O 1
ATOM 2486 N N . ASN A 1 321 ? 18.030 -31.236 12.647 1.00 81.88 321 ASN A N 1
ATOM 2487 C CA . ASN A 1 321 ? 19.112 -30.875 13.583 1.00 81.88 321 ASN A CA 1
ATOM 2488 C C . ASN A 1 321 ? 19.392 -29.365 13.603 1.00 81.88 321 ASN A C 1
ATOM 2490 O O . ASN A 1 321 ? 19.963 -28.838 14.563 1.00 81.88 321 ASN A O 1
ATOM 2494 N N . SER A 1 322 ? 19.000 -28.668 12.540 1.00 80.25 322 SER A N 1
ATOM 2495 C CA . SER A 1 322 ? 19.065 -27.220 12.448 1.00 80.25 322 SER A CA 1
ATOM 2496 C C . SER A 1 322 ? 17.864 -26.672 11.689 1.00 80.25 322 SER A C 1
ATOM 2498 O O . SER A 1 322 ? 17.298 -27.312 10.806 1.00 80.25 322 SER A O 1
ATOM 2500 N N . ILE A 1 323 ? 17.478 -25.455 12.058 1.00 75.88 323 ILE A N 1
ATOM 2501 C CA . ILE A 1 323 ? 16.471 -24.671 11.354 1.00 75.88 323 ILE A CA 1
ATOM 2502 C C . ILE A 1 323 ? 17.153 -23.411 10.861 1.00 75.88 323 ILE A C 1
ATOM 2504 O O . ILE A 1 323 ? 17.642 -22.622 11.674 1.00 75.88 323 ILE A O 1
ATOM 2508 N N . ASN A 1 324 ? 17.180 -23.218 9.547 1.00 79.44 324 ASN A N 1
ATOM 2509 C CA . ASN A 1 324 ? 17.769 -22.032 8.946 1.00 79.44 324 ASN A CA 1
ATOM 2510 C C . ASN A 1 324 ? 16.669 -21.039 8.560 1.00 79.44 324 ASN A C 1
ATOM 2512 O O . ASN A 1 324 ? 15.669 -21.412 7.953 1.00 79.44 324 ASN A O 1
ATOM 2516 N N . ILE A 1 325 ? 16.848 -19.777 8.945 1.00 77.25 325 ILE A N 1
ATOM 2517 C CA . ILE A 1 325 ? 15.937 -18.673 8.641 1.00 77.25 325 ILE A CA 1
ATOM 2518 C C . ILE A 1 325 ? 16.761 -17.514 8.104 1.00 77.25 325 ILE A C 1
ATOM 2520 O O . ILE A 1 325 ? 17.699 -17.058 8.758 1.00 77.25 325 ILE A O 1
ATOM 2524 N N . THR A 1 326 ? 16.368 -16.992 6.952 1.00 76.56 326 THR A N 1
ATOM 2525 C CA . THR A 1 326 ? 16.954 -15.781 6.385 1.00 76.56 326 THR A CA 1
ATOM 2526 C C . THR A 1 326 ? 16.093 -14.580 6.771 1.00 76.56 326 THR A C 1
ATOM 2528 O O . THR A 1 326 ? 14.942 -14.454 6.358 1.00 76.56 326 THR A O 1
ATOM 2531 N N . LEU A 1 327 ? 16.634 -13.698 7.609 1.00 80.31 327 LEU A N 1
ATOM 2532 C CA . LEU A 1 327 ? 15.978 -12.468 8.046 1.00 80.31 327 LEU A CA 1
ATOM 2533 C C . LEU A 1 327 ? 16.524 -11.288 7.243 1.00 80.31 327 LEU A C 1
ATOM 2535 O O . LEU A 1 327 ? 17.719 -11.016 7.293 1.00 80.31 327 LEU A O 1
ATOM 2539 N N . HIS A 1 328 ? 15.653 -10.532 6.579 1.00 76.69 328 HIS A N 1
ATOM 2540 C CA . HIS A 1 328 ? 16.040 -9.273 5.947 1.00 76.69 328 HIS A CA 1
ATOM 2541 C C . HIS A 1 328 ? 15.633 -8.118 6.850 1.00 76.69 328 HIS A C 1
ATOM 2543 O O . HIS A 1 328 ? 14.451 -7.921 7.121 1.00 76.69 328 HIS A O 1
ATOM 2549 N N . ALA A 1 329 ? 16.597 -7.355 7.350 1.00 81.62 329 ALA A N 1
ATOM 2550 C CA . ALA A 1 329 ? 16.315 -6.261 8.270 1.00 81.62 329 ALA A CA 1
ATOM 2551 C C . ALA A 1 329 ? 17.301 -5.108 8.099 1.00 81.62 329 ALA A C 1
ATOM 2553 O O . ALA A 1 329 ? 18.436 -5.290 7.663 1.00 81.62 329 ALA A O 1
ATOM 2554 N N . PHE A 1 330 ? 16.875 -3.901 8.456 1.00 80.50 330 PHE A N 1
ATOM 2555 C CA . PHE A 1 330 ? 17.774 -2.761 8.583 1.00 80.50 330 PHE A CA 1
ATOM 2556 C C . PHE A 1 330 ? 17.336 -1.838 9.709 1.00 80.50 330 PHE A C 1
ATOM 2558 O O . PHE A 1 330 ? 16.164 -1.754 10.073 1.00 80.50 330 PHE A O 1
ATOM 2565 N N . TYR A 1 331 ? 18.298 -1.115 10.264 1.00 81.56 331 TYR A N 1
ATOM 2566 C CA . TYR A 1 331 ? 18.054 -0.166 11.337 1.00 81.56 331 TYR A CA 1
ATOM 2567 C C . TYR A 1 331 ? 18.194 1.269 10.832 1.00 81.56 331 TYR A C 1
ATOM 2569 O O . TYR A 1 331 ? 19.189 1.621 10.201 1.00 81.56 331 TYR A O 1
ATOM 2577 N N . SER A 1 332 ? 17.226 2.136 11.130 1.00 75.81 332 SER A N 1
ATOM 2578 C CA . SER A 1 332 ? 17.315 3.562 10.806 1.00 75.81 332 SER A CA 1
ATOM 2579 C C . SER A 1 332 ? 17.336 4.410 12.075 1.00 75.81 332 SER A C 1
ATOM 2581 O O . SER A 1 332 ? 16.391 4.385 12.860 1.00 75.81 332 SER A O 1
ATOM 2583 N N . LYS A 1 333 ? 18.384 5.217 12.263 1.00 79.56 333 LYS A N 1
ATOM 2584 C CA . LYS A 1 333 ? 18.511 6.197 13.357 1.00 79.56 333 LYS A CA 1
ATOM 2585 C C . LYS A 1 333 ? 18.947 7.543 12.776 1.00 79.56 333 LYS A C 1
ATOM 2587 O O . LYS A 1 333 ? 19.885 7.584 11.971 1.00 79.56 333 LYS A O 1
ATOM 2592 N N . GLN A 1 334 ? 18.284 8.640 13.150 1.00 73.56 334 GLN A N 1
ATOM 2593 C CA . GLN A 1 334 ? 18.643 9.978 12.665 1.00 73.56 334 GLN A CA 1
ATOM 2594 C C . GLN A 1 334 ? 20.061 10.378 13.122 1.00 73.56 334 GLN A C 1
ATOM 2596 O O . GLN A 1 334 ? 20.453 10.147 14.265 1.00 73.56 334 GLN A O 1
ATOM 2601 N N . GLY A 1 335 ? 20.842 10.971 12.214 1.00 57.28 335 GLY A N 1
ATOM 2602 C CA . GLY A 1 335 ? 22.040 11.759 12.538 1.00 57.28 335 GLY A CA 1
ATOM 2603 C C . GLY A 1 335 ? 23.344 11.036 12.918 1.00 57.28 335 GLY A C 1
ATOM 2604 O O . GLY A 1 335 ? 24.381 11.689 12.901 1.00 57.28 335 GLY A O 1
ATOM 2605 N N . LYS A 1 336 ? 23.367 9.729 13.232 1.00 55.97 336 LYS A N 1
ATOM 2606 C CA . LYS A 1 336 ? 24.620 9.006 13.585 1.00 55.97 336 LYS A CA 1
ATOM 2607 C C . LYS A 1 336 ? 24.706 7.591 13.005 1.00 55.97 336 LYS A C 1
ATOM 2609 O O . LYS A 1 336 ? 23.674 7.014 12.660 1.00 55.97 336 LYS A O 1
ATOM 2614 N N . GLN A 1 337 ? 25.923 7.045 12.881 1.00 63.16 337 GLN A N 1
ATOM 2615 C CA . GLN A 1 337 ? 26.135 5.593 12.774 1.00 63.16 337 GLN A CA 1
ATOM 2616 C C . GLN A 1 337 ? 25.523 4.913 14.005 1.00 63.16 337 GLN A C 1
ATOM 2618 O O . GLN A 1 337 ? 25.494 5.492 15.092 1.00 63.16 337 GLN A O 1
ATOM 2623 N N . GLY A 1 338 ? 24.991 3.713 13.831 1.00 76.12 338 GLY A N 1
ATOM 2624 C CA . GLY A 1 338 ? 24.434 2.944 14.931 1.00 76.12 338 GLY A CA 1
ATOM 2625 C C . GLY A 1 338 ? 24.158 1.522 14.493 1.00 76.12 338 GLY A C 1
ATOM 2626 O O . GLY A 1 338 ? 23.976 1.259 13.310 1.00 76.12 338 GLY A O 1
ATOM 2627 N N . SER A 1 339 ? 24.121 0.619 15.448 1.00 86.19 339 SER A N 1
ATOM 2628 C CA . SER A 1 339 ? 23.558 -0.710 15.296 1.00 86.19 339 SER A CA 1
ATOM 2629 C C . SER A 1 339 ? 22.496 -0.899 16.373 1.00 86.19 339 SER A C 1
ATOM 2631 O O . SER A 1 339 ? 22.350 -0.063 17.272 1.00 86.19 339 SER A O 1
ATOM 2633 N N . ILE A 1 340 ? 21.718 -1.961 16.248 1.00 86.25 340 ILE A N 1
ATOM 2634 C CA . ILE A 1 340 ? 20.808 -2.417 17.287 1.00 86.25 340 ILE A CA 1
ATOM 2635 C C . ILE A 1 340 ? 21.064 -3.899 17.523 1.00 86.25 340 ILE A C 1
ATOM 2637 O O . ILE A 1 340 ? 20.987 -4.692 16.584 1.00 86.25 340 ILE A O 1
ATOM 2641 N N . ASP A 1 341 ? 21.354 -4.266 18.766 1.00 90.06 341 ASP A N 1
ATOM 2642 C CA . ASP A 1 341 ? 21.423 -5.668 19.149 1.00 90.06 341 ASP A CA 1
ATOM 2643 C C . ASP A 1 341 ? 20.010 -6.202 19.400 1.00 90.06 341 ASP A C 1
ATOM 2645 O O . ASP A 1 341 ? 19.208 -5.637 20.159 1.00 90.06 341 ASP A O 1
ATOM 2649 N N . VAL A 1 342 ? 19.690 -7.294 18.714 1.00 87.94 342 VAL A N 1
ATOM 2650 C CA . VAL A 1 342 ? 18.381 -7.939 18.720 1.00 87.94 342 VAL A CA 1
ATOM 2651 C C . VAL A 1 342 ? 18.572 -9.422 18.998 1.00 87.94 342 VAL A C 1
ATOM 2653 O O . VAL A 1 342 ? 19.334 -10.105 18.319 1.00 87.94 342 VAL A O 1
ATOM 2656 N N . ASN A 1 343 ? 17.857 -9.933 19.990 1.00 90.81 343 ASN A N 1
ATOM 2657 C CA . ASN A 1 343 ? 17.687 -11.357 20.198 1.00 90.81 343 ASN A CA 1
ATOM 2658 C C . ASN A 1 343 ? 16.513 -11.844 19.352 1.00 90.81 343 ASN A C 1
ATOM 2660 O O . ASN A 1 343 ? 15.376 -11.434 19.574 1.00 90.81 343 ASN A O 1
ATOM 2664 N N . VAL A 1 344 ? 16.780 -12.714 18.388 1.00 90.19 344 VAL A N 1
ATOM 2665 C CA . VAL A 1 344 ? 15.757 -13.353 17.566 1.00 90.19 344 VAL A CA 1
ATOM 2666 C C . VAL A 1 344 ? 15.443 -14.713 18.169 1.00 90.19 344 VAL A C 1
ATOM 2668 O O . VAL A 1 344 ? 16.309 -15.576 18.229 1.00 90.19 344 VAL A O 1
ATOM 2671 N N . THR A 1 345 ? 14.211 -14.918 18.613 1.00 87.12 345 THR A N 1
ATOM 2672 C CA . THR A 1 345 ? 13.723 -16.155 19.223 1.00 87.12 345 THR A CA 1
ATOM 2673 C C . THR A 1 345 ? 12.739 -16.829 18.280 1.00 87.12 345 THR A C 1
ATOM 2675 O O . THR A 1 345 ? 11.700 -16.266 17.958 1.00 87.12 345 THR A O 1
ATOM 2678 N N . LEU A 1 346 ? 13.045 -18.046 17.848 1.00 88.19 346 LEU A N 1
ATOM 2679 C CA . LEU A 1 346 ? 12.112 -18.901 17.130 1.00 88.19 346 LEU A CA 1
ATOM 2680 C C . LEU A 1 346 ? 11.305 -19.704 18.153 1.00 88.19 346 LEU A C 1
ATOM 2682 O O . LEU A 1 346 ? 11.876 -20.373 19.017 1.00 88.19 346 LEU A O 1
ATOM 2686 N N . ALA A 1 347 ? 9.984 -19.640 18.072 1.00 88.12 347 ALA A N 1
ATOM 2687 C CA . ALA A 1 347 ? 9.077 -20.319 18.984 1.00 88.12 347 ALA A CA 1
ATOM 2688 C C . ALA A 1 347 ? 7.830 -20.812 18.242 1.00 88.12 347 ALA A C 1
ATOM 2690 O O . ALA A 1 347 ? 7.627 -20.515 17.067 1.00 88.12 347 ALA A O 1
ATOM 2691 N N . TYR A 1 348 ? 6.980 -21.562 18.931 1.00 85.38 348 TYR A N 1
ATOM 2692 C CA . TYR A 1 348 ? 5.624 -21.838 18.481 1.00 85.38 348 TYR A CA 1
ATOM 2693 C C . TYR A 1 348 ? 4.628 -21.660 19.624 1.00 85.38 348 TYR A C 1
ATOM 2695 O O . TYR A 1 348 ? 4.991 -21.771 20.791 1.00 85.38 348 TYR A O 1
ATOM 2703 N N . VAL A 1 349 ? 3.370 -21.377 19.299 1.00 80.19 349 VAL A N 1
ATOM 2704 C CA . VAL A 1 349 ? 2.268 -21.315 20.260 1.00 80.19 349 VAL A CA 1
ATOM 2705 C C . VAL A 1 349 ? 1.381 -22.535 20.063 1.00 80.19 349 VAL A C 1
ATOM 2707 O O . VAL A 1 349 ? 0.828 -22.711 18.980 1.00 80.19 349 VAL A O 1
ATOM 2710 N N . HIS A 1 350 ? 1.224 -23.352 21.100 1.00 87.00 350 HIS A N 1
ATOM 2711 C CA . HIS A 1 350 ? 0.332 -24.512 21.114 1.00 87.00 350 HIS A CA 1
ATOM 2712 C C . HIS A 1 350 ? -0.572 -24.434 22.343 1.00 87.00 350 HIS A C 1
ATOM 2714 O O . HIS A 1 350 ? -0.085 -24.224 23.450 1.00 87.00 350 HIS A O 1
ATOM 2720 N N . GLU A 1 351 ? -1.891 -24.521 22.149 1.00 89.62 351 GLU A N 1
ATOM 2721 C CA . GLU A 1 351 ? -2.885 -24.405 23.234 1.00 89.62 351 GLU A CA 1
ATOM 2722 C C . GLU A 1 351 ? -2.720 -23.138 24.105 1.00 89.62 351 GLU A C 1
ATOM 2724 O O . GLU A 1 351 ? -3.022 -23.115 25.296 1.00 89.62 351 GLU A O 1
ATOM 2729 N N . GLY A 1 352 ? -2.226 -22.050 23.503 1.00 78.88 352 GLY A N 1
ATOM 2730 C CA . GLY A 1 352 ? -1.965 -20.781 24.191 1.00 78.88 352 GLY A CA 1
ATOM 2731 C C . GLY A 1 352 ? -0.644 -20.723 24.967 1.00 78.88 352 GLY A C 1
ATOM 2732 O O . GLY A 1 352 ? -0.305 -19.659 25.482 1.00 78.88 352 GLY A O 1
ATOM 2733 N N . ALA A 1 353 ? 0.129 -21.811 25.021 1.00 84.50 353 ALA A N 1
ATOM 2734 C CA . ALA A 1 353 ? 1.471 -21.827 25.590 1.00 84.50 353 ALA A CA 1
ATOM 2735 C C . ALA A 1 353 ? 2.524 -21.512 24.518 1.00 84.50 353 ALA A C 1
ATOM 2737 O O . ALA A 1 353 ? 2.515 -22.101 23.439 1.00 84.50 353 ALA A O 1
ATOM 2738 N N . LEU A 1 354 ? 3.442 -20.590 24.822 1.00 85.06 354 LEU A N 1
ATOM 2739 C CA . LEU A 1 354 ? 4.598 -20.282 23.979 1.00 85.06 354 LEU A CA 1
ATOM 2740 C C . LEU A 1 354 ? 5.740 -21.260 24.287 1.00 85.06 354 LEU A C 1
ATOM 2742 O O . LEU A 1 354 ? 6.264 -21.286 25.400 1.00 85.06 354 LEU A O 1
ATOM 2746 N N . CYS A 1 355 ? 6.159 -22.024 23.287 1.00 89.19 355 CYS A N 1
ATOM 2747 C CA . CYS A 1 355 ? 7.243 -22.992 23.363 1.00 89.19 355 CYS A CA 1
ATOM 2748 C C . CYS A 1 355 ? 8.427 -22.512 22.519 1.00 89.19 355 CYS A C 1
ATOM 2750 O O . CYS A 1 355 ? 8.337 -22.409 21.297 1.00 89.19 355 CYS A O 1
ATOM 2752 N N . VAL A 1 356 ? 9.552 -22.211 23.168 1.00 91.19 356 VAL A N 1
ATOM 2753 C CA . VAL A 1 356 ? 10.759 -21.729 22.485 1.00 91.19 356 VAL A CA 1
ATOM 2754 C C . VAL A 1 356 ? 11.478 -22.891 21.805 1.00 91.19 356 VAL A C 1
ATOM 2756 O O . VAL A 1 356 ? 11.793 -23.891 22.445 1.00 91.19 356 VAL A O 1
ATOM 2759 N N . ILE A 1 357 ? 11.762 -22.738 20.513 1.00 88.50 357 ILE A N 1
ATOM 2760 C CA . ILE A 1 357 ? 12.552 -23.686 19.725 1.00 88.50 357 ILE A CA 1
ATOM 2761 C C . ILE A 1 357 ? 14.041 -23.362 19.880 1.00 88.50 357 ILE A C 1
ATOM 2763 O O . ILE A 1 357 ? 14.841 -24.253 20.156 1.00 88.50 357 ILE A O 1
ATOM 2767 N N . GLY A 1 358 ? 14.405 -22.084 19.746 1.00 88.88 358 GLY A N 1
ATOM 2768 C CA . GLY A 1 358 ? 15.772 -21.596 19.906 1.00 88.88 358 GLY A CA 1
ATOM 2769 C C . GLY A 1 358 ? 15.849 -20.073 19.819 1.00 88.88 358 GLY A C 1
ATOM 2770 O O . GLY A 1 358 ? 14.869 -19.411 19.488 1.00 88.88 358 GLY A O 1
ATOM 2771 N N . PHE A 1 359 ? 17.018 -19.502 20.103 1.00 93.06 359 PHE A N 1
ATOM 2772 C CA . PHE A 1 359 ? 17.250 -18.062 19.986 1.00 93.06 359 PHE A CA 1
ATOM 2773 C C . PHE A 1 359 ? 18.651 -17.756 19.444 1.00 93.06 359 PHE A C 1
ATOM 2775 O O . PHE A 1 359 ? 19.562 -18.577 19.555 1.00 93.06 359 PHE A O 1
ATOM 2782 N N . LYS A 1 360 ? 18.823 -16.579 18.841 1.00 93.25 360 LYS A N 1
ATOM 2783 C CA . LYS A 1 360 ? 20.083 -16.106 18.265 1.00 93.25 360 LYS A CA 1
ATOM 2784 C C . LYS A 1 360 ? 20.177 -14.590 18.391 1.00 93.25 360 LYS A C 1
ATOM 2786 O O . LYS A 1 360 ? 19.305 -13.864 17.922 1.00 93.25 360 LYS A O 1
ATOM 2791 N N . ASN A 1 361 ? 21.271 -14.112 18.973 1.00 93.50 361 ASN A N 1
ATOM 2792 C CA . ASN A 1 361 ? 21.568 -12.685 19.026 1.00 93.50 361 ASN A CA 1
ATOM 2793 C C . ASN A 1 361 ? 22.203 -12.244 17.706 1.00 93.50 361 ASN A C 1
ATOM 2795 O O . ASN A 1 361 ? 23.146 -12.877 17.227 1.00 93.50 361 ASN A O 1
ATOM 2799 N N . ILE A 1 362 ? 21.699 -11.153 17.140 1.00 93.12 362 ILE A N 1
ATOM 2800 C CA . ILE A 1 362 ? 22.256 -10.501 15.958 1.00 93.12 362 ILE A CA 1
ATOM 2801 C C . ILE A 1 362 ? 22.397 -9.003 16.193 1.00 93.12 362 ILE A C 1
ATOM 2803 O O . ILE A 1 362 ? 21.585 -8.382 16.876 1.00 93.12 362 ILE A O 1
ATOM 2807 N N . THR A 1 363 ? 23.410 -8.422 15.565 1.00 93.06 363 THR A N 1
ATOM 2808 C CA . THR A 1 363 ? 23.606 -6.976 15.519 1.00 93.06 363 THR A CA 1
ATOM 2809 C C . THR A 1 363 ? 23.139 -6.476 14.162 1.00 93.06 363 THR A C 1
ATOM 2811 O O . THR A 1 363 ? 23.732 -6.800 13.129 1.00 93.06 363 THR A O 1
ATOM 2814 N N . ILE A 1 364 ? 22.067 -5.686 14.152 1.00 88.38 364 ILE A N 1
ATOM 2815 C CA . ILE A 1 364 ? 21.529 -5.105 12.924 1.00 88.38 364 ILE A CA 1
ATOM 2816 C C . ILE A 1 364 ? 22.154 -3.731 12.725 1.00 88.38 364 ILE A C 1
ATOM 2818 O O . ILE A 1 364 ? 21.901 -2.788 13.479 1.00 88.38 364 ILE A O 1
ATOM 2822 N N . SER A 1 365 ? 23.006 -3.623 11.713 1.00 86.50 365 SER A N 1
ATOM 2823 C CA . SER A 1 365 ? 23.705 -2.385 11.382 1.00 86.50 365 SER A CA 1
ATOM 2824 C C . SER A 1 365 ? 22.745 -1.356 10.796 1.00 86.50 365 SER A C 1
ATOM 2826 O O . SER A 1 365 ? 21.777 -1.689 10.105 1.00 86.50 365 SER A O 1
ATOM 2828 N N . LYS A 1 366 ? 23.029 -0.072 11.033 1.00 84.00 366 LYS A N 1
ATOM 2829 C CA . LYS A 1 366 ? 22.334 1.004 10.335 1.00 84.00 366 LYS A CA 1
ATOM 2830 C C . LYS A 1 366 ? 22.593 0.885 8.842 1.00 84.00 366 LYS A C 1
ATOM 2832 O O . LYS A 1 366 ? 23.740 0.915 8.406 1.00 84.00 366 LYS A O 1
ATOM 2837 N N . SER A 1 367 ? 21.516 0.831 8.077 1.00 78.19 367 SER A N 1
ATOM 2838 C CA . SER A 1 367 ? 21.561 0.797 6.623 1.00 78.19 367 SER A CA 1
ATOM 2839 C C . SER A 1 367 ? 20.343 1.525 6.063 1.00 78.19 367 SER A C 1
ATOM 2841 O O . SER A 1 367 ? 19.316 1.635 6.732 1.00 78.19 367 SER A O 1
ATOM 2843 N N . SER A 1 368 ? 20.473 2.071 4.856 1.00 69.25 368 SER A N 1
ATOM 2844 C CA . SER A 1 368 ? 19.338 2.556 4.061 1.00 69.25 368 SER A CA 1
ATOM 2845 C C . SER A 1 368 ? 18.688 1.435 3.251 1.00 69.25 368 SER A C 1
ATOM 2847 O O . SER A 1 368 ? 17.599 1.628 2.720 1.00 69.25 368 SER A O 1
ATOM 2849 N N . THR A 1 369 ? 19.361 0.288 3.145 1.00 65.44 369 THR A N 1
ATOM 2850 C CA . THR A 1 369 ? 18.892 -0.900 2.436 1.00 65.44 369 THR A CA 1
ATOM 2851 C C . THR A 1 369 ? 18.830 -2.110 3.372 1.00 65.44 369 THR A C 1
ATOM 2853 O O . THR A 1 369 ? 19.585 -2.179 4.346 1.00 65.44 369 THR A O 1
ATOM 2856 N N . PRO A 1 370 ? 17.948 -3.077 3.099 1.00 72.38 370 PRO A N 1
ATOM 2857 C CA . PRO A 1 370 ? 17.813 -4.295 3.896 1.00 72.38 370 PRO A CA 1
ATOM 2858 C C . PRO A 1 370 ? 19.092 -5.126 3.831 1.00 72.38 370 PRO A C 1
ATOM 2860 O O . PRO A 1 370 ? 19.646 -5.317 2.751 1.00 72.38 370 PRO A O 1
ATOM 2863 N N . LEU A 1 371 ? 19.549 -5.625 4.978 1.00 75.31 371 LEU A N 1
ATOM 2864 C CA . LEU A 1 371 ? 20.660 -6.567 5.068 1.00 75.31 371 LEU A CA 1
ATOM 2865 C C . LEU A 1 371 ? 20.121 -7.964 5.356 1.00 75.31 371 LEU A C 1
ATOM 2867 O O . LEU A 1 371 ? 19.141 -8.118 6.085 1.00 75.31 371 LEU A O 1
ATOM 2871 N N . GLU A 1 372 ? 20.769 -8.967 4.776 1.00 82.62 372 GLU A N 1
ATOM 2872 C CA . GLU A 1 372 ? 20.438 -10.373 4.969 1.00 82.62 372 GLU A CA 1
ATOM 2873 C C . GLU A 1 372 ? 21.160 -10.945 6.197 1.00 82.62 372 GLU A C 1
ATOM 2875 O O . GLU A 1 372 ? 22.376 -10.812 6.346 1.00 82.62 372 GLU A O 1
ATOM 2880 N N . TYR A 1 373 ? 20.405 -11.607 7.070 1.00 79.69 373 TYR A N 1
ATOM 2881 C CA . TYR A 1 373 ? 20.891 -12.271 8.271 1.00 79.69 373 TYR A CA 1
ATOM 2882 C C . TYR A 1 373 ? 20.499 -13.744 8.237 1.00 79.69 373 TYR A C 1
ATOM 2884 O O . TYR A 1 373 ? 19.340 -14.095 8.449 1.00 79.69 373 TYR A O 1
ATOM 2892 N N . ASN A 1 374 ? 21.486 -14.613 8.033 1.00 84.56 374 ASN A N 1
ATOM 2893 C CA . ASN A 1 374 ? 21.291 -16.058 8.069 1.00 84.56 374 ASN A CA 1
ATOM 2894 C C . ASN A 1 374 ? 21.334 -16.572 9.520 1.00 84.56 374 ASN A C 1
ATOM 2896 O O . ASN A 1 374 ? 22.369 -16.622 10.204 1.00 84.56 374 ASN A O 1
ATOM 2900 N N . LEU A 1 375 ? 20.157 -16.913 10.033 1.00 82.94 375 LEU A N 1
ATOM 2901 C CA . LEU A 1 375 ? 19.933 -17.432 11.373 1.00 82.94 375 LEU A CA 1
ATOM 2902 C C . LEU A 1 375 ? 19.883 -18.953 11.311 1.00 82.94 375 LEU A C 1
ATOM 2904 O O . LEU A 1 375 ? 19.233 -19.513 10.443 1.00 82.94 375 LEU A O 1
ATOM 2908 N N . SER A 1 376 ? 20.573 -19.611 12.237 1.00 85.38 376 SER A N 1
ATOM 2909 C CA . SER A 1 376 ? 20.520 -21.063 12.381 1.00 85.38 376 SER A CA 1
ATOM 2910 C C . SER A 1 376 ? 20.186 -21.349 13.833 1.00 85.38 376 SER A C 1
ATOM 2912 O O . SER A 1 376 ? 20.858 -20.822 14.726 1.00 85.38 376 SER A O 1
ATOM 2914 N N . PHE A 1 377 ? 19.117 -22.104 14.053 1.00 82.88 377 PHE A N 1
ATOM 2915 C CA . PHE A 1 377 ? 18.623 -22.484 15.367 1.00 82.88 377 PHE A CA 1
ATOM 2916 C C . PHE A 1 377 ? 18.840 -23.980 15.560 1.00 82.88 377 PHE A C 1
ATOM 2918 O O . PHE A 1 377 ? 18.484 -24.773 14.691 1.00 82.88 377 PHE A O 1
ATOM 2925 N N . SER A 1 378 ? 19.394 -24.363 16.707 1.00 87.75 378 SER A N 1
ATOM 2926 C CA . SER A 1 378 ? 19.439 -25.758 17.146 1.00 87.75 378 SER A CA 1
ATOM 2927 C C . SER A 1 378 ? 18.196 -26.015 17.995 1.00 87.75 378 SER A C 1
ATOM 2929 O O . SER A 1 378 ? 18.111 -25.460 19.095 1.00 87.75 378 SER A O 1
ATOM 2931 N N . PRO A 1 379 ? 17.204 -26.766 17.493 1.00 84.50 379 PRO A N 1
ATOM 2932 C CA . PRO A 1 379 ? 15.936 -26.896 18.184 1.00 84.50 379 PRO A CA 1
ATOM 2933 C C . PRO A 1 379 ? 16.114 -27.683 19.487 1.00 84.50 379 PRO A C 1
ATOM 2935 O O . PRO A 1 379 ? 16.648 -28.789 19.499 1.00 84.50 379 PRO A O 1
ATOM 2938 N N . GLY A 1 380 ? 15.644 -27.119 20.603 1.00 80.88 380 GLY A N 1
ATOM 2939 C CA . GLY A 1 380 ? 15.598 -27.818 21.897 1.00 80.88 380 GLY A CA 1
ATOM 2940 C C . GLY A 1 380 ? 14.484 -28.869 21.993 1.00 80.88 380 GLY A C 1
ATOM 2941 O O . GLY A 1 380 ? 14.378 -29.581 22.990 1.00 80.88 380 GLY A O 1
ATOM 2942 N N . VAL A 1 381 ? 13.639 -28.951 20.966 1.00 83.31 381 VAL A N 1
ATOM 2943 C CA . VAL A 1 381 ? 12.475 -29.832 20.863 1.00 83.31 381 VAL A CA 1
ATOM 2944 C C . VAL A 1 381 ? 12.525 -30.576 19.532 1.00 83.31 381 VAL A C 1
ATOM 2946 O O . VAL A 1 381 ? 12.886 -30.000 18.514 1.00 83.31 381 VAL A O 1
ATOM 2949 N N . SER A 1 382 ? 12.164 -31.857 19.521 1.00 83.50 382 SER A N 1
ATOM 2950 C CA . SER A 1 382 ? 12.238 -32.696 18.314 1.00 83.50 382 SER A CA 1
ATOM 2951 C C . SER A 1 382 ? 10.971 -32.658 17.457 1.00 83.50 382 SER A C 1
ATOM 2953 O O . SER A 1 382 ? 11.001 -33.052 16.293 1.00 83.50 382 SER A O 1
ATOM 2955 N N . THR A 1 383 ? 9.845 -32.205 18.016 1.00 86.12 383 THR A N 1
ATOM 2956 C CA . THR A 1 383 ? 8.557 -32.148 17.316 1.00 86.12 383 THR A CA 1
ATOM 2957 C C . THR A 1 383 ? 7.766 -30.905 17.718 1.00 86.12 383 THR A C 1
ATOM 2959 O O . THR A 1 383 ? 7.766 -30.515 18.886 1.00 86.12 383 THR A O 1
ATOM 2962 N N . ILE A 1 384 ? 7.093 -30.284 16.749 1.00 83.19 384 ILE A N 1
ATOM 2963 C CA . ILE A 1 384 ? 6.079 -29.251 16.966 1.00 83.19 384 ILE A CA 1
ATOM 2964 C C . ILE A 1 384 ? 4.708 -29.928 16.834 1.00 83.19 384 ILE A C 1
ATOM 2966 O O . ILE A 1 384 ? 4.440 -30.520 15.784 1.00 83.19 384 ILE A O 1
ATOM 2970 N N . PRO A 1 385 ? 3.837 -29.867 17.855 1.00 86.12 385 PRO A N 1
ATOM 2971 C CA . PRO A 1 385 ? 2.506 -30.459 17.788 1.00 86.12 385 PRO A CA 1
ATOM 2972 C C . PRO A 1 385 ? 1.664 -29.891 16.643 1.00 86.12 385 PRO A C 1
ATOM 2974 O O . PRO A 1 385 ? 1.844 -28.738 16.241 1.00 86.12 385 PRO A O 1
ATOM 2977 N N . GLN A 1 386 ? 0.704 -30.674 16.158 1.00 81.62 386 GLN A N 1
ATOM 2978 C CA . GLN A 1 386 ? -0.352 -30.211 15.261 1.00 81.62 386 GLN A CA 1
ATOM 2979 C C . GLN A 1 386 ? -1.086 -28.999 15.867 1.00 81.62 386 GLN A C 1
ATOM 2981 O O . GLN A 1 386 ? -1.226 -28.871 17.081 1.00 81.62 386 GLN A O 1
ATOM 2986 N N . ASN A 1 387 ? -1.578 -28.108 15.018 1.00 76.12 387 ASN A N 1
ATOM 2987 C CA . ASN A 1 387 ? -2.246 -26.863 15.373 1.00 76.12 387 ASN A CA 1
ATOM 2988 C C . ASN A 1 387 ? -1.407 -25.850 16.150 1.00 76.12 387 ASN A C 1
ATOM 2990 O O . ASN A 1 387 ? -1.947 -24.958 16.805 1.00 76.12 387 ASN A O 1
ATOM 2994 N N . SER A 1 388 ? -0.088 -25.959 16.049 1.00 78.94 388 SER A N 1
ATOM 2995 C CA . SER A 1 388 ? 0.821 -24.946 16.568 1.00 78.94 388 SER A CA 1
ATOM 2996 C C . SER A 1 388 ? 0.983 -23.799 15.576 1.00 78.94 388 SER A C 1
ATOM 2998 O O . SER A 1 388 ? 0.926 -24.006 14.366 1.00 78.94 388 SER A O 1
ATOM 3000 N N . ILE A 1 389 ? 1.232 -22.601 16.100 1.00 74.50 389 ILE A N 1
ATOM 3001 C CA . ILE A 1 389 ? 1.521 -21.390 15.324 1.00 74.50 389 ILE A CA 1
ATOM 3002 C C . ILE A 1 389 ? 3.003 -21.079 15.480 1.00 74.50 389 ILE A C 1
ATOM 3004 O O . ILE A 1 389 ? 3.429 -20.791 16.594 1.00 74.50 389 ILE A O 1
ATOM 3008 N N . ILE A 1 390 ? 3.793 -21.114 14.408 1.00 78.81 390 ILE A N 1
ATOM 3009 C CA . ILE A 1 390 ? 5.219 -20.763 14.478 1.00 78.81 390 ILE A CA 1
ATOM 3010 C C . ILE A 1 390 ? 5.365 -19.238 14.517 1.00 78.81 390 ILE A C 1
ATOM 3012 O O . ILE A 1 390 ? 4.729 -18.513 13.753 1.00 78.81 390 ILE A O 1
ATOM 3016 N N . VAL A 1 391 ? 6.204 -18.744 15.425 1.00 81.31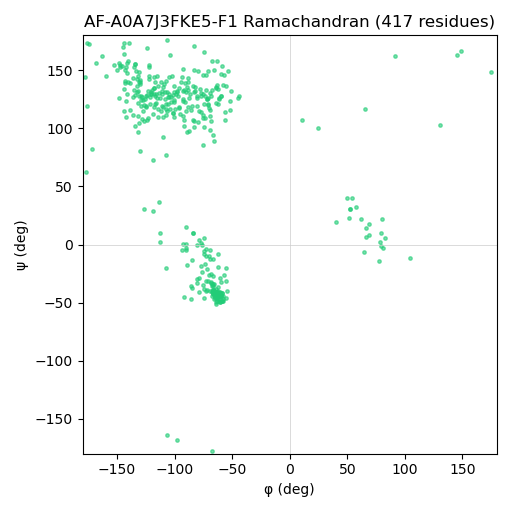 391 VAL A N 1
ATOM 3017 C CA . VAL A 1 391 ? 6.440 -17.317 15.644 1.00 81.31 391 VAL A CA 1
ATOM 3018 C C . VAL A 1 391 ? 7.939 -17.024 15.718 1.00 81.31 391 VAL A C 1
ATOM 3020 O O . VAL A 1 391 ? 8.716 -17.786 16.292 1.00 81.31 391 VAL A O 1
ATOM 3023 N N . LEU A 1 392 ? 8.348 -15.891 15.157 1.00 82.06 392 LEU A N 1
ATOM 3024 C CA . LEU A 1 392 ? 9.685 -15.326 15.272 1.00 82.06 392 LEU A CA 1
ATOM 3025 C C . LEU A 1 392 ? 9.610 -14.063 16.135 1.00 82.06 392 LEU A C 1
ATOM 3027 O O . LEU A 1 392 ? 9.074 -13.043 15.728 1.00 82.06 392 LEU A O 1
ATOM 3031 N N . ILE A 1 393 ? 10.137 -14.101 17.347 1.00 82.44 393 ILE A N 1
ATOM 3032 C CA . ILE A 1 393 ? 10.104 -12.983 18.291 1.00 82.44 393 ILE A CA 1
ATOM 3033 C C . ILE A 1 393 ? 11.428 -12.227 18.196 1.00 82.44 393 ILE A C 1
ATOM 3035 O O . ILE A 1 393 ? 12.488 -12.828 18.316 1.00 82.44 393 ILE A O 1
ATOM 3039 N N . LEU A 1 394 ? 11.396 -10.913 17.996 1.00 84.06 394 LEU A N 1
ATOM 3040 C CA . LEU A 1 394 ? 12.585 -10.067 18.032 1.00 84.06 394 LEU A CA 1
ATOM 3041 C C . LEU A 1 394 ? 12.554 -9.226 19.305 1.00 84.06 394 LEU A C 1
ATOM 3043 O O . LEU A 1 394 ? 11.741 -8.318 19.447 1.00 84.06 394 LEU A O 1
ATOM 3047 N N . THR A 1 395 ? 13.464 -9.505 20.228 1.00 83.62 395 THR A N 1
ATOM 3048 C CA . THR A 1 395 ? 13.606 -8.780 21.491 1.00 83.62 395 THR A CA 1
ATOM 3049 C C . THR A 1 395 ? 14.827 -7.882 21.407 1.00 83.62 395 THR A C 1
ATOM 3051 O O . THR A 1 395 ? 15.952 -8.332 21.204 1.00 83.62 395 THR A O 1
ATOM 3054 N N . ARG A 1 396 ? 14.627 -6.579 21.578 1.00 82.19 396 ARG A N 1
ATOM 3055 C CA . ARG A 1 396 ? 15.732 -5.618 21.578 1.00 82.19 396 ARG A CA 1
ATOM 3056 C C . ARG A 1 396 ? 16.580 -5.769 22.847 1.00 82.19 396 ARG A C 1
ATOM 3058 O O . ARG A 1 396 ? 16.046 -5.629 23.948 1.00 82.19 396 ARG A O 1
ATOM 3065 N N . LEU A 1 397 ? 17.892 -5.951 22.694 1.00 82.00 397 LEU A N 1
ATOM 3066 C CA . LEU A 1 397 ? 18.832 -6.104 23.812 1.00 82.00 397 LEU A CA 1
ATOM 3067 C C . LEU A 1 397 ? 19.326 -4.755 24.356 1.00 82.00 397 LEU A C 1
ATOM 3069 O O . LEU A 1 397 ? 19.451 -4.584 25.569 1.00 82.00 397 LEU A O 1
ATOM 3073 N N . ASP A 1 398 ? 19.516 -3.764 23.484 1.00 76.50 398 ASP A N 1
ATOM 3074 C CA . ASP A 1 398 ? 20.076 -2.474 23.891 1.00 76.50 398 ASP A CA 1
ATOM 3075 C C . ASP A 1 398 ? 19.074 -1.528 24.568 1.00 76.50 398 ASP A C 1
ATOM 3077 O O . ASP A 1 398 ? 17.876 -1.476 24.258 1.00 76.50 398 ASP A O 1
ATOM 3081 N N . ASN A 1 399 ? 19.598 -0.704 25.478 1.00 63.97 399 ASN A N 1
ATOM 3082 C CA . ASN A 1 399 ? 18.861 0.375 26.147 1.00 63.97 399 ASN A CA 1
ATOM 3083 C C . ASN A 1 399 ? 18.926 1.721 25.408 1.00 63.97 399 ASN A C 1
ATOM 3085 O O . ASN A 1 399 ? 18.296 2.679 25.854 1.00 63.97 399 ASN A O 1
ATOM 3089 N N . ASP A 1 400 ? 19.670 1.819 24.305 1.00 63.94 400 ASP A N 1
ATOM 3090 C CA . ASP A 1 400 ? 19.888 3.101 23.636 1.00 63.94 400 ASP A CA 1
ATOM 3091 C C . ASP A 1 400 ? 18.602 3.595 22.942 1.00 63.94 400 ASP A C 1
ATOM 3093 O O . ASP A 1 400 ? 18.013 2.922 22.105 1.00 63.94 400 ASP A O 1
ATOM 3097 N N . SER A 1 401 ? 18.091 4.765 23.304 1.00 51.97 401 SER A N 1
ATOM 3098 C CA . SER A 1 401 ? 16.649 5.062 23.237 1.00 51.97 401 SER A CA 1
ATOM 3099 C C . SER A 1 401 ? 16.096 5.541 21.885 1.00 51.97 401 SER A C 1
ATOM 3101 O O . SER A 1 401 ? 14.934 5.935 21.824 1.00 51.97 401 SER A O 1
ATOM 3103 N N . GLY A 1 402 ? 16.856 5.493 20.785 1.00 66.81 402 GLY A N 1
ATOM 3104 C CA . GLY A 1 402 ? 16.396 6.060 19.507 1.00 66.81 402 GLY A CA 1
ATOM 3105 C C . GLY A 1 402 ? 16.767 5.243 18.277 1.00 66.81 402 GLY A C 1
ATOM 3106 O O . GLY A 1 402 ? 17.941 4.940 18.101 1.00 66.81 402 GLY A O 1
ATOM 3107 N N . GLY A 1 403 ? 15.777 4.959 17.424 1.00 73.56 403 GLY A N 1
ATOM 3108 C CA . GLY A 1 403 ? 15.900 4.326 16.105 1.00 73.56 403 GLY A CA 1
ATOM 3109 C C . GLY A 1 403 ? 14.673 3.477 15.746 1.00 73.56 403 GLY A C 1
ATOM 3110 O O . GLY A 1 403 ? 13.840 3.204 16.597 1.00 73.56 403 GLY A O 1
ATOM 3111 N N . THR A 1 404 ? 14.535 3.083 14.486 1.00 71.94 404 THR A N 1
ATOM 3112 C CA . THR A 1 404 ? 13.437 2.253 13.957 1.00 71.94 404 THR A CA 1
ATOM 3113 C C . THR A 1 404 ? 14.047 0.998 13.356 1.00 71.94 404 THR A C 1
ATOM 3115 O O . THR A 1 404 ? 14.974 1.102 12.549 1.00 71.94 404 THR A O 1
ATOM 3118 N N . LEU A 1 405 ? 13.567 -0.171 13.776 1.00 75.31 405 LEU A N 1
ATOM 3119 C CA . LEU A 1 405 ? 13.943 -1.440 13.167 1.00 75.31 405 LEU A CA 1
ATOM 3120 C C . LEU A 1 405 ? 12.938 -1.740 12.057 1.00 75.31 405 LEU A C 1
ATOM 3122 O O . LEU A 1 405 ? 11.735 -1.801 12.298 1.00 75.31 405 LEU A O 1
ATOM 3126 N N . HIS A 1 406 ? 13.444 -1.908 10.846 1.00 68.50 406 HIS A N 1
ATOM 3127 C CA . HIS A 1 406 ? 12.659 -2.277 9.680 1.00 68.50 406 HIS A CA 1
ATOM 3128 C C . HIS A 1 406 ? 12.934 -3.739 9.385 1.00 68.50 406 HIS A C 1
ATOM 3130 O O . HIS A 1 406 ? 14.095 -4.140 9.277 1.00 68.50 406 HIS A O 1
ATOM 3136 N N . ILE A 1 407 ? 11.876 -4.533 9.277 1.00 71.00 407 ILE A N 1
ATOM 3137 C CA . ILE A 1 407 ? 11.972 -5.960 8.980 1.00 71.00 407 ILE A CA 1
ATOM 3138 C C . ILE A 1 407 ? 11.259 -6.176 7.661 1.00 71.00 407 ILE A C 1
ATOM 3140 O O . ILE A 1 407 ? 10.144 -5.710 7.456 1.00 71.00 407 ILE A O 1
ATOM 3144 N N . ILE A 1 408 ? 11.924 -6.849 6.740 1.00 63.09 408 ILE A N 1
ATOM 3145 C CA . ILE A 1 408 ? 11.362 -7.186 5.448 1.00 63.09 408 ILE A CA 1
ATOM 3146 C C . ILE A 1 408 ? 11.058 -8.667 5.452 1.00 63.09 408 ILE A C 1
ATOM 3148 O O . ILE A 1 408 ? 11.954 -9.508 5.512 1.00 63.09 408 ILE A O 1
ATOM 3152 N N . CYS A 1 409 ? 9.774 -8.972 5.356 1.00 54.31 409 CYS A N 1
ATOM 3153 C CA . CYS A 1 409 ? 9.314 -10.318 5.127 1.00 54.31 409 CYS A CA 1
ATOM 3154 C C . CYS A 1 409 ? 9.229 -10.548 3.614 1.00 54.31 409 CYS A C 1
ATOM 3156 O O . CYS A 1 409 ? 8.271 -10.132 2.967 1.00 54.31 409 CYS A O 1
ATOM 3158 N N . GLY A 1 410 ? 10.258 -11.147 3.011 1.00 39.19 410 GLY A N 1
ATOM 3159 C CA . GLY A 1 410 ? 10.135 -11.676 1.649 1.00 39.19 410 GLY A CA 1
ATOM 3160 C C . GLY A 1 410 ? 9.170 -12.862 1.617 1.00 39.19 410 GLY A C 1
ATOM 3161 O O . GLY A 1 410 ? 8.972 -13.519 2.641 1.00 39.19 410 GLY A O 1
ATOM 3162 N N . GLU A 1 411 ? 8.606 -13.175 0.447 1.00 36.03 411 GLU A N 1
ATOM 3163 C CA . GLU A 1 411 ? 7.823 -14.412 0.265 1.00 36.03 411 GLU A CA 1
ATOM 3164 C C . GLU A 1 411 ? 8.628 -15.670 0.655 1.00 36.03 411 GLU A C 1
ATOM 3166 O O . GLU A 1 411 ? 8.037 -16.669 1.037 1.00 36.03 411 GLU A O 1
ATOM 3171 N N . GLY A 1 412 ? 9.966 -15.596 0.701 1.00 32.78 412 GLY A N 1
ATOM 3172 C CA . GLY A 1 412 ? 10.866 -16.670 1.138 1.00 32.78 412 GLY A CA 1
ATOM 3173 C C . GLY A 1 412 ? 10.913 -16.993 2.641 1.00 32.78 412 GLY A C 1
ATOM 3174 O O . GLY A 1 412 ? 11.453 -18.036 2.991 1.00 32.78 412 GLY A O 1
ATOM 3175 N N . LEU A 1 413 ? 10.319 -16.199 3.547 1.00 34.84 413 LEU A N 1
ATOM 3176 C CA . LEU A 1 413 ? 10.157 -16.648 4.950 1.00 34.84 413 LEU A CA 1
ATOM 3177 C C . LEU A 1 413 ? 9.120 -17.774 5.097 1.00 34.84 413 LEU A C 1
ATOM 3179 O O . LEU A 1 413 ? 9.053 -18.404 6.151 1.00 34.84 413 LEU A O 1
ATOM 3183 N N . SER A 1 414 ? 8.367 -18.062 4.030 1.00 31.84 414 SER A N 1
ATOM 3184 C CA . SER A 1 414 ? 7.546 -19.269 3.897 1.00 31.84 414 SER A CA 1
ATOM 3185 C C . SER A 1 414 ? 8.373 -20.552 3.755 1.00 31.84 414 SER A C 1
ATOM 3187 O O . SER A 1 414 ? 7.829 -21.647 3.897 1.00 31.84 414 SER A O 1
ATOM 3189 N N . ARG A 1 415 ? 9.689 -20.452 3.513 1.00 30.72 415 ARG A N 1
ATOM 3190 C CA . ARG A 1 415 ? 10.577 -21.607 3.384 1.00 30.72 415 ARG A CA 1
ATOM 3191 C C . ARG A 1 415 ? 11.474 -21.732 4.612 1.00 30.72 415 ARG A C 1
ATOM 3193 O O . ARG A 1 415 ? 12.656 -21.409 4.593 1.00 30.72 415 ARG A O 1
ATOM 3200 N N . ILE A 1 416 ? 10.890 -22.231 5.701 1.00 33.12 416 ILE A N 1
ATOM 3201 C CA . ILE A 1 416 ? 11.667 -22.875 6.764 1.00 33.12 416 ILE A CA 1
ATOM 3202 C C . ILE A 1 416 ? 12.179 -24.186 6.166 1.00 33.12 416 ILE A C 1
ATOM 3204 O O . ILE A 1 416 ? 11.446 -25.171 6.086 1.00 33.12 416 ILE A O 1
ATOM 3208 N N . GLU A 1 417 ? 13.425 -24.195 5.702 1.00 26.98 417 GLU A N 1
ATOM 3209 C CA . GLU A 1 417 ? 14.077 -25.443 5.318 1.00 26.98 417 GLU A CA 1
ATOM 3210 C C . GLU A 1 417 ? 14.450 -26.210 6.590 1.00 26.98 417 GLU A C 1
ATOM 3212 O O . GLU A 1 417 ? 15.409 -25.882 7.293 1.00 26.98 417 GLU A O 1
ATOM 3217 N N . LEU A 1 418 ? 13.624 -27.204 6.915 1.00 25.34 418 LEU A N 1
ATOM 3218 C CA . LEU A 1 418 ? 13.897 -28.200 7.942 1.00 25.34 418 LEU A CA 1
ATOM 3219 C C . LEU A 1 418 ? 14.754 -29.295 7.300 1.00 25.34 418 LEU A C 1
ATOM 3221 O O . LEU A 1 418 ? 14.244 -30.050 6.472 1.00 25.34 418 LEU A O 1
ATOM 3225 N N . TRP A 1 419 ? 16.040 -29.342 7.648 1.00 29.14 419 TRP A N 1
ATOM 3226 C CA . TRP A 1 419 ? 16.978 -30.373 7.190 1.00 29.14 419 TRP A CA 1
ATOM 3227 C C . TRP A 1 419 ? 17.156 -31.480 8.227 1.00 29.14 419 TRP A C 1
ATOM 3229 O O . TRP A 1 419 ? 17.550 -31.164 9.378 1.00 29.14 419 TRP A O 1
#

Radius of gyration: 29.68 Å; Cα contacts (8 Å, |Δi|>4): 762; chains: 1; bounding box: 99×58×98 Å

Foldseek 3Di:
DDDPPPPCPVVVVVVVVVVVVVVVVVVVVVVVVVVVVVVVVLVVVVVVVVVVLVVVLLLLQLVLLLQLQVVCVVPVDNVSSNVRSVVSNVVVVVCVCVVPPPQQKDKAACDQDDPPDSKDWDFDAEALKTKGKIWIWIFMDGVNSRRHGDTAIHMWMKMKHWDDADPQAKTKIFIFIQDSQRDTFAAQFWPFKWKAAPNDIWTFPDWDDPDRRMIITGTHDDPPRQLQFMKIWIAGPSNRIIIYRDPPNDDDDDDDDDDDDDDWDKAKDWDHPPPDPDDDFKAKDFFDADDDDDDDDDDDDDDDDDRDDFDWAQFKAFFAQKWKAKWWKAKFFPDDWDKWKKKKWKWKADPNDTGTQAIDIDIHTHDPGIDIDIDMGRGPDGIDGTGIGIIIMIGTPDPPPTIIMMTMDISCSSDGPRD

Solvent-accessible surface area (backbone atoms only — not comparable to full-atom values): 23878 Å² total; per-residue (Å²): 136,84,81,82,80,73,77,63,70,64,57,53,54,53,52,50,51,53,53,53,48,52,50,50,53,51,50,53,51,52,51,50,52,53,53,52,49,53,47,51,67,59,45,56,63,48,53,53,50,50,53,51,53,53,51,52,47,52,53,47,50,46,48,19,42,12,47,14,31,54,41,23,75,74,64,76,34,67,66,64,10,50,53,53,16,45,55,52,51,51,52,53,61,66,46,45,62,72,79,47,66,85,38,57,62,48,75,50,60,38,30,94,68,91,80,83,46,43,60,42,75,47,78,44,44,83,38,42,56,7,34,28,34,37,36,29,32,47,29,40,30,28,55,75,76,68,46,67,78,44,70,44,81,44,66,48,32,39,38,32,36,64,74,48,73,47,97,75,37,38,38,32,33,38,34,30,33,47,40,100,76,80,47,68,41,52,47,89,52,68,69,44,50,35,40,34,42,88,89,43,79,42,62,50,76,45,75,45,79,75,53,87,15,29,34,42,33,35,33,88,70,68,88,89,67,71,61,45,68,18,32,44,34,39,27,33,67,75,52,36,40,32,32,20,24,52,81,90,17,71,73,90,86,77,96,68,90,79,73,88,74,79,86,78,66,75,38,84,46,86,48,73,64,91,81,67,92,66,99,73,66,77,41,80,42,78,64,64,66,93,87,84,93,84,87,91,88,86,91,80,96,78,91,77,89,72,94,83,84,88,66,54,36,92,48,66,42,75,54,34,75,39,40,45,45,74,45,32,35,23,23,47,48,87,97,54,90,53,66,47,42,30,36,38,32,40,30,31,34,45,98,87,43,80,46,74,34,32,67,47,79,44,75,40,51,55,41,98,56,73,41,84,41,85,41,74,29,59,50,79,51,62,62,45,59,52,52,22,34,57,32,43,29,47,27,64,70,64,83,76,92,74,54,31,53,36,40,37,56,36,69,64,57,40,57,67,55,68,83

Nearest PDB structures (foldseek):
  2o0o-assembly1_B  TM=3.854E-01  e=1.105E-03  Homo sapiens
  7ta6-assembly6_F  TM=3.805E-01  e=2.245E-02  Homo sapiens
  7kpb-assembly1_B  TM=3.304E-01  e=1.072E-02  Homo sapiens
  3mi8-assembly1_A  TM=3.238E-01  e=9.144E-03  Homo sapiens
  4mxw-assembly2_D  TM=3.880E-01  e=6.811E-02  Homo sapiens